Protein AF-A0A2E9T6K8-F1 (afdb_monomer_lite)

Secondary structure (DSSP, 8-state):
-----------------------------EEEEEEEE-TTEEES--EEEEETT-EEEE-EEEPTTEEEEEETTS---SSEEEE-SS-EEEEEEEEEPPPPEEEEEESSEEEEEEEEEE---SSS---EEEEEEEEEPTTEEEEEEEES--B--SSEEEE-SS-EEEEEEEEEEEEEEEEE-TTEEES--EEEEETT-EEEEEEEEPTTEEEEEEETS---SSEEEEE-SS-EEEEEEEEEPPGGGGEETTEE-SS-SS---TTTT----TT--S--TTSB-SSPPEEEE-TTS-HHHHHHHHHHHHHHHHHH--BSSEEEEEE-S-HHHHHHHHHHHHHHHHHTT--TT-TT--HHHHHHHHHTTSS---GGGS-TT--TT---HHHHHHT-SS----EEE---GGGTSEEEEEES----STTSSSS-THHHHHHHHHHHHHHHHHHT-----EEE-TTS-EEETT---HHHHHHHHHHHHHHHHHHHHHTTSS---TT----HHHHHHHHHHHHHHHHTT-TT--GGG--TTSSS-HHHHHHHHHHHHHHHTT-TTHIIIIIHHHHHHH-HHHHHHHHHSS-HHHHHHHHHHHTTS-HHHHGGGS---

Radius of gyration: 49.28 Å; chains: 1; bounding box: 71×58×178 Å

pLDDT: mean 84.67, std 15.02, range [31.95, 98.62]

Foldseek 3Di:
DDDDDDDDDDDDDDDDDDDDDPPPPPPQDKAWEAEAEDPFWDKPDRTGIGGAQDKDWIAIGGDPQKDFPAKPVPHPDGRDIDGPNHHYYIYTDIDGHDAAEAEAEADAWDWDKDFPDQDDDDDDDFGTWIKIATGGDPQKDWDFKDWPDTDRDGTDIDTPRHHTYIYTYIAGKAWEAEEEDPFWGKPDRTGIDGAFDKDKMAIDGFFQKDFQDKDQDPDRDRIDIDTPNHHGYIYGYIDGDPQVVQDDDPDTPNRSPNDDDQLQLFFDQPVDPDLCQLHFDPDDEAEAEQPPDDPLLVVVLVLLVVLLCVVLGPGDPEYEYEFEQDLVSQLVSQLVVLVVCVVRVRQRNDPLSDSLLSSCQAAPPSDPSDPVSDDPPDDPPDGHNSRVQNVDPPRDFDKAQPDAVRNSGRYMYTYDDQDPDPPPPPDWNLVNSLVSQLRVLVVLLRSLDPDPDWDQDPVRDIGTFQSAAPLQSLLLSLQLSLVVSVVCVVVVVDDGDPPDPDKSLVVLLVLLVLQVVLCVVVVPDALRPADPPDSHHSHSLNNLLLLVQCLQLVHSCCVNPQQSNCCNVQNRQRSVCVSSVDGSVVSRVVSSVLSPDDSVVSSVSPDGD

Structure (mmCIF, N/CA/C/O backbone):
data_AF-A0A2E9T6K8-F1
#
_entry.id   AF-A0A2E9T6K8-F1
#
loop_
_atom_site.group_PDB
_atom_site.id
_atom_site.type_symbol
_atom_site.label_atom_id
_atom_site.label_alt_id
_atom_site.label_comp_id
_atom_site.label_asym_id
_atom_site.label_entity_id
_atom_site.label_seq_id
_atom_site.pdbx_PDB_ins_code
_atom_site.Cartn_x
_atom_site.Cartn_y
_atom_site.Cartn_z
_atom_site.occupancy
_atom_site.B_iso_or_equiv
_atom_site.auth_seq_id
_atom_site.auth_comp_id
_atom_site.auth_asym_id
_atom_site.auth_atom_id
_atom_site.pdbx_PDB_model_num
ATOM 1 N N . MET A 1 1 ? -19.419 36.712 -104.701 1.00 35.72 1 MET A N 1
ATOM 2 C CA . MET A 1 1 ? -19.360 37.626 -105.866 1.00 35.72 1 MET A CA 1
ATOM 3 C C . MET A 1 1 ? -18.710 36.900 -107.042 1.00 35.72 1 MET A C 1
ATOM 5 O O . MET A 1 1 ? -17.672 36.302 -106.829 1.00 35.72 1 MET A O 1
ATOM 9 N N . LYS A 1 2 ? -19.380 36.920 -108.211 1.00 35.28 2 LYS A N 1
ATOM 10 C CA . LYS A 1 2 ? -18.904 36.828 -109.621 1.00 35.28 2 LYS A CA 1
ATOM 11 C C . LYS A 1 2 ? -17.592 36.054 -109.907 1.00 35.28 2 LYS A C 1
ATOM 13 O O . LYS A 1 2 ? -16.532 36.470 -109.473 1.00 35.28 2 LYS A O 1
ATOM 18 N N . LYS A 1 3 ? -17.655 34.898 -110.594 1.00 40.09 3 LYS A N 1
ATOM 19 C CA . LYS A 1 3 ? -17.477 34.700 -112.065 1.00 40.09 3 LYS A CA 1
ATOM 20 C C . LYS A 1 3 ? -16.229 35.371 -112.656 1.00 40.09 3 LYS A C 1
ATOM 22 O O . LYS A 1 3 ? -16.283 36.584 -112.758 1.00 40.09 3 LYS A O 1
ATOM 27 N N . VAL A 1 4 ? -15.280 34.581 -113.188 1.00 37.88 4 VAL A N 1
ATOM 28 C CA . VAL A 1 4 ? -14.455 34.781 -114.420 1.00 37.88 4 VAL A CA 1
ATOM 29 C C . VAL A 1 4 ? -13.764 33.413 -114.682 1.00 37.88 4 VAL A C 1
ATOM 31 O O . VAL A 1 4 ? -13.066 32.941 -113.798 1.00 37.88 4 VAL A O 1
ATOM 34 N N . PHE A 1 5 ? -14.105 32.557 -115.656 1.00 34.19 5 PHE A N 1
ATOM 35 C CA . PHE A 1 5 ? -13.939 32.590 -117.124 1.00 34.19 5 PHE A CA 1
ATOM 36 C C . PHE A 1 5 ? -12.500 32.836 -117.613 1.00 34.19 5 PHE A C 1
ATOM 38 O O . PHE A 1 5 ? -12.094 33.981 -117.741 1.00 34.19 5 PHE A O 1
ATOM 45 N N . CYS A 1 6 ? -11.768 31.789 -118.012 1.00 32.88 6 CYS A N 1
ATOM 46 C CA . CYS A 1 6 ? -10.889 31.929 -119.172 1.00 32.88 6 CYS A CA 1
ATOM 47 C C . CYS A 1 6 ? -10.715 30.609 -119.930 1.00 32.88 6 CYS A C 1
ATOM 49 O O . CYS A 1 6 ? -10.335 29.575 -119.389 1.00 32.88 6 CYS A O 1
ATOM 51 N N . LEU A 1 7 ? -11.088 30.726 -121.195 1.00 33.88 7 LEU A N 1
ATOM 52 C CA . LEU A 1 7 ? -11.016 29.814 -122.321 1.00 33.88 7 LEU A CA 1
ATOM 53 C C . LEU A 1 7 ? -9.553 29.732 -122.802 1.00 33.88 7 LEU A C 1
ATOM 55 O O . LEU A 1 7 ? -8.855 30.729 -122.667 1.00 33.88 7 LEU A O 1
ATOM 59 N N . ILE A 1 8 ? -9.130 28.623 -123.419 1.00 38.53 8 ILE A N 1
ATOM 60 C CA . ILE A 1 8 ? -8.373 28.592 -124.693 1.00 38.53 8 ILE A CA 1
ATOM 61 C C . ILE A 1 8 ? -8.313 27.130 -125.197 1.00 38.53 8 ILE A C 1
ATOM 63 O O . ILE A 1 8 ? -7.628 26.257 -124.677 1.00 38.53 8 ILE A O 1
ATOM 67 N N . THR A 1 9 ? -9.160 26.915 -126.200 1.00 38.41 9 THR A N 1
ATOM 68 C CA . THR A 1 9 ? -9.137 26.025 -127.381 1.00 38.41 9 THR A CA 1
ATOM 69 C C . THR A 1 9 ? -7.741 25.957 -128.064 1.00 38.41 9 THR A C 1
ATOM 71 O O . THR A 1 9 ? -6.984 26.898 -127.909 1.00 38.41 9 THR A O 1
ATOM 74 N N . PHE A 1 10 ? -7.288 25.012 -128.904 1.00 37.78 10 PHE A N 1
ATOM 75 C CA . PHE A 1 10 ? -7.911 24.053 -129.831 1.00 37.78 10 PHE A CA 1
ATOM 76 C C . PHE A 1 10 ? -6.796 23.217 -130.542 1.00 37.78 10 PHE A C 1
ATOM 78 O O . PHE A 1 10 ? -5.668 23.696 -130.623 1.00 37.78 10 PHE A O 1
ATOM 85 N N . ILE A 1 11 ? -7.187 22.095 -131.188 1.00 39.50 11 ILE A N 1
ATOM 86 C CA . ILE A 1 11 ? -6.599 21.445 -132.410 1.00 39.50 11 ILE A CA 1
ATOM 87 C C . ILE A 1 11 ? -5.560 20.342 -132.178 1.00 39.50 11 ILE A C 1
ATOM 89 O O . ILE A 1 11 ? -4.563 20.563 -131.512 1.00 39.50 11 ILE A O 1
ATOM 93 N N . SER A 1 12 ? -5.617 19.167 -132.812 1.00 36.25 12 SER A N 1
ATOM 94 C CA . SER A 1 12 ? -6.591 18.436 -133.653 1.00 36.25 12 SER A CA 1
ATOM 95 C C . SER A 1 12 ? -5.852 17.155 -134.063 1.00 36.25 12 SER A C 1
ATOM 97 O O . SER A 1 12 ? -4.679 17.269 -134.400 1.00 36.25 12 SER A O 1
ATOM 99 N N . PHE A 1 13 ? -6.490 15.983 -134.101 1.00 36.69 13 PHE A N 1
ATOM 100 C CA . PHE A 1 13 ? -6.593 15.185 -135.334 1.00 36.69 13 PHE A CA 1
ATOM 101 C C . PHE A 1 13 ? -7.446 13.924 -135.134 1.00 36.69 13 PHE A C 1
ATOM 103 O O . PHE A 1 13 ? -7.446 13.268 -134.100 1.00 36.69 13 PHE A O 1
ATOM 110 N N . ILE A 1 14 ? -8.194 13.668 -136.197 1.00 44.22 14 ILE A N 1
ATOM 111 C CA . ILE A 1 14 ? -9.228 12.675 -136.480 1.00 44.22 14 ILE A CA 1
ATOM 112 C C . ILE A 1 14 ? -8.599 11.307 -136.804 1.00 44.22 14 ILE A C 1
ATOM 114 O O . ILE A 1 14 ? -7.644 11.292 -137.573 1.00 44.22 14 ILE A O 1
ATOM 118 N N . CYS A 1 15 ? -9.180 10.181 -136.355 1.00 31.95 15 CYS A N 1
ATOM 119 C CA . CYS A 1 15 ? -9.760 9.161 -137.258 1.00 31.95 15 CYS A CA 1
ATOM 120 C C . CYS A 1 15 ? -10.396 7.949 -136.542 1.00 31.95 15 CYS A C 1
ATOM 122 O O . CYS A 1 15 ? -9.863 7.419 -135.575 1.00 31.95 15 CYS A O 1
ATOM 124 N N . CYS A 1 16 ? -11.536 7.532 -137.104 1.00 36.84 16 CYS A N 1
ATOM 125 C CA . CYS A 1 16 ? -12.304 6.285 -136.946 1.00 36.84 16 CYS A CA 1
ATOM 126 C C . CYS A 1 16 ? -11.458 5.024 -137.241 1.00 36.84 16 CYS A C 1
ATOM 128 O O . CYS A 1 16 ? -10.446 5.143 -137.920 1.00 36.84 16 CYS A O 1
ATOM 130 N N . THR A 1 17 ? -11.782 3.772 -136.903 1.00 52.56 17 THR A N 1
ATOM 131 C CA . THR A 1 17 ? -12.882 3.039 -136.231 1.00 52.56 17 THR A CA 1
ATOM 132 C C . THR A 1 17 ? -12.401 1.585 -136.180 1.00 52.56 17 THR A C 1
ATOM 134 O O . THR A 1 17 ? -11.837 1.140 -137.177 1.00 52.56 17 THR A O 1
ATOM 137 N N . SER A 1 18 ? -12.731 0.817 -135.142 1.00 37.22 18 SER A N 1
ATOM 138 C CA . SER A 1 18 ? -13.104 -0.603 -135.290 1.00 37.22 18 SER A CA 1
ATOM 139 C C . SER A 1 18 ? -13.546 -1.175 -133.946 1.00 37.22 18 SER A C 1
ATOM 141 O O . SER A 1 18 ? -12.873 -0.951 -132.941 1.00 37.22 18 SER A O 1
ATOM 143 N N . ASP A 1 19 ? -14.665 -1.904 -133.965 1.00 56.62 19 ASP A N 1
ATOM 144 C CA . ASP A 1 19 ? -15.158 -2.771 -132.890 1.00 56.62 19 ASP A CA 1
ATOM 145 C C . ASP A 1 19 ? -14.020 -3.499 -132.164 1.00 56.62 19 ASP A C 1
ATOM 147 O O . ASP A 1 19 ? -13.122 -4.058 -132.799 1.00 56.62 19 ASP A O 1
ATOM 151 N N . SER A 1 20 ? -14.087 -3.512 -130.833 1.00 46.62 20 SER A N 1
ATOM 152 C CA . SER A 1 20 ? -13.151 -4.227 -129.969 1.00 46.62 20 SER A CA 1
ATOM 153 C C . SER A 1 20 ? -13.928 -5.087 -128.967 1.00 46.62 20 SER A C 1
ATOM 155 O O . SER A 1 20 ? -14.952 -4.637 -128.446 1.00 46.62 20 SER A O 1
ATOM 157 N N . PRO A 1 21 ? -13.499 -6.339 -128.737 1.00 47.12 21 PRO A N 1
ATOM 158 C CA . PRO A 1 21 ? -14.314 -7.398 -128.160 1.00 47.12 21 PRO A CA 1
ATOM 159 C C . PRO A 1 21 ? -14.418 -7.254 -126.638 1.00 47.12 21 PRO A C 1
ATOM 161 O O . PRO A 1 21 ? -13.542 -6.680 -125.996 1.00 47.12 21 PRO A O 1
ATOM 164 N N . GLN A 1 22 ? -15.457 -7.847 -126.037 1.00 52.41 22 GLN A N 1
ATOM 165 C CA . GLN A 1 22 ? -15.441 -8.123 -124.600 1.00 52.41 22 GLN A CA 1
ATOM 166 C C . GLN A 1 22 ? -14.236 -9.015 -124.274 1.00 52.41 22 GLN A C 1
ATOM 168 O O . GLN A 1 22 ? -14.245 -10.213 -124.558 1.00 52.41 22 GLN A O 1
ATOM 173 N N . GLU A 1 23 ? -13.204 -8.426 -123.670 1.00 48.69 23 GLU A N 1
ATOM 174 C CA . GLU A 1 23 ? -12.151 -9.175 -122.998 1.00 48.69 23 GLU A CA 1
ATOM 175 C C . GLU A 1 23 ? -12.770 -9.917 -121.812 1.00 48.69 23 GLU A C 1
ATOM 177 O O . GLU A 1 23 ? -13.097 -9.344 -120.771 1.00 48.69 23 GLU A O 1
ATOM 182 N N . VAL A 1 24 ? -12.927 -11.229 -121.979 1.00 53.16 24 VAL A N 1
ATOM 183 C CA . VAL A 1 24 ? -13.021 -12.166 -120.864 1.00 53.16 24 VAL A CA 1
ATOM 184 C C . VAL A 1 24 ? -11.681 -12.089 -120.137 1.00 53.16 24 VAL A C 1
ATOM 186 O O . VAL A 1 24 ? -10.709 -12.728 -120.537 1.00 53.16 24 VAL A O 1
ATOM 189 N N . ILE A 1 25 ? -11.613 -11.256 -119.099 1.00 52.28 25 ILE A N 1
ATOM 190 C CA . ILE A 1 25 ? -10.458 -11.191 -118.205 1.00 52.28 25 ILE A CA 1
ATOM 191 C C . ILE A 1 25 ? -10.296 -12.604 -117.616 1.00 52.28 25 ILE A C 1
ATOM 193 O O . ILE A 1 25 ? -11.252 -13.104 -117.012 1.00 52.28 25 ILE A O 1
ATOM 197 N N . PRO A 1 26 ? -9.153 -13.293 -117.804 1.00 54.66 26 PRO A N 1
ATOM 198 C CA . PRO A 1 26 ? -8.952 -14.606 -117.200 1.00 54.66 26 PRO A CA 1
ATOM 199 C C . PRO A 1 26 ? -9.136 -14.471 -115.682 1.00 54.66 26 PRO A C 1
ATOM 201 O O . PRO A 1 26 ? -8.698 -13.459 -115.125 1.00 54.66 26 PRO A O 1
ATOM 204 N N . PRO A 1 27 ? -9.791 -15.428 -114.994 1.00 60.56 27 PRO A N 1
ATOM 205 C CA . PRO A 1 27 ? -10.006 -15.309 -113.559 1.00 60.56 27 PRO A CA 1
ATOM 206 C C . PRO A 1 27 ? -8.646 -15.141 -112.886 1.00 60.56 27 PRO A C 1
ATOM 208 O O . PRO A 1 27 ? -7.794 -16.029 -112.936 1.00 60.56 27 PRO A O 1
ATOM 211 N N . THR A 1 28 ? -8.416 -13.963 -112.307 1.00 65.38 28 THR A N 1
ATOM 212 C CA . THR A 1 28 ? -7.167 -13.680 -111.612 1.00 65.38 28 THR A CA 1
ATOM 213 C C . THR A 1 28 ? -7.157 -14.550 -110.370 1.00 65.38 28 THR A C 1
ATOM 215 O O . THR A 1 28 ? -7.999 -14.373 -109.488 1.00 65.38 28 THR A O 1
ATOM 218 N N . LEU A 1 29 ? -6.256 -15.532 -110.339 1.00 82.75 29 LEU A N 1
ATOM 219 C CA . LEU A 1 29 ? -6.121 -16.441 -109.211 1.00 82.75 29 LEU A CA 1
ATOM 220 C C . LEU A 1 29 ? -5.796 -15.613 -107.966 1.00 82.75 29 LEU A C 1
ATOM 222 O O . LEU A 1 29 ? -4.744 -14.978 -107.908 1.00 82.75 29 LEU A O 1
ATOM 226 N N . ASN A 1 30 ? -6.718 -15.590 -107.007 1.00 87.44 30 ASN A N 1
ATOM 227 C CA . ASN A 1 30 ? -6.578 -14.848 -105.763 1.00 87.44 30 ASN A CA 1
ATOM 228 C C . ASN A 1 30 ? -6.376 -15.813 -104.599 1.00 87.44 30 ASN A C 1
ATOM 230 O O . ASN A 1 30 ? -6.989 -16.880 -104.552 1.00 87.44 30 ASN A O 1
ATOM 234 N N . TYR A 1 31 ? -5.576 -15.387 -103.633 1.00 92.19 31 TYR A N 1
ATOM 235 C CA . TYR A 1 31 ? -5.364 -16.083 -102.377 1.00 92.19 31 TYR A CA 1
ATOM 236 C C . TYR A 1 31 ? -5.761 -15.201 -101.196 1.00 92.19 31 TYR A C 1
ATOM 238 O O . TYR A 1 31 ? -5.607 -13.978 -101.229 1.00 92.19 31 TYR A O 1
ATOM 246 N N . THR A 1 32 ? -6.274 -15.829 -100.144 1.00 93.38 32 THR A N 1
ATOM 247 C CA . THR A 1 32 ? -6.689 -15.164 -98.908 1.00 93.38 32 THR A CA 1
ATOM 248 C C . THR A 1 32 ? -5.547 -15.164 -97.900 1.00 93.38 32 THR A C 1
ATOM 250 O O . THR A 1 32 ? -4.996 -16.219 -97.585 1.00 93.38 32 THR A O 1
ATOM 253 N N . LEU A 1 33 ? -5.227 -13.987 -97.365 1.00 93.94 33 LEU A N 1
ATOM 254 C CA . LEU A 1 33 ? -4.382 -13.814 -96.189 1.00 93.94 33 LEU A CA 1
ATOM 255 C C . LEU A 1 33 ? -5.282 -13.519 -94.988 1.00 93.94 33 LEU A C 1
ATOM 257 O O . LEU A 1 33 ? -6.071 -12.582 -95.048 1.00 93.94 33 LEU A O 1
ATOM 261 N N . THR A 1 34 ? -5.170 -14.295 -93.913 1.00 94.50 34 THR A N 1
ATOM 262 C CA . THR A 1 34 ? -5.797 -13.987 -92.616 1.00 94.50 34 THR A CA 1
ATOM 263 C C . THR A 1 34 ? -4.709 -13.627 -91.621 1.00 94.50 34 THR A C 1
ATOM 265 O O . THR A 1 34 ? -3.768 -14.400 -91.451 1.00 94.50 34 THR A O 1
ATOM 268 N N . ILE A 1 35 ? -4.834 -12.476 -90.961 1.00 94.25 35 ILE A N 1
ATOM 269 C CA . ILE A 1 35 ? -3.845 -12.012 -89.986 1.00 94.25 35 ILE A CA 1
ATOM 270 C C . ILE A 1 35 ? -4.501 -11.954 -88.616 1.00 94.25 35 ILE A C 1
ATOM 272 O O . ILE A 1 35 ? -5.572 -11.365 -88.456 1.00 94.25 35 ILE A O 1
ATOM 276 N N . LYS A 1 36 ? -3.864 -12.584 -87.634 1.00 93.25 36 LYS A N 1
ATOM 277 C CA . LYS A 1 36 ? -4.312 -12.589 -86.241 1.00 93.25 36 LYS A CA 1
ATOM 278 C C . LYS A 1 36 ? -3.257 -11.943 -85.350 1.00 93.25 36 LYS A C 1
ATOM 280 O O . LYS A 1 36 ? -2.077 -11.934 -85.688 1.00 93.25 36 LYS A O 1
ATOM 285 N N . SER A 1 37 ? -3.700 -11.428 -84.213 1.00 92.81 37 SER A N 1
ATOM 286 C CA . SER A 1 37 ? -2.837 -10.954 -83.135 1.00 92.81 37 SER A CA 1
ATOM 287 C C . SER A 1 37 ? -3.126 -11.786 -81.898 1.00 92.81 37 SER A C 1
ATOM 289 O O . SER A 1 37 ? -4.297 -11.991 -81.572 1.00 92.81 37 SER A O 1
ATOM 291 N N . GLU A 1 38 ? -2.081 -12.261 -81.233 1.00 91.81 38 GLU A N 1
ATOM 292 C CA . GLU A 1 38 ? -2.187 -12.785 -79.872 1.00 91.81 38 GLU A CA 1
ATOM 293 C C . GLU A 1 38 ? -2.327 -11.638 -78.854 1.00 91.81 38 GLU A C 1
ATOM 295 O O . GLU A 1 38 ? -2.342 -10.454 -79.218 1.00 91.81 38 GLU A O 1
ATOM 300 N N . GLU A 1 39 ? -2.497 -11.997 -77.578 1.00 84.31 39 GLU A N 1
ATOM 301 C CA . GLU A 1 39 ? -2.532 -11.051 -76.459 1.00 84.31 39 GLU A CA 1
ATOM 302 C C . GLU A 1 39 ? -1.223 -10.247 -76.396 1.00 84.31 39 GLU A C 1
ATOM 304 O O . GLU A 1 39 ? -0.154 -10.776 -76.681 1.00 84.31 39 GLU A O 1
ATOM 309 N N . GLY A 1 40 ? -1.303 -8.962 -76.039 1.00 81.25 40 GLY A N 1
ATOM 310 C CA . GLY A 1 40 ? -0.112 -8.120 -75.881 1.00 81.25 40 GLY A CA 1
ATOM 311 C C . GLY A 1 40 ? 0.257 -7.245 -77.077 1.00 81.25 40 GLY A C 1
ATOM 312 O O . GLY A 1 40 ? 1.216 -6.482 -77.004 1.00 81.25 40 GLY A O 1
ATOM 313 N N . GLY A 1 41 ? -0.519 -7.265 -78.159 1.00 88.19 41 GLY A N 1
ATOM 314 C CA . GLY A 1 41 ? -0.298 -6.347 -79.270 1.00 88.19 41 GLY A CA 1
ATOM 315 C C . GLY A 1 41 ? -1.440 -6.287 -80.271 1.00 88.19 41 GLY A C 1
ATOM 316 O O . GLY A 1 41 ? -2.554 -6.746 -80.020 1.00 88.19 41 GLY A O 1
ATOM 317 N N . SER A 1 42 ? -1.157 -5.662 -81.407 1.00 92.38 42 SER A N 1
ATOM 318 C CA . SER A 1 42 ? -2.082 -5.496 -82.524 1.00 92.38 42 SER A CA 1
ATOM 319 C C . SER A 1 42 ? -1.364 -5.664 -83.863 1.00 92.38 42 SER A C 1
ATOM 321 O O . SER A 1 42 ? -0.137 -5.602 -83.950 1.00 92.38 42 SER A O 1
ATOM 323 N N . VAL A 1 43 ? -2.138 -5.874 -84.927 1.00 94.44 43 VAL A N 1
ATOM 324 C CA . VAL A 1 43 ? -1.644 -5.994 -86.305 1.00 94.44 43 VAL A CA 1
ATOM 325 C C . VAL A 1 43 ? -2.260 -4.912 -87.189 1.00 94.44 43 VAL A C 1
ATOM 327 O O . VAL A 1 43 ? -3.404 -4.511 -86.984 1.00 94.44 43 VAL A O 1
ATOM 330 N N . SER A 1 44 ? -1.518 -4.450 -88.197 1.00 91.12 44 SER A N 1
ATOM 331 C CA . SER A 1 44 ? -1.924 -3.328 -89.059 1.00 91.12 44 SER A CA 1
ATOM 332 C C . SER A 1 44 ? -3.152 -3.601 -89.940 1.00 91.12 44 SER A C 1
ATOM 334 O O . SER A 1 44 ? -3.767 -2.663 -90.444 1.00 91.12 44 SER A O 1
ATOM 336 N N . SER A 1 45 ? -3.524 -4.869 -90.142 1.00 87.38 45 SER A N 1
ATOM 337 C CA . SER A 1 45 ? -4.784 -5.280 -90.774 1.00 87.38 45 SER A CA 1
ATOM 338 C C . SER A 1 45 ? -5.145 -6.712 -90.371 1.00 87.38 45 SER A C 1
ATOM 340 O O . SER A 1 45 ? -4.290 -7.452 -89.895 1.00 87.38 45 SER A O 1
ATOM 342 N N . THR A 1 46 ? -6.388 -7.132 -90.612 1.00 88.56 46 THR A N 1
ATOM 343 C CA . THR A 1 46 ? -6.846 -8.521 -90.405 1.00 88.56 46 THR A CA 1
ATOM 344 C C . THR A 1 46 ? -6.682 -9.407 -91.649 1.00 88.56 46 THR A C 1
ATOM 346 O O . THR A 1 46 ? -7.032 -10.589 -91.627 1.00 88.56 46 THR A O 1
ATOM 349 N N . GLY A 1 47 ? -6.108 -8.862 -92.728 1.00 89.88 47 GLY A N 1
ATOM 350 C CA . GLY A 1 47 ? -5.887 -9.547 -93.999 1.00 89.88 47 GLY A CA 1
ATOM 351 C C . GLY A 1 47 ? -6.935 -9.226 -95.075 1.00 89.88 47 GLY A C 1
ATOM 352 O O . GLY A 1 47 ? -7.603 -8.195 -95.027 1.00 89.88 47 GLY A O 1
ATOM 353 N N . GLY A 1 48 ? -7.040 -10.086 -96.092 1.00 91.25 48 GLY A N 1
ATOM 354 C CA . GLY A 1 48 ? -7.874 -9.863 -97.279 1.00 91.25 48 GLY A CA 1
ATOM 355 C C . GLY A 1 48 ? -7.599 -10.847 -98.423 1.00 91.25 48 GLY A C 1
ATOM 356 O O . GLY A 1 48 ? -6.825 -11.791 -98.273 1.00 91.25 48 GLY A O 1
ATOM 357 N N . SER A 1 49 ? -8.236 -10.630 -99.579 1.00 90.44 49 SER A N 1
ATOM 358 C CA . SER A 1 49 ? -8.011 -11.414 -100.805 1.00 90.44 49 SER A CA 1
ATOM 359 C C . SER A 1 49 ? -7.109 -10.650 -101.778 1.00 90.44 49 SER A C 1
ATOM 361 O O . SER A 1 49 ? -7.348 -9.475 -102.062 1.00 90.44 49 SER A O 1
ATOM 363 N N . TYR A 1 50 ? -6.067 -11.308 -102.285 1.00 91.19 50 TYR A N 1
ATOM 364 C CA . TYR A 1 50 ? -5.014 -10.691 -103.092 1.00 91.19 50 TYR A CA 1
ATOM 365 C C . TYR A 1 50 ? -4.661 -11.559 -104.303 1.00 91.19 50 TYR A C 1
ATOM 367 O O . TYR A 1 50 ? -4.670 -12.783 -104.209 1.00 91.19 50 TYR A O 1
ATOM 375 N N . GLN A 1 51 ? -4.300 -10.931 -105.424 1.00 89.56 51 GLN A N 1
ATOM 376 C CA . GLN A 1 51 ? -3.858 -11.636 -106.633 1.00 89.56 51 GLN A CA 1
ATOM 377 C C . GLN A 1 51 ? -2.572 -12.437 -106.404 1.00 89.56 51 GLN A C 1
ATOM 379 O O . GLN A 1 51 ? -1.675 -12.002 -105.678 1.00 89.56 51 GLN A O 1
ATOM 384 N N . SER A 1 52 ? -2.479 -13.590 -107.067 1.00 89.25 52 SER A N 1
ATOM 385 C CA . SER A 1 52 ? -1.311 -14.466 -107.038 1.00 89.25 52 SER A CA 1
ATOM 386 C C . SER A 1 52 ? -0.037 -13.705 -107.421 1.00 89.25 52 SER A C 1
ATOM 388 O O . SER A 1 52 ? 0.005 -13.026 -108.444 1.00 89.25 52 SER A O 1
ATOM 390 N N . GLY A 1 53 ? 1.008 -13.827 -106.602 1.00 86.00 53 GLY A N 1
ATOM 391 C CA . GLY A 1 53 ? 2.296 -13.145 -106.764 1.00 86.00 53 GLY A CA 1
ATOM 392 C C . GLY A 1 53 ? 2.371 -11.741 -106.151 1.00 86.00 53 GLY A C 1
ATOM 393 O O . GLY A 1 53 ? 3.461 -11.177 -106.086 1.00 86.00 53 GLY A O 1
ATOM 394 N N . LYS A 1 54 ? 1.258 -11.172 -105.658 1.00 92.19 54 LYS A N 1
ATOM 395 C CA . LYS A 1 54 ? 1.277 -9.883 -104.949 1.00 92.19 54 LYS A CA 1
ATOM 396 C C . LYS A 1 54 ? 2.011 -10.015 -103.612 1.00 92.19 54 LYS A C 1
ATOM 398 O O . LYS A 1 54 ? 1.776 -10.964 -102.867 1.00 92.19 54 LYS A O 1
ATOM 403 N N . VAL A 1 55 ? 2.848 -9.030 -103.294 1.00 91.56 55 VAL A N 1
ATOM 404 C CA . VAL A 1 55 ? 3.505 -8.905 -101.987 1.00 91.56 55 VAL A CA 1
ATOM 405 C C . VAL A 1 55 ? 2.681 -7.972 -101.101 1.00 91.56 55 VAL A C 1
ATOM 407 O O . VAL A 1 55 ? 2.345 -6.860 -101.511 1.00 91.56 55 VAL A O 1
ATOM 410 N N . VAL A 1 56 ? 2.322 -8.434 -99.905 1.00 92.56 56 VAL A N 1
ATOM 411 C CA . VAL A 1 56 ? 1.553 -7.686 -98.901 1.00 92.56 56 VAL A CA 1
ATOM 412 C C . VAL A 1 56 ? 2.443 -7.428 -97.694 1.00 92.56 56 VAL A C 1
ATOM 414 O O . VAL A 1 56 ? 3.013 -8.366 -97.147 1.00 92.56 56 VAL A O 1
ATOM 417 N N . THR A 1 57 ? 2.552 -6.172 -97.269 1.00 93.12 57 THR A N 1
ATOM 418 C CA . THR A 1 57 ? 3.334 -5.791 -96.087 1.00 93.12 57 THR A CA 1
ATOM 419 C C . THR A 1 57 ? 2.420 -5.642 -94.876 1.00 93.12 57 THR A C 1
ATOM 421 O O . THR A 1 57 ? 1.427 -4.916 -94.937 1.00 93.12 57 THR A O 1
ATOM 424 N N . ILE A 1 58 ? 2.751 -6.327 -93.784 1.00 93.75 58 ILE A N 1
ATOM 425 C CA . ILE A 1 58 ? 1.985 -6.345 -92.534 1.00 93.75 58 ILE A CA 1
ATOM 426 C C . ILE A 1 58 ? 2.900 -5.949 -91.373 1.00 93.75 58 ILE A C 1
ATOM 428 O O . ILE A 1 58 ? 4.085 -6.276 -91.381 1.00 93.75 58 ILE A O 1
ATOM 432 N N . THR A 1 59 ? 2.365 -5.243 -90.380 1.00 94.81 59 THR A N 1
ATOM 433 C CA . THR A 1 59 ? 3.139 -4.740 -89.235 1.00 94.81 59 THR A CA 1
ATOM 434 C C . THR A 1 59 ? 2.469 -5.186 -87.947 1.00 94.81 59 THR A C 1
ATOM 436 O O . THR A 1 59 ? 1.248 -5.085 -87.829 1.00 94.81 59 THR A O 1
ATOM 439 N N . ALA A 1 60 ? 3.260 -5.653 -86.989 1.00 94.56 60 ALA A N 1
ATOM 440 C CA . ALA A 1 60 ? 2.837 -5.896 -85.618 1.00 94.56 60 ALA A CA 1
ATOM 441 C C . ALA A 1 60 ? 3.213 -4.691 -84.740 1.00 94.56 60 ALA A C 1
ATOM 443 O O . ALA A 1 60 ? 4.298 -4.125 -84.873 1.00 94.56 60 ALA A O 1
ATOM 444 N N . THR A 1 61 ? 2.333 -4.276 -83.837 1.00 93.31 61 THR A N 1
ATOM 445 C CA . THR A 1 61 ? 2.588 -3.212 -82.858 1.00 93.31 61 THR A CA 1
ATOM 446 C C . THR A 1 61 ? 2.310 -3.765 -81.472 1.00 93.31 61 THR A C 1
ATOM 448 O O . THR A 1 61 ? 1.166 -4.080 -81.154 1.00 93.31 61 THR A O 1
ATOM 451 N N . ALA A 1 62 ? 3.364 -3.918 -80.672 1.00 89.50 62 ALA A N 1
ATOM 452 C CA . ALA A 1 62 ? 3.240 -4.389 -79.300 1.00 89.50 62 ALA A CA 1
ATOM 453 C C . ALA A 1 62 ? 2.585 -3.313 -78.421 1.00 89.50 62 ALA A C 1
ATOM 455 O O . ALA A 1 62 ? 2.857 -2.120 -78.585 1.00 89.50 62 ALA A O 1
ATOM 456 N N . ASN A 1 63 ? 1.734 -3.735 -77.489 1.00 84.12 63 ASN A N 1
ATOM 457 C CA . ASN A 1 63 ? 1.260 -2.879 -76.407 1.00 84.12 63 ASN A CA 1
ATOM 458 C C . ASN A 1 63 ? 2.427 -2.593 -75.439 1.00 84.12 63 ASN A C 1
ATOM 460 O O . ASN A 1 63 ? 3.427 -3.317 -75.456 1.00 84.12 63 ASN A O 1
ATOM 464 N N . PRO A 1 64 ? 2.343 -1.565 -74.575 1.00 76.31 64 PRO A N 1
ATOM 465 C CA . PRO A 1 64 ? 3.373 -1.370 -73.558 1.00 76.31 64 PRO A CA 1
ATOM 466 C C . PRO A 1 64 ? 3.499 -2.614 -72.660 1.00 76.31 64 PRO A C 1
ATOM 468 O O . PRO A 1 64 ? 2.509 -3.296 -72.414 1.00 76.31 64 PRO A O 1
ATOM 471 N N . GLU A 1 65 ? 4.721 -2.907 -72.203 1.00 74.44 65 GLU A N 1
ATOM 472 C CA . GLU A 1 65 ? 5.096 -4.141 -71.481 1.00 74.44 65 GLU A CA 1
ATOM 473 C C . GLU A 1 65 ? 5.028 -5.438 -72.305 1.00 74.44 65 GLU A C 1
ATOM 475 O O . GLU A 1 65 ? 5.128 -6.522 -71.738 1.00 74.44 65 GLU A O 1
ATOM 480 N N . TYR A 1 66 ? 4.925 -5.356 -73.632 1.00 83.69 66 TYR A N 1
ATOM 481 C CA . TYR A 1 66 ? 5.072 -6.499 -74.533 1.00 83.69 66 TYR A CA 1
ATOM 482 C C . TYR A 1 66 ? 6.111 -6.216 -75.619 1.00 83.69 66 TYR A C 1
ATOM 484 O O . TYR A 1 66 ? 6.340 -5.072 -76.017 1.00 83.69 66 TYR A O 1
ATOM 492 N N . VAL A 1 67 ? 6.734 -7.275 -76.125 1.00 89.19 67 VAL A N 1
ATOM 493 C CA . VAL A 1 67 ? 7.650 -7.237 -77.268 1.00 89.19 67 VAL A CA 1
ATOM 494 C C . VAL A 1 67 ? 7.171 -8.210 -78.327 1.00 89.19 67 VAL A C 1
ATOM 496 O O . VAL A 1 67 ? 6.782 -9.333 -78.028 1.00 89.19 67 VAL A O 1
ATOM 499 N N . PHE A 1 68 ? 7.194 -7.769 -79.583 1.00 93.31 68 PHE A N 1
ATOM 500 C CA . PHE A 1 68 ? 6.888 -8.637 -80.711 1.00 93.31 68 PHE A CA 1
ATOM 501 C C . PHE A 1 68 ? 7.928 -9.764 -80.788 1.00 93.31 68 PHE A C 1
ATOM 503 O O . PHE A 1 68 ? 9.115 -9.480 -80.958 1.00 93.31 68 PHE A O 1
ATOM 510 N N . SER A 1 69 ? 7.485 -11.015 -80.647 1.00 91.12 69 SER A N 1
ATOM 511 C CA . SER A 1 69 ? 8.367 -12.187 -80.585 1.00 91.12 69 SER A CA 1
ATOM 512 C C . SER A 1 69 ? 8.501 -12.903 -81.925 1.00 91.12 69 SER A C 1
ATOM 514 O O . SER A 1 69 ? 9.534 -13.511 -82.207 1.00 91.12 69 SER A O 1
ATOM 516 N N . GLY A 1 70 ? 7.510 -12.766 -82.805 1.00 93.56 70 GLY A N 1
ATOM 517 C CA . GLY A 1 70 ? 7.597 -13.273 -84.166 1.00 93.56 70 GLY A CA 1
ATOM 518 C C . GLY A 1 70 ? 6.241 -13.512 -84.809 1.00 93.56 70 GLY A C 1
ATOM 519 O O . GLY A 1 70 ? 5.180 -13.338 -84.210 1.00 93.56 70 GLY A O 1
ATOM 520 N N . TRP A 1 71 ? 6.290 -13.911 -86.073 1.00 95.31 71 TRP A N 1
ATOM 521 C CA . TRP A 1 71 ? 5.133 -14.346 -86.837 1.00 95.31 71 TRP A CA 1
ATOM 522 C C . TRP A 1 71 ? 5.055 -15.874 -86.862 1.00 95.31 71 TRP A C 1
ATOM 524 O O . TRP A 1 71 ? 6.074 -16.564 -86.878 1.00 95.31 71 TRP A O 1
ATOM 534 N N . SER A 1 72 ? 3.849 -16.428 -86.982 1.00 94.12 72 SER A N 1
ATOM 535 C CA . SER A 1 72 ? 3.617 -17.883 -86.999 1.00 94.12 72 SER A CA 1
ATOM 536 C C . SER A 1 72 ? 4.270 -18.639 -88.167 1.00 94.12 72 SER A C 1
ATOM 538 O O . SER A 1 72 ? 4.281 -19.866 -88.174 1.00 94.12 72 SER A O 1
ATOM 540 N N . ASN A 1 73 ? 4.793 -17.933 -89.174 1.00 89.94 73 ASN A N 1
ATOM 541 C CA . ASN A 1 73 ? 5.583 -18.517 -90.261 1.00 89.94 73 ASN A CA 1
ATOM 542 C C . ASN A 1 73 ? 7.090 -18.603 -89.936 1.00 89.94 73 ASN A C 1
ATOM 544 O O . ASN A 1 73 ? 7.876 -18.965 -90.809 1.00 89.94 73 ASN A O 1
ATOM 548 N N . GLY A 1 74 ? 7.488 -18.257 -88.708 1.00 88.38 74 GLY A N 1
ATOM 549 C CA . GLY A 1 74 ? 8.865 -18.293 -88.219 1.00 88.38 74 GLY A CA 1
ATOM 550 C C . GLY A 1 74 ? 9.687 -17.036 -88.513 1.00 88.38 74 GLY A C 1
ATOM 551 O O . GLY A 1 74 ? 10.854 -16.994 -88.135 1.00 88.38 74 GLY A O 1
ATOM 552 N N . SER A 1 75 ? 9.125 -16.019 -89.178 1.00 92.31 75 SER A N 1
ATOM 553 C CA . SER A 1 75 ? 9.830 -14.751 -89.403 1.00 92.31 75 SER A CA 1
ATOM 554 C C . SER A 1 75 ? 9.758 -13.846 -88.173 1.00 92.31 75 SER A C 1
ATOM 556 O O . SER A 1 75 ? 8.711 -13.716 -87.542 1.00 92.31 75 SER A O 1
ATOM 558 N N . THR A 1 76 ? 10.861 -13.163 -87.881 1.00 93.56 76 THR A N 1
ATOM 559 C CA . THR A 1 76 ? 10.950 -12.102 -86.867 1.00 93.56 76 THR A CA 1
ATOM 560 C C . THR A 1 76 ? 10.956 -10.700 -87.487 1.00 93.56 76 THR A C 1
ATOM 562 O O . THR A 1 76 ? 11.090 -9.713 -86.766 1.00 93.56 76 THR A O 1
ATOM 565 N N . ASP A 1 77 ? 10.827 -10.586 -88.814 1.00 93.38 77 ASP A N 1
ATOM 566 C CA . ASP A 1 77 ? 10.835 -9.299 -89.510 1.00 93.38 77 ASP A CA 1
ATOM 567 C C . ASP A 1 77 ? 9.550 -8.524 -89.213 1.00 93.38 77 ASP A C 1
ATOM 569 O O . ASP A 1 77 ? 8.440 -9.036 -89.368 1.00 93.38 77 ASP A O 1
ATOM 573 N N . ASN A 1 78 ? 9.682 -7.262 -88.816 1.00 93.12 78 ASN A N 1
ATOM 574 C CA . ASN A 1 78 ? 8.542 -6.388 -88.578 1.00 93.12 78 ASN A CA 1
ATOM 575 C C . ASN A 1 78 ? 8.868 -4.969 -89.075 1.00 93.12 78 ASN A C 1
ATOM 577 O O . ASN A 1 78 ? 9.680 -4.284 -88.450 1.00 93.12 78 ASN A O 1
ATOM 581 N N . PRO A 1 79 ? 8.275 -4.509 -90.193 1.00 92.81 79 PRO A N 1
ATOM 582 C CA . PRO A 1 79 ? 7.176 -5.131 -90.943 1.00 92.81 79 PRO A CA 1
ATOM 583 C C . PRO A 1 79 ? 7.565 -6.388 -91.753 1.00 92.81 79 PRO A C 1
ATOM 585 O O . PRO A 1 79 ? 8.671 -6.476 -92.281 1.00 92.81 79 PRO A O 1
ATOM 588 N N . LEU A 1 80 ? 6.622 -7.326 -91.913 1.00 95.19 80 LEU A N 1
ATOM 589 C CA . LEU A 1 80 ? 6.758 -8.563 -92.696 1.00 95.19 80 LEU A CA 1
ATOM 590 C C . LEU A 1 80 ? 6.173 -8.409 -94.101 1.00 95.19 80 LEU A C 1
ATOM 592 O O . LEU A 1 80 ? 5.052 -7.933 -94.263 1.00 95.19 80 LEU A O 1
ATOM 596 N N . SER A 1 81 ? 6.892 -8.891 -95.117 1.00 94.06 81 SER A N 1
ATOM 597 C CA . SER A 1 81 ? 6.398 -8.969 -96.498 1.00 94.06 81 SER A CA 1
ATOM 598 C C . SER A 1 81 ? 5.983 -10.394 -96.867 1.00 94.06 81 SER A C 1
ATOM 600 O O . SER A 1 81 ? 6.797 -11.313 -96.871 1.00 94.06 81 SER A O 1
ATOM 602 N N . VAL A 1 82 ? 4.712 -10.574 -97.218 1.00 91.94 82 VAL A N 1
ATOM 603 C CA . VAL A 1 82 ? 4.089 -11.868 -97.522 1.00 91.94 82 VAL A CA 1
ATOM 604 C C . VAL A 1 82 ? 3.784 -11.941 -99.013 1.00 91.94 82 VAL A C 1
ATOM 606 O O . VAL A 1 82 ? 2.981 -11.160 -99.522 1.00 91.94 82 VAL A O 1
ATOM 609 N N . THR A 1 83 ? 4.403 -12.879 -99.731 1.00 93.25 83 THR A N 1
ATOM 610 C CA . THR A 1 83 ? 4.068 -13.129 -101.143 1.00 93.25 83 THR A CA 1
ATOM 611 C C . THR A 1 83 ? 2.884 -14.085 -101.228 1.00 93.25 83 THR A C 1
ATOM 613 O O . THR A 1 83 ? 2.937 -15.203 -100.717 1.00 93.25 83 THR A O 1
ATOM 616 N N . MET A 1 84 ? 1.814 -13.663 -101.898 1.00 92.56 84 MET A N 1
ATOM 617 C CA . MET A 1 84 ? 0.574 -14.428 -102.002 1.00 92.56 84 MET A CA 1
ATOM 618 C C . MET A 1 84 ? 0.660 -15.457 -103.128 1.00 92.56 84 MET A C 1
ATOM 620 O O . MET A 1 84 ? 0.267 -15.192 -104.257 1.00 92.56 84 MET A O 1
ATOM 624 N N . ASN A 1 85 ? 1.195 -16.638 -102.830 1.00 90.75 85 ASN A N 1
ATOM 625 C CA . ASN A 1 85 ? 1.258 -17.793 -103.738 1.00 90.75 85 ASN A CA 1
ATOM 626 C C . ASN A 1 85 ? 0.307 -18.941 -103.339 1.00 90.75 85 ASN A C 1
ATOM 628 O O . ASN A 1 85 ? 0.185 -19.916 -104.076 1.00 90.75 85 ASN A O 1
ATOM 632 N N . SER A 1 86 ? -0.336 -18.830 -102.175 1.00 91.81 86 SER A N 1
ATOM 633 C CA . SER A 1 86 ? -1.343 -19.741 -101.624 1.00 91.81 86 SER A CA 1
ATOM 634 C C . SER A 1 86 ? -2.145 -19.022 -100.528 1.00 91.81 86 SER A C 1
ATOM 636 O O . SER A 1 86 ? -1.754 -17.933 -100.091 1.00 91.81 86 SER A O 1
ATOM 638 N N . ASN A 1 87 ? -3.263 -19.607 -100.080 1.00 92.62 87 ASN A N 1
ATOM 639 C CA . ASN A 1 87 ? -3.984 -19.106 -98.905 1.00 92.62 87 ASN A CA 1
ATOM 640 C C . ASN A 1 87 ? -3.102 -19.250 -97.659 1.00 92.62 87 ASN A C 1
ATOM 642 O O . ASN A 1 87 ? -2.601 -20.339 -97.390 1.00 92.62 87 ASN A O 1
ATOM 646 N N . GLN A 1 88 ? -2.941 -18.175 -96.889 1.00 93.19 88 GLN A N 1
ATOM 647 C CA . GLN A 1 88 ? -2.047 -18.134 -95.732 1.00 93.19 88 GLN A CA 1
ATOM 648 C C . GLN A 1 88 ? -2.759 -17.557 -94.507 1.00 93.19 88 GLN A C 1
ATOM 650 O O . GLN A 1 88 ? -3.585 -16.650 -94.610 1.00 93.19 88 GLN A O 1
ATOM 655 N N . THR A 1 89 ? -2.433 -18.086 -93.330 1.00 94.50 89 THR A N 1
ATOM 656 C CA . THR A 1 89 ? -2.806 -17.492 -92.041 1.00 94.50 89 THR A CA 1
ATOM 657 C C . THR A 1 89 ? -1.532 -17.190 -91.277 1.00 94.50 89 THR A C 1
ATOM 659 O O . THR A 1 89 ? -0.704 -18.083 -91.103 1.00 94.50 89 THR A O 1
ATOM 662 N N . ILE A 1 90 ? -1.375 -15.939 -90.856 1.00 94.88 90 ILE A N 1
ATOM 663 C CA . ILE A 1 90 ? -0.199 -15.470 -90.132 1.00 94.88 90 ILE A CA 1
ATOM 664 C C . ILE A 1 90 ? -0.658 -14.838 -88.821 1.00 94.88 90 ILE A C 1
ATOM 666 O O . ILE A 1 90 ? -1.510 -13.952 -88.816 1.00 94.88 90 ILE A O 1
ATOM 670 N N . THR A 1 91 ? -0.101 -15.293 -87.707 1.00 95.19 91 THR A N 1
ATOM 671 C CA . THR A 1 91 ? -0.387 -14.753 -86.375 1.00 95.19 91 THR A CA 1
ATOM 672 C C . THR A 1 91 ? 0.838 -14.006 -85.860 1.00 95.19 91 THR A C 1
ATOM 674 O O . THR A 1 91 ? 1.942 -14.532 -85.979 1.00 95.19 91 THR A O 1
ATOM 677 N N . ALA A 1 92 ? 0.654 -12.795 -85.328 1.00 94.38 92 ALA A N 1
ATOM 678 C CA . ALA A 1 92 ? 1.672 -12.091 -84.549 1.00 94.38 92 ALA A CA 1
ATOM 679 C C . ALA A 1 92 ? 1.647 -12.573 -83.099 1.00 94.38 92 ALA A C 1
ATOM 681 O O . ALA A 1 92 ? 0.586 -12.525 -82.468 1.00 94.38 92 ALA A O 1
ATOM 682 N N . SER A 1 93 ? 2.809 -12.963 -82.589 1.00 93.44 93 SER A N 1
ATOM 683 C CA . SER A 1 93 ? 3.025 -13.318 -81.190 1.00 93.44 93 SER A CA 1
ATOM 684 C C . SER A 1 93 ? 3.745 -12.190 -80.454 1.00 93.44 93 SER A C 1
ATOM 686 O O . SER A 1 93 ? 4.593 -11.490 -81.024 1.00 93.44 93 SER A O 1
ATOM 688 N N . PHE A 1 94 ? 3.378 -11.998 -79.188 1.00 91.38 94 PHE A N 1
ATOM 689 C CA . PHE A 1 94 ? 3.956 -10.986 -78.313 1.00 91.38 94 PHE A CA 1
ATOM 690 C C . PHE A 1 94 ? 4.292 -11.607 -76.964 1.00 91.38 94 PHE A C 1
ATOM 692 O O . PHE A 1 94 ? 3.438 -12.212 -76.320 1.00 91.38 94 PHE A O 1
ATOM 699 N N . ASP A 1 95 ? 5.521 -11.399 -76.515 1.00 84.75 95 ASP A N 1
ATOM 700 C CA . ASP A 1 95 ? 5.967 -11.864 -75.210 1.00 84.75 95 ASP A CA 1
ATOM 701 C C . ASP A 1 95 ? 5.841 -10.718 -74.209 1.00 84.75 95 ASP A C 1
ATOM 703 O O . ASP A 1 95 ? 6.254 -9.585 -74.482 1.00 84.75 95 ASP A O 1
ATOM 707 N N . LYS A 1 96 ? 5.265 -11.001 -73.037 1.00 79.31 96 LYS A N 1
ATOM 708 C CA . LYS A 1 96 ? 5.204 -10.026 -71.948 1.00 79.31 96 LYS A CA 1
ATOM 709 C C . LYS A 1 96 ? 6.615 -9.765 -71.426 1.00 79.31 96 LYS A C 1
ATOM 711 O O . LYS A 1 96 ? 7.347 -10.697 -71.098 1.00 79.31 96 LYS A O 1
ATOM 716 N N . VAL A 1 97 ? 6.982 -8.496 -71.304 1.00 78.81 97 VAL A N 1
ATOM 717 C CA . VAL A 1 97 ? 8.226 -8.068 -70.670 1.00 78.81 97 VAL A CA 1
ATOM 718 C C . VAL A 1 97 ? 8.156 -8.431 -69.189 1.00 78.81 97 VAL A C 1
ATOM 720 O O . VAL A 1 97 ? 7.276 -7.977 -68.459 1.00 78.81 97 VAL A O 1
ATOM 723 N N . THR A 1 98 ? 9.091 -9.260 -68.735 1.00 74.81 98 THR A N 1
ATOM 724 C CA . THR A 1 98 ? 9.253 -9.600 -67.319 1.00 74.81 98 THR A CA 1
ATOM 725 C C . THR A 1 98 ? 10.392 -8.791 -66.721 1.00 74.81 98 THR A C 1
ATOM 727 O O . THR A 1 98 ? 11.498 -8.782 -67.264 1.00 74.81 98 THR A O 1
ATOM 730 N N . TYR A 1 99 ? 10.144 -8.165 -65.576 1.00 81.19 99 TYR A N 1
ATOM 731 C CA . TYR A 1 99 ? 11.168 -7.482 -64.796 1.00 81.19 99 TYR A CA 1
ATOM 732 C C . TYR A 1 99 ? 11.603 -8.335 -63.611 1.00 81.19 99 TYR A C 1
ATOM 734 O O . TYR A 1 99 ? 10.798 -9.033 -62.996 1.00 81.19 99 TYR A O 1
ATOM 742 N N . THR A 1 100 ? 12.891 -8.275 -63.291 1.00 82.88 100 THR A N 1
ATOM 743 C CA . THR A 1 100 ? 13.471 -9.005 -62.163 1.00 82.88 100 THR A CA 1
ATOM 744 C C . THR A 1 100 ? 13.383 -8.162 -60.895 1.00 82.88 100 THR A C 1
ATOM 746 O O . THR A 1 100 ? 13.840 -7.018 -60.890 1.00 82.88 100 THR A O 1
ATOM 749 N N . LEU A 1 101 ? 12.847 -8.738 -59.819 1.00 88.62 101 LEU A N 1
ATOM 750 C CA . LEU A 1 101 ? 12.965 -8.210 -58.462 1.00 88.62 101 LEU A CA 1
ATOM 751 C C . LEU A 1 101 ? 14.055 -9.010 -57.747 1.00 88.62 101 LEU A C 1
ATOM 753 O O . LEU A 1 101 ? 13.897 -10.213 -57.554 1.00 88.62 101 LEU A O 1
ATOM 757 N N . SER A 1 102 ? 15.173 -8.369 -57.415 1.00 91.31 102 SER A N 1
ATOM 758 C CA . SER A 1 102 ? 16.250 -8.994 -56.646 1.00 91.31 102 SER A CA 1
ATOM 759 C C . SER A 1 102 ? 16.237 -8.495 -55.209 1.00 91.31 102 SER A C 1
ATOM 761 O O . SER A 1 102 ? 16.237 -7.290 -54.957 1.00 91.31 102 SER A O 1
ATOM 763 N N . THR A 1 103 ? 16.249 -9.425 -54.262 1.00 94.06 103 THR A N 1
ATOM 764 C CA . THR A 1 103 ? 16.373 -9.136 -52.837 1.00 94.06 103 THR A CA 1
ATOM 765 C C . THR A 1 103 ? 17.696 -9.691 -52.322 1.00 94.06 103 THR A C 1
ATOM 767 O O . THR A 1 103 ? 18.114 -10.793 -52.682 1.00 94.06 103 THR A O 1
ATOM 770 N N . SER A 1 104 ? 18.391 -8.907 -51.507 1.00 94.94 104 SER A N 1
ATOM 771 C CA . SER A 1 104 ? 19.575 -9.345 -50.772 1.00 94.94 104 SER A CA 1
ATOM 772 C C . SER A 1 104 ? 19.438 -8.984 -49.302 1.00 94.94 104 SER A C 1
ATOM 774 O O . SER A 1 104 ? 18.659 -8.106 -48.927 1.00 94.94 104 SER A O 1
ATOM 776 N N . ILE A 1 105 ? 20.170 -9.711 -48.470 1.00 97.00 105 ILE A N 1
ATOM 777 C CA . ILE A 1 105 ? 20.177 -9.534 -47.025 1.00 97.00 105 ILE A CA 1
ATOM 778 C C . ILE A 1 105 ? 21.618 -9.272 -46.612 1.00 97.00 105 ILE A C 1
ATOM 780 O O . ILE A 1 105 ? 22.524 -10.011 -46.999 1.00 97.00 105 ILE A O 1
ATOM 784 N N . GLU A 1 106 ? 21.806 -8.228 -45.822 1.00 95.44 106 GLU A N 1
ATOM 785 C CA . GLU A 1 106 ? 23.026 -7.962 -45.079 1.00 95.44 106 GLU A CA 1
ATOM 786 C C . GLU A 1 106 ? 22.730 -8.204 -43.595 1.00 95.44 106 GLU A C 1
ATOM 788 O O . GLU A 1 106 ? 21.776 -7.646 -43.057 1.00 95.44 106 GLU A O 1
ATOM 793 N N . GLY A 1 107 ? 23.508 -9.070 -42.944 1.00 94.44 107 GLY A N 1
ATOM 794 C CA . GLY A 1 107 ? 23.195 -9.572 -41.602 1.00 94.44 107 GLY A CA 1
ATOM 795 C C . GLY A 1 107 ? 22.288 -10.806 -41.618 1.00 94.44 107 GLY A C 1
ATOM 796 O O . GLY A 1 107 ? 22.224 -11.518 -42.619 1.00 94.44 107 GLY A O 1
ATOM 797 N N . GLU A 1 108 ? 21.593 -11.075 -40.508 1.00 94.69 108 GLU A N 1
ATOM 798 C CA . GLU A 1 108 ? 20.709 -12.242 -40.375 1.00 94.69 108 GLU A CA 1
ATOM 799 C C . GLU A 1 108 ? 19.236 -11.846 -40.243 1.00 94.69 108 GLU A C 1
ATOM 801 O O . GLU A 1 108 ? 18.799 -11.163 -39.312 1.00 94.69 108 GLU A O 1
ATOM 806 N N . GLY A 1 109 ? 18.437 -12.366 -41.163 1.00 95.31 109 GLY A N 1
ATOM 807 C CA . GLY A 1 109 ? 17.006 -12.143 -41.218 1.00 95.31 109 GLY A CA 1
ATOM 808 C C . GLY A 1 109 ? 16.416 -12.808 -42.447 1.00 95.31 109 GLY A C 1
ATOM 809 O O . GLY A 1 109 ? 17.058 -13.609 -43.125 1.00 95.31 109 GLY A O 1
ATOM 810 N N . THR A 1 110 ? 15.172 -12.472 -42.749 1.00 96.69 110 THR A N 1
ATOM 811 C CA . THR A 1 110 ? 14.507 -12.904 -43.979 1.00 96.69 110 THR A CA 1
ATOM 812 C C . THR A 1 110 ? 13.733 -11.747 -44.588 1.00 96.69 110 THR A C 1
ATOM 814 O O . THR A 1 110 ? 13.262 -10.859 -43.879 1.00 96.69 110 THR A O 1
ATOM 817 N N . ILE A 1 111 ? 13.576 -11.766 -45.909 1.00 97.19 111 ILE A N 1
ATOM 818 C CA . ILE A 1 111 ? 12.641 -10.892 -46.613 1.00 97.19 111 ILE A CA 1
ATOM 819 C C . ILE A 1 111 ? 11.452 -11.756 -47.016 1.00 97.19 111 ILE A C 1
ATOM 821 O O . ILE A 1 111 ? 11.602 -12.729 -47.754 1.00 97.19 111 ILE A O 1
ATOM 825 N N . LYS A 1 112 ? 10.266 -11.429 -46.502 1.00 95.88 112 LYS A N 1
ATOM 826 C CA . LYS A 1 112 ? 9.016 -12.053 -46.939 1.00 95.88 112 LYS A CA 1
ATOM 827 C C . LYS A 1 112 ? 8.425 -11.237 -48.075 1.00 95.88 112 LYS A C 1
ATOM 829 O O . LYS A 1 112 ? 8.163 -10.046 -47.907 1.00 95.88 112 LYS A O 1
ATOM 834 N N . GLU A 1 113 ? 8.188 -11.904 -49.195 1.00 92.25 113 GLU A N 1
ATOM 835 C CA . GLU A 1 113 ? 7.559 -11.324 -50.376 1.00 92.25 113 GLU A CA 1
ATOM 836 C C . GLU A 1 113 ? 6.088 -11.742 -50.432 1.00 92.25 113 GLU A C 1
ATOM 838 O O . GLU A 1 113 ? 5.762 -12.928 -50.348 1.00 92.25 113 GLU A O 1
ATOM 843 N N . ALA A 1 114 ? 5.187 -10.773 -50.574 1.00 89.50 114 ALA A N 1
ATOM 844 C CA . ALA A 1 114 ? 3.763 -11.026 -50.759 1.00 89.50 114 ALA A CA 1
ATOM 845 C C . ALA A 1 114 ? 3.240 -10.260 -51.978 1.00 89.50 114 ALA A C 1
ATOM 847 O O . ALA A 1 114 ? 3.352 -9.038 -52.053 1.00 89.50 114 ALA A O 1
ATOM 848 N N . LEU A 1 115 ? 2.647 -10.970 -52.941 1.00 84.56 115 LEU A N 1
ATOM 849 C CA . LEU A 1 115 ? 2.023 -10.344 -54.105 1.00 84.56 115 LEU A CA 1
ATOM 850 C C . LEU A 1 115 ? 0.710 -9.673 -53.684 1.00 84.56 115 LEU A C 1
ATOM 852 O O . LEU A 1 115 ? -0.233 -10.353 -53.285 1.00 84.56 115 LEU A O 1
ATOM 856 N N . ILE A 1 116 ? 0.646 -8.346 -53.791 1.00 80.75 116 ILE A N 1
ATOM 857 C CA . ILE A 1 116 ? -0.539 -7.563 -53.419 1.00 80.75 116 ILE A CA 1
ATOM 858 C C . ILE A 1 116 ? -1.509 -7.448 -54.599 1.00 80.75 116 ILE A C 1
ATOM 860 O O . ILE A 1 116 ? -2.721 -7.541 -54.417 1.00 80.75 116 ILE A O 1
ATOM 864 N N . SER A 1 117 ? -0.998 -7.290 -55.824 1.00 70.88 117 SER A N 1
ATOM 865 C CA . SER A 1 117 ? -1.814 -7.360 -57.043 1.00 70.88 117 SER A CA 1
ATOM 866 C C . SER A 1 117 ? -0.980 -7.688 -58.280 1.00 70.88 117 SER A C 1
ATOM 868 O O . SER A 1 117 ? 0.046 -7.047 -58.521 1.00 70.88 117 SER A O 1
ATOM 870 N N . SER A 1 118 ? -1.458 -8.621 -59.107 1.00 61.19 118 SER A N 1
ATOM 871 C CA . SER A 1 118 ? -0.942 -8.886 -60.456 1.00 61.19 118 SER A CA 1
ATOM 872 C C . SER A 1 118 ? -1.595 -7.931 -61.465 1.00 61.19 118 SER A C 1
ATOM 874 O O . SER A 1 118 ? -2.549 -8.305 -62.144 1.00 61.19 118 SER A O 1
ATOM 876 N N . GLY A 1 119 ? -1.105 -6.690 -61.529 1.00 57.41 119 GLY A N 1
ATOM 877 C CA . GLY A 1 119 ? -1.599 -5.649 -62.438 1.00 57.41 119 GLY A CA 1
ATOM 878 C C . GLY A 1 119 ? -2.881 -4.965 -61.949 1.00 57.41 119 GLY A C 1
ATOM 879 O O . GLY A 1 119 ? -3.894 -5.610 -61.681 1.00 57.41 119 GLY A O 1
ATOM 880 N N . ARG A 1 120 ? -2.862 -3.632 -61.828 1.00 51.31 120 ARG A N 1
ATOM 881 C CA . ARG A 1 120 ? -4.085 -2.852 -61.587 1.00 51.31 120 ARG A CA 1
ATOM 882 C C . ARG A 1 120 ? -4.753 -2.538 -62.926 1.00 51.31 120 ARG A C 1
ATOM 884 O O . ARG A 1 120 ? -4.156 -1.900 -63.786 1.00 51.31 120 ARG A O 1
ATOM 891 N N . SER A 1 121 ? -6.006 -2.958 -63.099 1.00 51.28 121 SER A N 1
ATOM 892 C CA . SER A 1 121 ? -6.848 -2.490 -64.201 1.00 51.28 121 SER A CA 1
ATOM 893 C C . SER A 1 121 ? -7.346 -1.076 -63.904 1.00 51.28 121 SER A C 1
ATOM 895 O O . SER A 1 121 ? -8.034 -0.881 -62.907 1.00 51.28 121 SER A O 1
ATOM 897 N N . THR A 1 122 ? -7.003 -0.117 -64.754 1.00 47.44 122 THR A N 1
ATOM 898 C CA . THR A 1 122 ? -7.919 0.628 -65.638 1.00 47.44 122 THR A CA 1
ATOM 899 C C . THR A 1 122 ? -7.064 1.681 -66.328 1.00 47.44 122 THR A C 1
ATOM 901 O O . THR A 1 122 ? -6.595 2.604 -65.672 1.00 47.44 122 THR A O 1
ATOM 904 N N . ASP A 1 123 ? -6.860 1.487 -67.630 1.00 45.84 123 ASP A N 1
ATOM 905 C CA . ASP A 1 123 ? -6.157 2.367 -68.562 1.00 45.84 123 ASP A CA 1
ATOM 906 C C . ASP A 1 123 ? -4.691 2.712 -68.212 1.00 45.84 123 ASP A C 1
ATOM 908 O O . ASP A 1 123 ? -4.391 3.611 -67.433 1.00 45.84 123 ASP A O 1
ATOM 912 N N . TYR A 1 124 ? -3.793 2.020 -68.934 1.00 44.59 124 TYR A N 1
ATOM 913 C CA . TYR A 1 124 ? -2.344 2.244 -69.100 1.00 44.59 124 TYR A CA 1
ATOM 914 C C . TYR A 1 124 ? -1.392 1.605 -68.051 1.00 44.59 124 TYR A C 1
ATOM 916 O O . TYR A 1 124 ? -0.782 2.302 -67.256 1.00 44.59 124 TYR A O 1
ATOM 924 N N . ASN A 1 125 ? -1.239 0.271 -68.161 1.00 54.03 125 ASN A N 1
ATOM 925 C CA . ASN A 1 125 ? -0.098 -0.633 -67.847 1.00 54.03 125 ASN A CA 1
ATOM 926 C C . ASN A 1 125 ? 0.708 -0.473 -66.535 1.00 54.03 125 ASN A C 1
ATOM 928 O O . ASN A 1 125 ? 1.309 0.568 -66.279 1.00 54.03 125 ASN A O 1
ATOM 932 N N . SER A 1 126 ? 0.832 -1.575 -65.777 1.00 51.69 126 SER A N 1
ATOM 933 C CA . SER A 1 126 ? 1.817 -1.741 -64.698 1.00 51.69 126 SER A CA 1
ATOM 934 C C . SER A 1 126 ? 2.142 -3.217 -64.416 1.00 51.69 126 SER A C 1
ATOM 936 O O . SER A 1 126 ? 1.257 -4.083 -64.431 1.00 51.69 126 SER A O 1
ATOM 938 N N . GLY A 1 127 ? 3.393 -3.459 -64.015 1.00 63.34 127 GLY A N 1
ATOM 939 C CA . GLY A 1 127 ? 3.874 -4.688 -63.389 1.00 63.34 127 GLY A CA 1
ATOM 940 C C . GLY A 1 127 ? 3.193 -5.034 -62.053 1.00 63.34 127 GLY A C 1
ATOM 941 O O . GLY A 1 127 ? 2.159 -4.483 -61.665 1.00 63.34 127 GLY A O 1
ATOM 942 N N . SER A 1 128 ? 3.749 -6.026 -61.359 1.00 73.00 128 SER A N 1
ATOM 943 C CA . SER A 1 128 ? 3.226 -6.517 -60.078 1.00 73.00 128 SER A CA 1
ATOM 944 C C . SER A 1 128 ? 3.516 -5.537 -58.934 1.00 73.00 128 SER A C 1
ATOM 946 O O . SER A 1 128 ? 4.627 -5.020 -58.837 1.00 73.00 128 SER A O 1
ATOM 948 N N . LEU A 1 129 ? 2.548 -5.341 -58.030 1.00 83.69 129 LEU A N 1
ATOM 949 C CA . LEU A 1 129 ? 2.772 -4.677 -56.740 1.00 83.69 129 LEU A CA 1
ATOM 950 C C . LEU A 1 129 ? 3.131 -5.747 -55.704 1.00 83.69 129 LEU A C 1
ATOM 952 O O . LEU A 1 129 ? 2.308 -6.621 -55.410 1.00 83.69 129 LEU A O 1
ATOM 956 N N . VAL A 1 130 ? 4.349 -5.692 -55.172 1.00 89.19 130 VAL A N 1
ATOM 957 C CA . VAL A 1 130 ? 4.889 -6.673 -54.219 1.00 89.19 130 VAL A CA 1
ATOM 958 C C . VAL A 1 130 ? 5.121 -5.991 -52.874 1.00 89.19 130 VAL A C 1
ATOM 960 O O . VAL A 1 130 ? 5.670 -4.900 -52.827 1.00 89.19 130 VAL A O 1
ATOM 963 N N . ARG A 1 131 ? 4.718 -6.622 -51.773 1.00 93.50 131 ARG A N 1
ATOM 964 C CA . ARG A 1 131 ? 5.065 -6.196 -50.416 1.00 93.50 131 ARG A CA 1
ATOM 965 C C . ARG A 1 131 ? 6.312 -6.930 -49.957 1.00 93.50 131 ARG A C 1
ATOM 967 O O . ARG A 1 131 ? 6.322 -8.161 -49.951 1.00 93.50 131 ARG A O 1
ATOM 974 N N . LEU A 1 132 ? 7.319 -6.178 -49.536 1.00 96.25 132 LEU A N 1
ATOM 975 C CA . LEU A 1 132 ? 8.522 -6.693 -48.897 1.00 96.25 132 LEU A CA 1
ATOM 976 C C . LEU A 1 132 ? 8.430 -6.432 -47.396 1.00 96.25 132 LEU A C 1
ATOM 978 O O . LEU A 1 132 ? 8.204 -5.306 -46.960 1.00 96.25 132 LEU A O 1
ATOM 982 N N . THR A 1 133 ? 8.573 -7.486 -46.598 1.00 97.50 133 THR A N 1
ATOM 983 C CA . THR A 1 133 ? 8.635 -7.394 -45.134 1.00 97.50 133 THR A CA 1
ATOM 984 C C . THR A 1 133 ? 9.974 -7.936 -44.667 1.00 97.50 133 THR A C 1
ATOM 986 O O . THR A 1 133 ? 10.239 -9.129 -44.823 1.00 97.50 133 THR A O 1
ATOM 989 N N . ALA A 1 134 ? 10.806 -7.078 -44.088 1.00 97.00 134 ALA A N 1
ATOM 990 C CA . ALA A 1 134 ? 12.022 -7.495 -43.412 1.00 97.00 134 ALA A CA 1
ATOM 991 C C . ALA A 1 134 ? 11.649 -8.116 -42.062 1.00 97.00 134 ALA A C 1
ATOM 993 O O . ALA A 1 134 ? 10.960 -7.507 -41.246 1.00 97.00 134 ALA A O 1
ATOM 994 N N . VAL A 1 135 ? 12.081 -9.349 -41.828 1.00 96.56 135 VAL A N 1
ATOM 995 C CA . VAL A 1 135 ? 11.841 -10.078 -40.583 1.00 96.56 135 VAL A CA 1
ATOM 996 C C . VAL A 1 135 ? 13.201 -10.415 -39.983 1.00 96.56 135 VAL A C 1
ATOM 998 O O . VAL A 1 135 ? 13.873 -11.305 -40.512 1.00 96.56 135 VAL A O 1
ATOM 1001 N N . PRO A 1 136 ? 13.624 -9.713 -38.919 1.00 96.00 136 PRO A N 1
ATOM 1002 C CA . PRO A 1 136 ? 14.887 -10.003 -38.257 1.00 96.00 136 PRO A CA 1
ATOM 1003 C C . PRO A 1 136 ? 14.907 -11.420 -37.684 1.00 96.00 136 PRO A C 1
ATOM 1005 O O . PRO A 1 136 ? 13.889 -11.920 -37.194 1.00 96.00 136 PRO A O 1
ATOM 1008 N N . SER A 1 137 ? 16.074 -12.059 -37.726 1.00 94.62 137 SER A N 1
ATOM 1009 C CA . SER A 1 137 ? 16.319 -13.281 -36.961 1.00 94.62 137 SER A CA 1
ATOM 1010 C C . SER A 1 137 ? 16.403 -12.968 -35.461 1.00 94.62 137 SER A C 1
ATOM 1012 O O . SER A 1 137 ? 16.565 -11.819 -35.053 1.00 94.62 137 SER A O 1
ATOM 1014 N N . ASN A 1 138 ? 16.300 -13.991 -34.609 1.00 91.31 138 ASN A N 1
ATOM 1015 C CA . ASN A 1 138 ? 16.449 -13.798 -33.166 1.00 91.31 138 ASN A CA 1
ATOM 1016 C C . ASN A 1 138 ? 17.823 -13.183 -32.836 1.00 91.31 138 ASN A C 1
ATOM 1018 O O . ASN A 1 138 ? 18.846 -13.709 -33.273 1.00 91.31 138 ASN A O 1
ATOM 1022 N N . GLY A 1 139 ? 17.839 -12.098 -32.058 1.00 91.06 139 GLY A N 1
ATOM 1023 C CA . GLY A 1 139 ? 19.061 -11.353 -31.737 1.00 91.06 139 GLY A CA 1
ATOM 1024 C C . GLY A 1 139 ? 19.507 -10.351 -32.810 1.00 91.06 139 GLY A C 1
ATOM 1025 O O . GLY A 1 139 ? 20.644 -9.894 -32.746 1.00 91.06 139 GLY A O 1
ATOM 1026 N N . TRP A 1 140 ? 18.645 -10.017 -33.776 1.00 95.38 140 TRP A N 1
ATOM 1027 C CA . TRP A 1 140 ? 18.905 -9.021 -34.817 1.00 95.38 140 TRP A CA 1
ATOM 1028 C C . TRP A 1 140 ? 17.788 -7.976 -34.883 1.00 95.38 140 TRP A C 1
ATOM 1030 O O . TRP A 1 140 ? 16.634 -8.254 -34.555 1.00 95.38 140 TRP A O 1
ATOM 1040 N N . ILE A 1 141 ? 18.124 -6.771 -35.342 1.00 94.44 141 ILE A N 1
ATOM 1041 C CA . ILE A 1 141 ? 17.190 -5.668 -35.599 1.00 94.44 141 ILE A CA 1
ATOM 1042 C C . ILE A 1 141 ? 17.325 -5.232 -37.056 1.00 94.44 141 ILE A C 1
ATOM 1044 O O . ILE A 1 141 ? 18.425 -5.154 -37.597 1.00 94.44 141 ILE A O 1
ATOM 1048 N N . PHE A 1 142 ? 16.189 -4.945 -37.687 1.00 95.94 142 PHE A N 1
ATOM 1049 C CA . PHE A 1 142 ? 16.144 -4.325 -39.005 1.00 95.94 142 PHE A CA 1
ATOM 1050 C C . PHE A 1 142 ? 16.462 -2.832 -38.880 1.00 95.94 142 PHE A C 1
ATOM 1052 O O . PHE A 1 142 ? 15.790 -2.140 -38.119 1.00 95.94 142 PHE A O 1
ATOM 1059 N N . ILE A 1 143 ? 17.460 -2.353 -39.624 1.00 94.19 143 ILE A N 1
ATOM 1060 C CA . ILE A 1 143 ? 17.896 -0.944 -39.581 1.00 94.19 143 ILE A CA 1
ATOM 1061 C C . ILE A 1 143 ? 17.590 -0.170 -40.857 1.00 94.19 143 ILE A C 1
ATOM 1063 O O . ILE A 1 143 ? 17.804 1.034 -40.903 1.00 94.19 143 ILE A O 1
ATOM 1067 N N . GLY A 1 144 ? 17.115 -0.838 -41.904 1.00 95.81 144 GLY A N 1
ATOM 1068 C CA . GLY A 1 144 ? 16.703 -0.151 -43.114 1.00 95.81 144 GLY A CA 1
ATOM 1069 C C . GLY A 1 144 ? 16.943 -0.932 -44.391 1.00 95.81 144 GLY A C 1
ATOM 1070 O O . GLY A 1 144 ? 17.606 -1.971 -44.441 1.00 95.81 144 GLY A O 1
ATOM 1071 N N . TRP A 1 145 ? 16.359 -0.389 -45.446 1.00 97.31 145 TRP A N 1
ATOM 1072 C CA . TRP A 1 145 ? 16.528 -0.832 -46.816 1.00 97.31 145 TRP A CA 1
ATOM 1073 C C . TRP A 1 145 ? 17.562 0.038 -47.532 1.00 97.31 145 TRP A C 1
ATOM 1075 O O . TRP A 1 145 ? 17.680 1.235 -47.265 1.00 97.31 145 TRP A O 1
ATOM 1085 N N . THR A 1 146 ? 18.260 -0.549 -48.499 1.00 95.56 146 THR A N 1
ATOM 1086 C CA . THR A 1 146 ? 19.052 0.160 -49.512 1.00 95.56 146 THR A CA 1
ATOM 1087 C C . THR A 1 146 ? 18.751 -0.382 -50.915 1.00 95.56 146 THR A C 1
ATOM 1089 O O . THR A 1 146 ? 18.093 -1.414 -51.072 1.00 95.56 146 THR A O 1
ATOM 1092 N N . GLY A 1 147 ? 19.218 0.312 -51.959 1.00 94.50 147 GLY A N 1
ATOM 1093 C CA . GLY A 1 147 ? 18.936 -0.023 -53.361 1.00 94.50 147 GLY A CA 1
ATOM 1094 C C . GLY A 1 147 ? 17.892 0.915 -53.965 1.00 94.50 147 GLY A C 1
ATOM 1095 O O . GLY A 1 147 ? 18.048 2.132 -53.900 1.00 94.50 147 GLY A O 1
ATOM 1096 N N . ASP A 1 148 ? 16.831 0.364 -54.557 1.00 93.56 148 ASP A N 1
ATOM 1097 C CA . ASP A 1 148 ? 15.742 1.143 -55.169 1.00 93.56 148 ASP A CA 1
ATOM 1098 C C . ASP A 1 148 ? 14.839 1.874 -54.150 1.00 93.56 148 ASP A C 1
ATOM 1100 O O . ASP A 1 148 ? 14.030 2.716 -54.545 1.00 93.56 148 ASP A O 1
ATOM 1104 N N . TYR A 1 149 ? 14.980 1.586 -52.852 1.00 93.94 149 TYR A N 1
ATOM 1105 C CA . TYR A 1 149 ? 14.419 2.360 -51.741 1.00 93.94 149 TYR A CA 1
ATOM 1106 C C . TYR A 1 149 ? 15.463 2.465 -50.624 1.00 93.94 149 TYR A C 1
ATOM 1108 O O . TYR A 1 149 ? 16.188 1.505 -50.357 1.00 93.94 149 TYR A O 1
ATOM 1116 N N . VAL A 1 150 ? 15.540 3.638 -49.993 1.00 96.19 150 VAL A N 1
ATOM 1117 C CA . VAL A 1 150 ? 16.412 3.908 -48.847 1.00 96.19 150 VAL A CA 1
ATOM 1118 C C . VAL A 1 150 ? 15.553 4.474 -47.727 1.00 96.19 150 VAL A C 1
ATOM 1120 O O . VAL A 1 150 ? 14.967 5.544 -47.894 1.00 96.19 150 VAL A O 1
ATOM 1123 N N . GLY A 1 151 ? 15.470 3.757 -46.611 1.00 94.44 151 GLY A N 1
ATOM 1124 C CA . GLY A 1 151 ? 14.650 4.150 -45.468 1.00 94.44 151 GLY A CA 1
ATOM 1125 C C . GLY A 1 151 ? 14.376 2.997 -44.509 1.00 94.44 151 GLY A C 1
ATOM 1126 O O . GLY A 1 151 ? 14.740 1.851 -44.774 1.00 94.44 151 GLY A O 1
ATOM 1127 N N . GLU A 1 152 ? 13.730 3.318 -43.393 1.00 95.88 152 GLU A N 1
ATOM 1128 C CA . GLU A 1 152 ? 13.502 2.404 -42.264 1.00 95.88 152 GLU A CA 1
ATOM 1129 C C . GLU A 1 152 ? 12.077 1.828 -42.234 1.00 95.88 152 GLU A C 1
ATOM 1131 O O . GLU A 1 152 ? 11.761 1.006 -41.373 1.00 95.88 152 GLU A O 1
ATOM 1136 N N . ASP A 1 153 ? 11.214 2.218 -43.180 1.00 96.06 153 ASP A N 1
ATOM 1137 C CA . ASP A 1 153 ? 9.842 1.714 -43.239 1.00 96.06 153 ASP A CA 1
ATOM 1138 C C . ASP A 1 153 ? 9.833 0.190 -43.435 1.00 96.06 153 ASP A C 1
ATOM 1140 O O . ASP A 1 153 ? 10.541 -0.366 -44.280 1.00 96.06 153 ASP A O 1
ATOM 1144 N N . ASN A 1 154 ? 9.007 -0.508 -42.657 1.00 95.69 154 ASN A N 1
ATOM 1145 C CA . ASN A 1 154 ? 8.843 -1.953 -42.761 1.00 95.69 154 ASN A CA 1
ATOM 1146 C C . ASN A 1 154 ? 7.437 -2.364 -42.284 1.00 95.69 154 ASN A C 1
ATOM 1148 O O . ASN A 1 154 ? 7.110 -2.141 -41.116 1.00 95.69 154 ASN A O 1
ATOM 1152 N N . PRO A 1 155 ? 6.596 -2.986 -43.132 1.00 96.31 155 PRO A N 1
ATOM 1153 C CA . PRO A 1 155 ? 6.856 -3.414 -44.513 1.00 96.31 155 PRO A CA 1
ATOM 1154 C C . PRO A 1 155 ? 6.835 -2.268 -45.543 1.00 96.31 155 PRO A C 1
ATOM 1156 O O . PRO A 1 155 ? 6.262 -1.214 -45.283 1.00 96.31 155 PRO A O 1
ATOM 1159 N N . ILE A 1 156 ? 7.386 -2.515 -46.741 1.00 95.88 156 ILE A N 1
ATOM 1160 C CA . ILE A 1 156 ? 7.298 -1.611 -47.905 1.00 95.88 156 ILE A CA 1
ATOM 1161 C C . ILE A 1 156 ? 6.519 -2.245 -49.062 1.00 95.88 156 ILE A C 1
ATOM 1163 O O . ILE A 1 156 ? 6.626 -3.447 -49.310 1.00 95.88 156 ILE A O 1
ATOM 1167 N N . ASP A 1 157 ? 5.775 -1.425 -49.806 1.00 93.25 157 ASP A N 1
ATOM 1168 C CA . ASP A 1 157 ? 5.078 -1.826 -51.033 1.00 93.25 157 ASP A CA 1
ATOM 1169 C C . ASP A 1 157 ? 5.833 -1.300 -52.261 1.00 93.25 157 ASP A C 1
ATOM 1171 O O . ASP A 1 157 ? 6.069 -0.098 -52.391 1.00 93.25 157 ASP A O 1
ATOM 1175 N N . VAL A 1 158 ? 6.209 -2.197 -53.176 1.00 89.81 158 VAL A N 1
ATOM 1176 C CA . VAL A 1 158 ? 7.075 -1.896 -54.323 1.00 89.81 158 VAL A CA 1
ATOM 1177 C C . VAL A 1 158 ? 6.383 -2.207 -55.649 1.00 89.81 158 VAL A C 1
ATOM 1179 O O . VAL A 1 158 ? 5.911 -3.317 -55.891 1.00 89.81 158 VAL A O 1
ATOM 1182 N N . ASP A 1 159 ? 6.329 -1.207 -56.530 1.00 88.00 159 ASP A N 1
ATOM 1183 C CA . ASP A 1 159 ? 5.886 -1.370 -57.920 1.00 88.00 159 ASP A CA 1
ATOM 1184 C C . ASP A 1 159 ? 7.044 -1.873 -58.801 1.00 88.00 159 ASP A C 1
ATOM 1186 O O . ASP A 1 159 ? 8.091 -1.215 -58.879 1.00 88.00 159 ASP A O 1
ATOM 1190 N N . VAL A 1 160 ? 6.865 -3.021 -59.462 1.00 84.44 160 VAL A N 1
ATOM 1191 C CA . VAL A 1 160 ? 7.872 -3.688 -60.310 1.00 84.44 160 VAL A CA 1
ATOM 1192 C C . VAL A 1 160 ? 7.626 -3.383 -61.798 1.00 84.44 160 VAL A C 1
ATOM 1194 O O . VAL A 1 160 ? 7.460 -4.274 -62.628 1.00 84.44 160 VAL A O 1
ATOM 1197 N N . SER A 1 161 ? 7.602 -2.093 -62.140 1.00 80.00 161 SER A N 1
ATOM 1198 C CA . SER A 1 161 ? 7.493 -1.563 -63.515 1.00 80.00 161 SER A CA 1
ATOM 1199 C C . SER A 1 161 ? 8.832 -1.496 -64.277 1.00 80.00 161 SER A C 1
ATOM 1201 O O . SER A 1 161 ? 8.886 -1.129 -65.448 1.00 80.00 161 SER A O 1
ATOM 1203 N N . LYS A 1 162 ? 9.933 -1.844 -63.606 1.00 83.00 162 LYS A N 1
ATOM 1204 C CA . LYS A 1 162 ? 11.279 -2.070 -64.153 1.00 83.00 162 LYS A CA 1
ATOM 1205 C C . LYS A 1 162 ? 12.018 -3.046 -63.237 1.00 83.00 162 LYS A C 1
ATOM 1207 O O . LYS A 1 162 ? 11.554 -3.293 -62.123 1.00 83.00 162 LYS A O 1
ATOM 1212 N N . SER A 1 163 ? 13.165 -3.577 -63.666 1.00 84.75 163 SER A N 1
ATOM 1213 C CA . SER A 1 163 ? 14.006 -4.378 -62.767 1.00 84.75 163 SER A CA 1
ATOM 1214 C C . SER A 1 163 ? 14.435 -3.539 -61.562 1.00 84.75 163 SER A C 1
ATOM 1216 O O . SER A 1 163 ? 14.886 -2.405 -61.745 1.00 84.75 163 SER A O 1
ATOM 1218 N N . LYS A 1 164 ? 14.271 -4.092 -60.356 1.00 90.06 164 LYS A N 1
ATOM 1219 C CA . LYS A 1 164 ? 14.566 -3.426 -59.081 1.00 90.06 164 LYS A CA 1
ATOM 1220 C C . LYS A 1 164 ? 15.351 -4.334 -58.148 1.00 90.06 164 LYS A C 1
ATOM 1222 O O . LYS A 1 164 ? 15.165 -5.550 -58.172 1.00 90.06 164 LYS A O 1
ATOM 1227 N N . SER A 1 165 ? 16.178 -3.727 -57.308 1.00 92.69 165 SER A N 1
ATOM 1228 C CA . SER A 1 165 ? 16.967 -4.395 -56.286 1.00 92.69 165 SER A CA 1
ATOM 1229 C C . SER A 1 165 ? 16.776 -3.742 -54.923 1.00 92.69 165 SER A C 1
ATOM 1231 O O . SER A 1 165 ? 16.915 -2.527 -54.787 1.00 92.69 165 SER A O 1
ATOM 1233 N N . PHE A 1 166 ? 16.524 -4.560 -53.904 1.00 96.12 166 PHE A N 1
ATOM 1234 C CA . PHE A 1 166 ? 16.400 -4.130 -52.512 1.00 96.12 166 PHE A CA 1
ATOM 1235 C C . PHE A 1 166 ? 17.349 -4.937 -51.639 1.00 96.12 166 PHE A C 1
ATOM 1237 O O . PHE A 1 166 ? 17.414 -6.160 -51.750 1.00 96.12 166 PHE A O 1
ATOM 1244 N N . ASN A 1 167 ? 18.058 -4.253 -50.754 1.00 96.69 167 ASN A N 1
ATOM 1245 C CA . ASN A 1 167 ? 18.918 -4.872 -49.762 1.00 96.69 167 ASN A CA 1
ATOM 1246 C C . ASN A 1 167 ? 18.385 -4.533 -48.367 1.00 96.69 167 ASN A C 1
ATOM 1248 O O . ASN A 1 167 ? 18.317 -3.354 -48.025 1.00 96.69 167 ASN A O 1
ATOM 1252 N N . ALA A 1 168 ? 17.970 -5.542 -47.598 1.00 96.81 168 ALA A N 1
ATOM 1253 C CA . ALA A 1 168 ? 17.593 -5.366 -46.197 1.00 96.81 168 ALA A CA 1
ATOM 1254 C C . ALA A 1 168 ? 18.835 -5.506 -45.324 1.00 96.81 168 ALA A C 1
ATOM 1256 O O . ALA A 1 168 ? 19.467 -6.566 -45.334 1.00 96.81 168 ALA A O 1
ATOM 1257 N N . SER A 1 169 ? 19.146 -4.473 -44.551 1.00 96.44 169 SER A N 1
ATOM 1258 C CA . SER A 1 169 ? 20.246 -4.517 -43.598 1.00 96.44 169 SER A CA 1
ATOM 1259 C C . SER A 1 169 ? 19.698 -4.786 -42.199 1.00 96.44 169 SER A C 1
ATOM 1261 O O . SER A 1 169 ? 18.808 -4.094 -41.691 1.00 96.44 169 SER A O 1
ATOM 1263 N N . PHE A 1 170 ? 20.239 -5.825 -41.579 1.00 96.44 170 PHE A N 1
ATOM 1264 C CA . PHE A 1 170 ? 20.007 -6.195 -40.197 1.00 96.44 170 PHE A CA 1
ATOM 1265 C C . PHE A 1 170 ? 21.323 -6.068 -39.442 1.00 96.44 170 PHE A C 1
ATOM 1267 O O . PHE A 1 170 ? 22.386 -6.382 -39.974 1.00 96.44 170 PHE A O 1
ATOM 1274 N N . VAL A 1 171 ? 21.252 -5.656 -38.184 1.00 95.25 171 VAL A N 1
ATOM 1275 C CA . VAL A 1 171 ? 22.409 -5.626 -37.281 1.00 95.25 171 VAL A CA 1
ATOM 1276 C C . VAL A 1 171 ? 22.112 -6.420 -36.025 1.00 95.25 171 VAL A C 1
ATOM 1278 O O . VAL A 1 171 ? 20.947 -6.635 -35.678 1.00 95.25 171 VAL A O 1
ATOM 1281 N N . ILE A 1 172 ? 23.170 -6.864 -35.351 1.00 93.69 172 ILE A N 1
ATOM 1282 C CA . ILE A 1 172 ? 23.059 -7.560 -34.071 1.00 93.69 172 ILE A CA 1
ATOM 1283 C C . ILE A 1 172 ? 22.320 -6.652 -33.083 1.00 93.69 172 ILE A C 1
ATOM 1285 O O . ILE A 1 172 ? 22.522 -5.439 -33.057 1.00 93.69 172 ILE A O 1
ATOM 1289 N N . SER A 1 173 ? 21.442 -7.243 -32.280 1.00 93.81 173 SER A N 1
ATOM 1290 C CA . SER A 1 173 ? 20.762 -6.563 -31.186 1.00 93.81 173 SER A CA 1
ATOM 1291 C C . SER A 1 173 ? 21.327 -7.002 -29.844 1.00 93.81 173 SER A C 1
ATOM 1293 O O . SER A 1 173 ? 21.483 -8.205 -29.613 1.00 93.81 173 SER A O 1
ATOM 1295 N N . TYR A 1 174 ? 21.516 -6.056 -28.934 1.00 95.38 174 TYR A N 1
ATOM 1296 C CA . TYR A 1 174 ? 21.890 -6.332 -27.553 1.00 95.38 174 TYR A CA 1
ATOM 1297 C C . TYR A 1 174 ? 20.803 -5.881 -26.579 1.00 95.38 174 TYR A C 1
ATOM 1299 O O . TYR A 1 174 ? 20.077 -4.915 -26.821 1.00 95.38 174 TYR A O 1
ATOM 1307 N N . GLN A 1 175 ? 20.688 -6.609 -25.469 1.00 94.00 175 GLN A N 1
ATOM 1308 C CA . GLN A 1 175 ? 19.770 -6.300 -24.378 1.00 94.00 175 GLN A CA 1
ATOM 1309 C C . GLN A 1 175 ? 20.435 -5.374 -23.363 1.00 94.00 175 GLN A C 1
ATOM 1311 O O . GLN A 1 175 ? 21.537 -5.655 -22.887 1.00 94.00 175 GLN A O 1
ATOM 1316 N N . LEU A 1 176 ? 19.723 -4.315 -22.994 1.00 95.38 176 LEU A N 1
ATOM 1317 C CA . LEU A 1 176 ? 20.018 -3.467 -21.849 1.00 95.38 176 LEU A CA 1
ATOM 1318 C C . LEU A 1 176 ? 18.990 -3.739 -20.751 1.00 95.38 176 LEU A C 1
ATOM 1320 O O . LEU A 1 176 ? 17.793 -3.630 -21.002 1.00 95.38 176 LEU A O 1
ATOM 1324 N N . SER A 1 177 ? 19.456 -4.022 -19.540 1.00 94.81 177 SER A N 1
ATOM 1325 C CA . SER A 1 177 ? 18.635 -4.050 -18.327 1.00 94.81 177 SER A CA 1
ATOM 1326 C C . SER A 1 177 ? 19.164 -3.007 -17.357 1.00 94.81 177 SER A C 1
ATOM 1328 O O . SER A 1 177 ? 20.345 -3.051 -17.011 1.00 94.81 177 SER A O 1
ATOM 1330 N N . ALA A 1 178 ? 18.307 -2.094 -16.915 1.00 94.19 178 ALA A N 1
ATOM 1331 C CA . ALA A 1 178 ? 18.648 -1.088 -15.918 1.00 94.19 178 ALA A CA 1
ATOM 1332 C C . ALA A 1 178 ? 17.696 -1.204 -14.725 1.00 94.19 178 ALA A C 1
ATOM 1334 O O . ALA A 1 178 ? 16.478 -1.188 -14.884 1.00 94.19 178 ALA A O 1
ATOM 1335 N N . GLU A 1 179 ? 18.268 -1.361 -13.539 1.00 90.25 179 GLU A N 1
ATOM 1336 C CA . GLU A 1 179 ? 17.557 -1.508 -12.267 1.00 90.25 179 GLU A CA 1
ATOM 1337 C C . GLU A 1 179 ? 18.119 -0.489 -11.261 1.00 90.25 179 GLU A C 1
ATOM 1339 O O . GLU A 1 179 ? 19.214 0.046 -11.453 1.00 90.25 179 GLU A O 1
ATOM 1344 N N . SER A 1 180 ? 17.396 -0.227 -10.175 1.00 85.06 180 SER A N 1
ATOM 1345 C CA . SER A 1 180 ? 17.915 0.497 -9.011 1.00 85.06 180 SER A CA 1
ATOM 1346 C C . SER A 1 180 ? 17.956 -0.417 -7.789 1.00 85.06 180 SER A C 1
ATOM 1348 O O . SER A 1 180 ? 17.101 -1.288 -7.627 1.00 85.06 180 SER A O 1
ATOM 1350 N N . SER A 1 181 ? 18.950 -0.222 -6.920 1.00 78.56 181 SER A N 1
ATOM 1351 C CA . SER A 1 181 ? 18.864 -0.689 -5.536 1.00 78.56 181 SER A CA 1
ATOM 1352 C C . SER A 1 181 ? 17.823 0.134 -4.767 1.00 78.56 181 SER A C 1
ATOM 1354 O O . SER A 1 181 ? 17.310 1.140 -5.262 1.00 78.56 181 SER A O 1
ATOM 1356 N N . GLU A 1 182 ? 17.538 -0.257 -3.528 1.00 75.38 182 GLU A N 1
ATOM 1357 C CA . GLU A 1 182 ? 16.757 0.572 -2.607 1.00 75.38 182 GLU A CA 1
ATOM 1358 C C . GLU A 1 182 ? 17.364 1.980 -2.477 1.00 75.38 182 GLU A C 1
ATOM 1360 O O . GLU A 1 182 ? 18.588 2.125 -2.501 1.00 75.38 182 GLU A O 1
ATOM 1365 N N . GLY A 1 183 ? 16.513 3.007 -2.355 1.00 70.44 183 GLY A N 1
ATOM 1366 C CA . GLY A 1 183 ? 16.949 4.393 -2.149 1.00 70.44 183 GLY A CA 1
ATOM 1367 C C . GLY A 1 183 ? 17.022 5.274 -3.398 1.00 70.44 183 GLY A C 1
ATOM 1368 O O . GLY A 1 183 ? 17.501 6.400 -3.311 1.00 70.44 183 GLY A O 1
ATOM 1369 N N . GLY A 1 184 ? 16.547 4.811 -4.555 1.00 85.00 184 GLY A N 1
ATOM 1370 C CA . GLY A 1 184 ? 16.479 5.647 -5.753 1.00 85.00 184 GLY A CA 1
ATOM 1371 C C . GLY A 1 184 ? 15.794 4.987 -6.946 1.00 85.00 184 GLY A C 1
ATOM 1372 O O . GLY A 1 184 ? 15.212 3.904 -6.852 1.00 85.00 184 GLY A O 1
ATOM 1373 N N . SER A 1 185 ? 15.866 5.656 -8.093 1.00 90.69 185 SER A N 1
ATOM 1374 C CA . SER A 1 185 ? 15.246 5.236 -9.355 1.00 90.69 185 SER A CA 1
ATOM 1375 C C . SER A 1 185 ? 16.171 5.449 -10.558 1.00 90.69 185 SER A C 1
ATOM 1377 O O . SER A 1 185 ? 17.203 6.115 -10.456 1.00 90.69 185 SER A O 1
ATOM 1379 N N . VAL A 1 186 ? 15.803 4.867 -11.705 1.00 94.75 186 VAL A N 1
ATOM 1380 C CA . VAL A 1 186 ? 16.482 5.044 -12.999 1.00 94.75 186 VAL A CA 1
ATOM 1381 C C . VAL A 1 186 ? 15.503 5.548 -14.062 1.00 94.75 186 VAL A C 1
ATOM 1383 O O . VAL A 1 186 ? 14.321 5.213 -14.031 1.00 94.75 186 VAL A O 1
ATOM 1386 N N . SER A 1 187 ? 15.987 6.329 -15.031 1.00 92.62 187 SER A N 1
ATOM 1387 C CA . SER A 1 187 ? 15.151 6.949 -16.075 1.00 92.62 187 SER A CA 1
ATOM 1388 C C . SER A 1 187 ? 14.500 5.968 -17.065 1.00 92.62 187 SER A C 1
ATOM 1390 O O . SER A 1 187 ? 13.582 6.348 -17.792 1.00 92.62 187 SER A O 1
ATOM 1392 N N . THR A 1 188 ? 14.961 4.716 -17.125 1.00 90.94 188 THR A N 1
ATOM 1393 C CA . THR A 1 188 ? 14.418 3.654 -17.985 1.00 90.94 188 THR A CA 1
ATOM 1394 C C . THR A 1 188 ? 14.764 2.276 -17.423 1.00 90.94 188 THR A C 1
ATOM 1396 O O . THR A 1 188 ? 15.814 2.114 -16.809 1.00 90.94 188 THR A O 1
ATOM 1399 N N . SER A 1 189 ? 13.922 1.269 -17.675 1.00 89.25 189 SER A N 1
ATOM 1400 C CA . SER A 1 189 ? 14.204 -0.137 -17.342 1.00 89.25 189 SER A CA 1
ATOM 1401 C C . SER A 1 189 ? 15.068 -0.857 -18.391 1.00 89.25 189 SER A C 1
ATOM 1403 O O . SER A 1 189 ? 15.473 -2.000 -18.182 1.00 89.25 189 SER A O 1
ATOM 1405 N N . GLY A 1 190 ? 15.353 -0.215 -19.531 1.00 91.25 190 GLY A N 1
ATOM 1406 C CA . GLY A 1 190 ? 16.127 -0.794 -20.634 1.00 91.25 190 GLY A CA 1
ATOM 1407 C C . GLY A 1 190 ? 15.273 -1.323 -21.796 1.00 91.25 190 GLY A C 1
ATOM 1408 O O . GLY A 1 190 ? 14.170 -0.835 -22.036 1.00 91.25 190 GLY A O 1
ATOM 1409 N N . GLY A 1 191 ? 15.817 -2.259 -22.582 1.00 91.69 191 GLY A N 1
ATOM 1410 C CA . GLY A 1 191 ? 15.206 -2.767 -23.818 1.00 91.69 191 GLY A CA 1
ATOM 1411 C C . GLY A 1 191 ? 16.199 -3.399 -24.804 1.00 91.69 191 GLY A C 1
ATOM 1412 O O . GLY A 1 191 ? 17.360 -3.638 -24.474 1.00 91.69 191 GLY A O 1
ATOM 1413 N N . SER A 1 192 ? 15.733 -3.656 -26.031 1.00 91.50 192 SER A N 1
ATOM 1414 C CA . SER A 1 192 ? 16.541 -4.207 -27.128 1.00 91.50 192 SER A CA 1
ATOM 1415 C C . SER A 1 192 ? 17.039 -3.094 -28.045 1.00 91.50 192 SER A C 1
ATOM 1417 O O . SER A 1 192 ? 16.228 -2.333 -28.570 1.00 91.50 192 SER A O 1
ATOM 1419 N N . TYR A 1 193 ? 18.347 -3.037 -28.290 1.00 93.25 193 TYR A N 1
ATOM 1420 C CA . TYR A 1 193 ? 18.983 -1.972 -29.071 1.00 93.25 193 TYR A CA 1
ATOM 1421 C C . TYR A 1 193 ? 19.891 -2.541 -30.158 1.00 93.25 193 TYR A C 1
ATOM 1423 O O . TYR A 1 193 ? 20.464 -3.616 -29.989 1.00 93.25 193 TYR A O 1
ATOM 1431 N N . ALA A 1 194 ? 20.023 -1.819 -31.271 1.00 93.06 194 ALA A N 1
ATOM 1432 C CA . ALA A 1 194 ? 20.977 -2.151 -32.323 1.00 93.06 194 ALA A CA 1
ATOM 1433 C C . ALA A 1 194 ? 22.421 -2.000 -31.818 1.00 93.06 194 ALA A C 1
ATOM 1435 O O . ALA A 1 194 ? 22.709 -1.117 -31.003 1.00 93.06 194 ALA A O 1
ATOM 1436 N N . GLU A 1 195 ? 23.329 -2.834 -32.318 1.00 93.31 195 GLU A N 1
ATOM 1437 C CA . GLU A 1 195 ? 24.761 -2.734 -32.040 1.00 93.31 195 GLU A CA 1
ATOM 1438 C C . GLU A 1 195 ? 25.293 -1.319 -32.315 1.00 93.31 195 GLU A C 1
ATOM 1440 O O . GLU A 1 195 ? 24.980 -0.700 -33.331 1.00 93.31 195 GLU A O 1
ATOM 1445 N N . GLY A 1 196 ? 26.079 -0.790 -31.377 1.00 91.38 196 GLY A N 1
ATOM 1446 C CA . GLY A 1 196 ? 26.635 0.559 -31.442 1.00 91.38 196 GLY A CA 1
ATOM 1447 C C . GLY A 1 196 ? 25.684 1.677 -31.000 1.00 91.38 196 GLY A C 1
ATOM 1448 O O . GLY A 1 196 ? 26.104 2.833 -30.968 1.00 91.38 196 GLY A O 1
ATOM 1449 N N . THR A 1 197 ? 24.434 1.375 -30.623 1.00 94.06 197 THR A N 1
ATOM 1450 C CA . THR A 1 197 ? 23.507 2.398 -30.103 1.00 94.06 197 THR A CA 1
ATOM 1451 C C . THR A 1 197 ? 24.032 2.983 -28.795 1.00 94.06 197 THR A C 1
ATOM 1453 O O . THR A 1 197 ? 24.394 2.238 -27.881 1.00 94.06 197 THR A O 1
ATOM 1456 N N . GLN A 1 198 ? 24.030 4.314 -28.689 1.00 94.88 198 GLN A N 1
ATOM 1457 C CA . GLN A 1 198 ? 24.345 5.021 -27.452 1.00 94.88 198 GLN A CA 1
ATOM 1458 C C . GLN A 1 198 ? 23.065 5.299 -26.652 1.00 94.88 198 GLN A C 1
ATOM 1460 O O . GLN A 1 198 ? 22.115 5.872 -27.184 1.00 94.88 198 GLN A O 1
ATOM 1465 N N . VAL A 1 199 ? 23.050 4.917 -25.375 1.00 94.06 199 VAL A N 1
ATOM 1466 C CA . VAL A 1 199 ? 21.925 5.134 -24.452 1.00 94.06 199 VAL A CA 1
ATOM 1467 C C . VAL A 1 199 ? 22.421 5.901 -23.227 1.00 94.06 199 VAL A C 1
ATOM 1469 O O . VAL A 1 199 ? 23.444 5.529 -22.650 1.00 94.06 199 VAL A O 1
ATOM 1472 N N . SER A 1 200 ? 21.694 6.954 -22.837 1.00 94.19 200 SER A N 1
ATOM 1473 C CA . SER A 1 200 ? 21.912 7.674 -21.575 1.00 94.19 200 SER A CA 1
ATOM 1474 C C . SER A 1 200 ? 20.900 7.214 -20.526 1.00 94.19 200 SER A C 1
ATOM 1476 O O . SER A 1 200 ? 19.699 7.143 -20.804 1.00 94.19 200 SER A O 1
ATOM 1478 N N . ILE A 1 201 ? 21.386 6.885 -19.330 1.00 95.44 201 ILE A N 1
ATOM 1479 C CA . ILE A 1 201 ? 20.577 6.463 -18.184 1.00 95.44 201 ILE A CA 1
ATOM 1480 C C . ILE A 1 201 ? 20.901 7.388 -17.018 1.00 95.44 201 ILE A C 1
ATOM 1482 O O . ILE A 1 201 ? 22.069 7.603 -16.696 1.00 95.44 201 ILE A O 1
ATOM 1486 N N . THR A 1 202 ? 19.867 7.909 -16.364 1.00 96.19 202 THR A N 1
ATOM 1487 C CA . THR A 1 202 ? 20.007 8.800 -15.210 1.00 96.19 202 THR A CA 1
ATOM 1488 C C . THR A 1 202 ? 19.504 8.094 -13.960 1.00 96.19 202 THR A C 1
ATOM 1490 O O . THR A 1 202 ? 18.357 7.652 -13.926 1.00 96.19 202 THR A O 1
ATOM 1493 N N . ALA A 1 203 ? 20.355 7.998 -12.943 1.00 94.06 203 ALA A N 1
ATOM 1494 C CA . ALA A 1 203 ? 19.998 7.626 -11.583 1.00 94.06 203 ALA A CA 1
ATOM 1495 C C . ALA A 1 203 ? 19.457 8.855 -10.838 1.00 94.06 203 ALA A C 1
ATOM 1497 O O . ALA A 1 203 ? 20.002 9.951 -10.956 1.00 94.06 203 ALA A O 1
ATOM 1498 N N . THR A 1 204 ? 18.385 8.686 -10.069 1.00 90.81 204 THR A N 1
ATOM 1499 C CA . THR A 1 204 ? 17.820 9.727 -9.198 1.00 90.81 204 THR A CA 1
ATOM 1500 C C . THR A 1 204 ? 17.714 9.163 -7.782 1.00 90.81 204 THR A C 1
ATOM 1502 O O . THR A 1 204 ? 16.880 8.279 -7.568 1.00 90.81 204 THR A O 1
ATOM 1505 N N . PRO A 1 205 ? 18.569 9.602 -6.838 1.00 83.25 205 PRO A N 1
ATOM 1506 C CA . PRO A 1 205 ? 18.442 9.234 -5.434 1.00 83.25 205 PRO A CA 1
ATOM 1507 C C . PRO A 1 205 ? 17.131 9.770 -4.863 1.00 83.25 205 PRO A C 1
ATOM 1509 O O . PRO A 1 205 ? 16.704 10.867 -5.223 1.00 83.25 205 PRO A O 1
ATOM 1512 N N . ASN A 1 206 ? 16.515 8.998 -3.978 1.00 74.94 206 ASN A N 1
ATOM 1513 C CA . ASN A 1 206 ? 15.467 9.504 -3.103 1.00 74.94 206 ASN A CA 1
ATOM 1514 C C . ASN A 1 206 ? 16.108 10.298 -1.955 1.00 74.94 206 ASN A C 1
ATOM 1516 O O . ASN A 1 206 ? 17.300 10.140 -1.674 1.00 74.94 206 ASN A O 1
ATOM 1520 N N . ASP A 1 207 ? 15.300 11.089 -1.258 1.00 71.81 207 ASP A N 1
ATOM 1521 C CA . ASP A 1 207 ? 15.730 11.788 -0.046 1.00 71.81 207 ASP A CA 1
ATOM 1522 C C . ASP A 1 207 ? 16.326 10.782 0.966 1.00 71.81 207 ASP A C 1
ATOM 1524 O O . ASP A 1 207 ? 15.838 9.657 1.126 1.00 71.81 207 ASP A O 1
ATOM 1528 N N . GLY A 1 208 ? 17.443 11.154 1.592 1.00 55.12 208 GLY A N 1
ATOM 1529 C CA . GLY A 1 208 ? 18.187 10.347 2.566 1.00 55.12 208 GLY A CA 1
ATOM 1530 C C . GLY A 1 208 ? 19.232 9.402 1.969 1.00 55.12 208 GLY A C 1
ATOM 1531 O O . GLY A 1 208 ? 19.945 8.724 2.715 1.00 55.12 208 GLY A O 1
ATOM 1532 N N . TYR A 1 209 ? 19.359 9.346 0.640 1.00 75.88 209 TYR A N 1
ATOM 1533 C CA . TYR A 1 209 ? 20.263 8.431 -0.055 1.00 75.88 209 TYR A CA 1
ATOM 1534 C C . TYR A 1 209 ? 21.223 9.171 -0.994 1.00 75.88 209 TYR A C 1
ATOM 1536 O O . TYR A 1 209 ? 20.853 10.108 -1.696 1.00 75.88 209 TYR A O 1
ATOM 1544 N N . GLU A 1 210 ? 22.479 8.721 -1.044 1.00 81.62 210 GLU A N 1
ATOM 1545 C CA . GLU A 1 210 ? 23.449 9.145 -2.056 1.00 81.62 210 GLU A CA 1
ATOM 1546 C C . GLU A 1 210 ? 23.663 8.031 -3.076 1.00 81.62 210 GLU A C 1
ATOM 1548 O O . GLU A 1 210 ? 23.710 6.842 -2.752 1.00 81.62 210 GLU A O 1
ATOM 1553 N N . PHE A 1 211 ? 23.824 8.430 -4.334 1.00 89.00 211 PHE A N 1
ATOM 1554 C CA . PHE A 1 211 ? 24.280 7.530 -5.379 1.00 89.00 211 PHE A CA 1
ATOM 1555 C C . PHE A 1 211 ? 25.750 7.171 -5.150 1.00 89.00 211 PHE A C 1
ATOM 1557 O O . PHE A 1 211 ? 26.592 8.057 -5.002 1.00 89.00 211 PHE A O 1
ATOM 1564 N N . ILE A 1 212 ? 26.063 5.876 -5.154 1.00 89.75 212 ILE A N 1
ATOM 1565 C CA . ILE A 1 212 ? 27.424 5.378 -4.896 1.00 89.75 212 ILE A CA 1
ATOM 1566 C C . ILE A 1 212 ? 28.096 4.738 -6.103 1.00 89.75 212 ILE A C 1
ATOM 1568 O O . ILE A 1 212 ? 29.277 4.401 -6.036 1.00 89.75 212 ILE A O 1
ATOM 1572 N N . GLY A 1 213 ? 27.372 4.583 -7.208 1.00 92.81 213 GLY A N 1
ATOM 1573 C CA . GLY A 1 213 ? 27.918 4.048 -8.448 1.00 92.81 213 GLY A CA 1
ATOM 1574 C C . GLY A 1 213 ? 27.021 3.009 -9.100 1.00 92.81 213 GLY A C 1
ATOM 1575 O O . GLY A 1 213 ? 26.041 2.520 -8.533 1.00 92.81 213 GLY A O 1
ATOM 1576 N N . TRP A 1 214 ? 27.384 2.646 -10.321 1.00 94.81 214 TRP A N 1
ATOM 1577 C CA . TRP A 1 214 ? 26.679 1.639 -11.103 1.00 94.81 214 TRP A CA 1
ATOM 1578 C C . TRP A 1 214 ? 27.318 0.260 -10.912 1.00 94.81 214 TRP A C 1
ATOM 1580 O O . TRP A 1 214 ? 28.505 0.086 -11.159 1.00 94.81 214 TRP A O 1
ATOM 1590 N N . THR A 1 215 ? 26.556 -0.774 -10.552 1.00 93.69 215 THR A N 1
ATOM 1591 C CA . THR A 1 215 ? 27.038 -2.153 -10.734 1.00 93.69 215 THR A CA 1
ATOM 1592 C C . THR A 1 215 ? 26.998 -2.468 -12.219 1.00 93.69 215 THR A C 1
ATOM 1594 O O . THR A 1 215 ? 25.976 -2.252 -12.863 1.00 93.69 215 THR A O 1
ATOM 1597 N N . GLY A 1 216 ? 28.098 -3.001 -12.751 1.00 89.94 216 GLY A N 1
ATOM 1598 C CA . GLY A 1 216 ? 28.257 -3.252 -14.186 1.00 89.94 216 GLY A CA 1
ATOM 1599 C C . GLY A 1 216 ? 28.958 -2.118 -14.943 1.00 89.94 216 GLY A C 1
ATOM 1600 O O . GLY A 1 216 ? 29.139 -2.238 -16.151 1.00 89.94 216 GLY A O 1
ATOM 1601 N N . SER A 1 217 ? 29.391 -1.055 -14.253 1.00 90.25 217 SER A N 1
ATOM 1602 C CA . SER A 1 217 ? 30.257 0.001 -14.791 1.00 90.25 217 SER A CA 1
ATOM 1603 C C . SER A 1 217 ? 31.198 0.547 -13.706 1.00 90.25 217 SER A C 1
ATOM 1605 O O . SER A 1 217 ? 30.956 0.356 -12.521 1.00 90.25 217 SER A O 1
ATOM 1607 N N . GLU A 1 218 ? 32.282 1.216 -14.101 1.00 87.44 218 GLU A N 1
ATOM 1608 C CA . GLU A 1 218 ? 33.162 1.966 -13.185 1.00 87.44 218 GLU A CA 1
ATOM 1609 C C . GLU A 1 218 ? 32.761 3.452 -13.074 1.00 87.44 218 GLU A C 1
ATOM 1611 O O . GLU A 1 218 ? 33.375 4.213 -12.328 1.00 87.44 218 GLU A O 1
ATOM 1616 N N . GLU A 1 219 ? 31.726 3.876 -13.808 1.00 86.38 219 GLU A N 1
ATOM 1617 C CA . GLU A 1 219 ? 31.218 5.248 -13.781 1.00 86.38 219 GLU A CA 1
ATOM 1618 C C . GLU A 1 219 ? 30.565 5.598 -12.440 1.00 86.38 219 GLU A C 1
ATOM 1620 O O . GLU A 1 219 ? 29.757 4.846 -11.888 1.00 86.38 219 GLU A O 1
ATOM 1625 N N . THR A 1 220 ? 30.882 6.793 -11.945 1.00 85.94 220 THR A N 1
ATOM 1626 C CA . THR A 1 220 ? 30.410 7.313 -10.651 1.00 85.94 220 THR A CA 1
ATOM 1627 C C . THR A 1 220 ? 29.451 8.493 -10.792 1.00 85.94 220 THR A C 1
ATOM 1629 O O . THR A 1 220 ? 28.961 9.018 -9.794 1.00 85.94 220 THR A O 1
ATOM 1632 N N . SER A 1 221 ? 29.149 8.904 -12.025 1.00 92.12 221 SER A N 1
ATOM 1633 C CA . SER A 1 221 ? 28.184 9.966 -12.310 1.00 92.12 221 SER A CA 1
ATOM 1634 C C . SER A 1 221 ? 26.743 9.446 -12.255 1.00 92.12 221 SER A C 1
ATOM 1636 O O . SER A 1 221 ? 26.465 8.312 -12.652 1.00 92.12 221 SER A O 1
ATOM 1638 N N . LEU A 1 222 ? 25.815 10.306 -11.814 1.00 93.12 222 LEU A N 1
ATOM 1639 C CA . LEU A 1 222 ? 24.370 10.025 -11.828 1.00 93.12 222 LEU A CA 1
ATOM 1640 C C . LEU A 1 222 ? 23.857 9.719 -13.239 1.00 93.12 222 LEU A C 1
ATOM 1642 O O . LEU A 1 222 ? 22.938 8.926 -13.404 1.00 93.12 222 LEU A O 1
ATOM 1646 N N . GLU A 1 223 ? 24.451 10.338 -14.255 1.00 95.31 223 GLU A N 1
ATOM 1647 C CA . GLU A 1 223 ? 24.187 10.023 -15.653 1.00 95.31 223 GLU A CA 1
ATOM 1648 C C . GLU A 1 223 ? 25.301 9.130 -16.207 1.00 95.31 223 GLU A C 1
ATOM 1650 O O . GLU A 1 223 ? 26.480 9.476 -16.118 1.00 95.31 223 GLU A O 1
ATOM 1655 N N . ILE A 1 224 ? 24.923 8.001 -16.808 1.00 94.38 224 ILE A N 1
ATOM 1656 C CA . ILE A 1 224 ? 25.833 7.099 -17.512 1.00 94.38 224 ILE A CA 1
ATOM 1657 C C . ILE A 1 224 ? 25.447 6.999 -18.987 1.00 94.38 224 ILE A C 1
ATOM 1659 O O . ILE A 1 224 ? 24.291 6.765 -19.333 1.00 94.38 224 ILE A O 1
ATOM 1663 N N . ASN A 1 225 ? 26.443 7.146 -19.861 1.00 94.00 225 ASN A N 1
ATOM 1664 C CA . ASN A 1 225 ? 26.309 6.970 -21.302 1.00 94.00 225 ASN A CA 1
ATOM 1665 C C . ASN A 1 225 ? 26.999 5.666 -21.717 1.00 94.00 225 ASN A C 1
ATOM 1667 O O . ASN A 1 225 ? 28.215 5.544 -21.582 1.00 94.00 225 ASN A O 1
ATOM 1671 N N . ILE A 1 226 ? 26.240 4.702 -22.236 1.00 93.75 226 ILE A N 1
ATOM 1672 C CA . ILE A 1 226 ? 26.764 3.402 -22.677 1.00 93.75 226 ILE A CA 1
ATOM 1673 C C . ILE A 1 226 ? 26.583 3.206 -24.178 1.00 93.75 226 ILE A C 1
ATOM 1675 O O . ILE A 1 226 ? 25.612 3.682 -24.758 1.00 93.75 226 ILE A O 1
ATOM 1679 N N . ILE A 1 227 ? 27.507 2.466 -24.792 1.00 94.38 227 ILE A N 1
ATOM 1680 C CA . ILE A 1 227 ? 27.410 2.006 -26.181 1.00 94.38 227 ILE A CA 1
ATOM 1681 C C . ILE A 1 227 ? 27.136 0.501 -26.156 1.00 94.38 227 ILE A C 1
ATOM 1683 O O . ILE A 1 227 ? 27.913 -0.266 -25.582 1.00 94.38 227 ILE A O 1
ATOM 1687 N N . LEU A 1 228 ? 26.036 0.072 -26.773 1.00 94.12 228 LEU A N 1
ATOM 1688 C CA . LEU A 1 228 ? 25.598 -1.323 -26.760 1.00 94.12 228 LEU A CA 1
ATOM 1689 C C . LEU A 1 228 ? 26.377 -2.150 -27.792 1.00 94.12 228 LEU A C 1
ATOM 1691 O O . LEU A 1 228 ? 25.958 -2.277 -28.937 1.00 94.12 228 LEU A O 1
ATOM 1695 N N . ASN A 1 229 ? 27.503 -2.728 -27.368 1.00 93.81 229 ASN A N 1
ATOM 1696 C CA . ASN A 1 229 ? 28.297 -3.702 -28.143 1.00 93.81 229 ASN A CA 1
ATOM 1697 C C . ASN A 1 229 ? 28.265 -5.120 -27.531 1.00 93.81 229 ASN A C 1
ATOM 1699 O O . ASN A 1 229 ? 28.983 -6.019 -27.962 1.00 93.81 229 ASN A O 1
ATOM 1703 N N . SER A 1 230 ? 27.481 -5.302 -26.471 1.00 94.12 230 SER A N 1
ATOM 1704 C CA . SER A 1 230 ? 27.206 -6.563 -25.783 1.00 94.12 230 SER A CA 1
ATOM 1705 C C . SER A 1 230 ? 25.938 -6.393 -24.938 1.00 94.12 230 SER A C 1
ATOM 1707 O O . SER A 1 230 ? 25.446 -5.275 -24.774 1.00 94.12 230 SER A O 1
ATOM 1709 N N . ASN A 1 231 ? 25.393 -7.485 -24.390 1.00 93.81 231 ASN A N 1
ATOM 1710 C CA . ASN A 1 231 ? 24.307 -7.378 -23.414 1.00 93.81 231 ASN A CA 1
ATOM 1711 C C . ASN A 1 231 ? 24.829 -6.724 -22.131 1.00 93.81 231 ASN A C 1
ATOM 1713 O O . ASN A 1 231 ? 25.806 -7.201 -21.549 1.00 93.81 231 ASN A O 1
ATOM 1717 N N . ILE A 1 232 ? 24.156 -5.671 -21.678 1.00 94.62 232 ILE A N 1
ATOM 1718 C CA . ILE A 1 232 ? 24.556 -4.878 -20.518 1.00 94.62 232 ILE A CA 1
ATOM 1719 C C . ILE A 1 232 ? 23.460 -4.962 -19.455 1.00 94.62 232 ILE A C 1
ATOM 1721 O O . ILE A 1 232 ? 22.286 -4.707 -19.727 1.00 94.62 232 ILE A O 1
ATOM 1725 N N . LYS A 1 233 ? 23.856 -5.288 -18.223 1.00 94.69 233 LYS A N 1
ATOM 1726 C CA . LYS A 1 233 ? 23.022 -5.120 -17.032 1.00 94.69 233 LYS A CA 1
ATOM 1727 C C . LYS A 1 233 ? 23.673 -4.083 -16.126 1.00 94.69 233 LYS A C 1
ATOM 1729 O O . LYS A 1 233 ? 24.823 -4.261 -15.732 1.00 94.69 233 LYS A O 1
ATOM 1734 N N . LEU A 1 234 ? 22.923 -3.037 -15.802 1.00 95.38 234 LEU A N 1
ATOM 1735 C CA . LEU A 1 234 ? 23.323 -1.988 -14.877 1.00 95.38 234 LEU A CA 1
ATOM 1736 C C . LEU A 1 234 ? 22.373 -1.950 -13.686 1.00 95.38 234 LEU A C 1
ATOM 1738 O O . LEU A 1 234 ? 21.160 -2.084 -13.845 1.00 95.38 234 LEU A O 1
ATOM 1742 N N . ILE A 1 235 ? 22.935 -1.745 -12.499 1.00 93.56 235 ILE A N 1
ATOM 1743 C CA . ILE A 1 235 ? 22.165 -1.466 -11.285 1.00 93.56 235 ILE A CA 1
ATOM 1744 C C . ILE A 1 235 ? 22.675 -0.141 -10.728 1.00 93.56 235 ILE A C 1
ATOM 1746 O O . ILE A 1 235 ? 23.858 -0.039 -10.406 1.00 93.56 235 ILE A O 1
ATOM 1750 N N . ALA A 1 236 ? 21.820 0.877 -10.648 1.00 92.00 236 ALA A N 1
ATOM 1751 C CA . ALA A 1 236 ? 22.139 2.097 -9.916 1.00 92.00 236 ALA A CA 1
ATOM 1752 C C . ALA A 1 236 ? 22.147 1.769 -8.426 1.00 92.00 236 ALA A C 1
ATOM 1754 O O . ALA A 1 236 ? 21.111 1.370 -7.892 1.00 92.00 236 ALA A O 1
ATOM 1755 N N . ASN A 1 237 ? 23.293 1.916 -7.766 1.00 86.31 237 ASN A N 1
ATOM 1756 C CA . ASN A 1 237 ? 23.387 1.668 -6.336 1.00 86.31 237 ASN A CA 1
ATOM 1757 C C . ASN A 1 237 ? 23.293 2.975 -5.571 1.00 86.31 237 ASN A C 1
ATOM 1759 O O . ASN A 1 237 ? 23.991 3.952 -5.865 1.00 86.31 237 ASN A O 1
ATOM 1763 N N . PHE A 1 238 ? 22.472 2.935 -4.541 1.00 84.81 238 PHE A N 1
ATOM 1764 C CA . PHE A 1 238 ? 22.299 3.999 -3.580 1.00 84.81 238 PHE A CA 1
ATOM 1765 C C . PHE A 1 238 ? 22.641 3.452 -2.200 1.00 84.81 238 PHE A C 1
ATOM 1767 O O . PHE A 1 238 ? 22.438 2.270 -1.916 1.00 84.81 238 PHE A O 1
ATOM 1774 N N . GLN A 1 239 ? 23.172 4.312 -1.344 1.00 75.38 239 GLN A N 1
ATOM 1775 C CA . GLN A 1 239 ? 23.323 4.009 0.072 1.00 75.38 239 GLN A CA 1
ATOM 1776 C C . GLN A 1 239 ? 22.730 5.148 0.895 1.00 75.38 239 GLN A C 1
ATOM 1778 O O . GLN A 1 239 ? 22.733 6.289 0.426 1.00 75.38 239 GLN A O 1
ATOM 1783 N N . PRO A 1 240 ? 22.273 4.871 2.123 1.00 57.06 240 PRO A N 1
ATOM 1784 C CA . PRO A 1 240 ? 21.908 5.925 3.054 1.00 57.06 240 PRO A CA 1
ATOM 1785 C C . PRO A 1 240 ? 23.078 6.890 3.246 1.00 57.06 240 PRO A C 1
ATOM 1787 O O . PRO A 1 240 ? 24.218 6.455 3.447 1.00 57.06 240 PRO A O 1
ATOM 1790 N N . ILE A 1 241 ? 22.814 8.191 3.199 1.00 65.25 241 ILE A N 1
ATOM 1791 C CA . ILE A 1 241 ? 23.851 9.183 3.479 1.00 65.25 241 ILE A CA 1
ATOM 1792 C C . ILE A 1 241 ? 24.225 9.067 4.966 1.00 65.25 241 ILE A C 1
ATOM 1794 O O . ILE A 1 241 ? 23.338 9.084 5.822 1.00 65.25 241 ILE A O 1
ATOM 1798 N N . PRO A 1 242 ? 25.520 8.939 5.321 1.00 56.97 242 PRO A N 1
ATOM 1799 C CA . PRO A 1 242 ? 25.932 8.980 6.718 1.00 56.97 242 PRO A CA 1
ATOM 1800 C C . PRO A 1 242 ? 25.468 10.283 7.374 1.00 56.97 242 PRO A C 1
ATOM 1802 O O . PRO A 1 242 ? 25.790 11.358 6.873 1.00 56.97 242 PRO A O 1
ATOM 1805 N N . LEU A 1 243 ? 24.776 10.187 8.512 1.00 49.91 243 LEU A N 1
ATOM 1806 C CA . LEU A 1 243 ? 24.153 11.318 9.223 1.00 49.91 243 LEU A CA 1
ATOM 1807 C C . LEU A 1 243 ? 25.100 12.506 9.463 1.00 49.91 243 LEU A C 1
ATOM 1809 O O . LEU A 1 243 ? 24.683 13.659 9.432 1.00 49.91 243 LEU A O 1
ATOM 1813 N N . GLU A 1 244 ? 26.396 12.245 9.645 1.00 59.78 244 GLU A N 1
ATOM 1814 C CA . GLU A 1 244 ? 27.428 13.279 9.806 1.00 59.78 244 GLU A CA 1
ATOM 1815 C C . GLU A 1 244 ? 27.587 14.187 8.571 1.00 59.78 244 GLU A C 1
ATOM 1817 O O . GLU A 1 244 ? 27.993 15.342 8.698 1.00 59.78 244 GLU A O 1
ATOM 1822 N N . LYS A 1 245 ? 27.280 13.681 7.368 1.00 63.25 245 LYS A N 1
ATOM 1823 C CA . LYS A 1 245 ? 27.293 14.462 6.121 1.00 63.25 245 LYS A CA 1
ATOM 1824 C C . LYS A 1 245 ? 26.031 15.308 5.945 1.00 63.25 245 LYS A C 1
ATOM 1826 O O . LYS A 1 245 ? 26.068 16.254 5.164 1.00 63.25 245 LYS A O 1
ATOM 1831 N N . CYS A 1 246 ? 24.961 15.000 6.671 1.00 60.06 246 CYS A N 1
ATOM 1832 C CA . CYS A 1 246 ? 23.695 15.727 6.630 1.00 60.06 246 CYS A CA 1
ATOM 1833 C C . CYS A 1 246 ? 23.583 16.717 7.796 1.00 60.06 246 CYS A C 1
ATOM 1835 O O . CYS A 1 246 ? 22.531 16.944 8.378 1.00 60.06 246 CYS A O 1
ATOM 1837 N N . LEU A 1 247 ? 24.712 17.305 8.191 1.00 61.31 247 LEU A N 1
ATOM 1838 C CA . LEU A 1 247 ? 24.741 18.374 9.178 1.00 61.31 247 LEU A CA 1
ATOM 1839 C C . LEU A 1 247 ? 24.587 19.721 8.481 1.00 61.31 247 LEU A C 1
ATOM 1841 O O . LEU A 1 247 ? 25.429 20.126 7.676 1.00 61.31 247 LEU A O 1
ATOM 1845 N N . ILE A 1 248 ? 23.563 20.470 8.874 1.00 63.62 248 ILE A N 1
ATOM 1846 C CA . ILE A 1 248 ? 23.416 21.872 8.492 1.00 63.62 248 ILE A CA 1
ATOM 1847 C C . ILE A 1 248 ? 23.648 22.712 9.745 1.00 63.62 248 ILE A C 1
ATOM 1849 O O . ILE A 1 248 ? 22.780 22.903 10.600 1.00 63.62 248 ILE A O 1
ATOM 1853 N N . GLY A 1 249 ? 24.880 23.204 9.884 1.00 75.50 249 GLY A N 1
ATOM 1854 C CA . GLY A 1 249 ? 25.327 23.857 11.111 1.00 75.50 249 GLY A CA 1
ATOM 1855 C C . GLY A 1 249 ? 25.494 22.843 12.247 1.00 75.50 249 GLY A C 1
ATOM 1856 O O . GLY A 1 249 ? 26.348 21.970 12.156 1.00 75.50 249 GLY A O 1
ATOM 1857 N N . ASN A 1 250 ? 24.699 22.981 13.314 1.00 64.00 250 ASN A N 1
ATOM 1858 C CA . ASN A 1 250 ? 24.719 22.087 14.486 1.00 64.00 250 ASN A CA 1
ATOM 1859 C C . ASN A 1 250 ? 23.501 21.146 14.557 1.00 64.00 250 ASN A C 1
ATOM 1861 O O . ASN A 1 250 ? 23.325 20.470 15.568 1.00 64.00 250 ASN A O 1
ATOM 1865 N N . ASN A 1 251 ? 22.643 21.138 13.536 1.00 52.31 251 ASN A N 1
ATOM 1866 C CA . ASN A 1 251 ? 21.429 20.327 13.506 1.00 52.31 251 ASN A CA 1
ATOM 1867 C C . ASN A 1 251 ? 21.561 19.233 12.439 1.00 52.31 251 ASN A C 1
ATOM 1869 O O . ASN A 1 251 ? 22.134 19.485 11.376 1.00 52.31 251 ASN A O 1
ATOM 1873 N N . TYR A 1 252 ? 21.031 18.046 12.741 1.00 56.28 252 TYR A N 1
ATOM 1874 C CA . TYR A 1 252 ? 20.919 16.943 11.789 1.00 56.28 252 TYR A CA 1
ATOM 1875 C C . TYR A 1 252 ? 19.707 17.172 10.884 1.00 56.28 252 TYR A C 1
ATOM 1877 O O . TYR A 1 252 ? 18.595 17.338 11.381 1.00 56.28 252 TYR A O 1
ATOM 1885 N N . ASP A 1 253 ? 19.970 17.201 9.586 1.00 62.56 253 ASP A N 1
ATOM 1886 C CA . ASP A 1 253 ? 19.021 17.020 8.493 1.00 62.56 253 ASP A CA 1
ATOM 1887 C C . ASP A 1 253 ? 18.975 15.496 8.239 1.00 62.56 253 ASP A C 1
ATOM 1889 O O . ASP A 1 253 ? 19.872 14.926 7.629 1.00 62.56 253 ASP A O 1
ATOM 1893 N N . PHE A 1 254 ? 18.061 14.788 8.906 1.00 57.69 254 PHE A N 1
ATOM 1894 C CA . PHE A 1 254 ? 18.016 13.319 8.936 1.00 57.69 254 PHE A CA 1
ATOM 1895 C C . PHE A 1 254 ? 17.515 12.719 7.616 1.00 57.69 254 PHE A C 1
ATOM 1897 O O . PHE A 1 254 ? 17.840 11.560 7.338 1.00 57.69 254 PHE A O 1
ATOM 1904 N N . ASP A 1 255 ? 16.738 13.467 6.827 1.00 56.25 255 ASP A N 1
ATOM 1905 C CA . ASP A 1 255 ? 16.355 13.072 5.466 1.00 56.25 255 ASP A CA 1
ATOM 1906 C C . ASP A 1 255 ? 17.297 13.633 4.386 1.00 56.25 255 ASP A C 1
ATOM 1908 O O . ASP A 1 255 ? 17.202 13.258 3.220 1.00 56.25 255 ASP A O 1
ATOM 1912 N N . CYS A 1 256 ? 18.293 14.426 4.778 1.00 60.84 256 CYS A N 1
ATOM 1913 C CA . CYS A 1 256 ? 19.367 14.928 3.931 1.00 60.84 256 CYS A CA 1
ATOM 1914 C C . CYS A 1 256 ? 18.871 15.725 2.706 1.00 60.84 256 CYS A C 1
ATOM 1916 O O . CYS A 1 256 ? 19.566 15.762 1.681 1.00 60.84 256 CYS A O 1
ATOM 1918 N N . ASP A 1 257 ? 17.695 16.359 2.791 1.00 69.56 257 ASP A N 1
ATOM 1919 C CA . ASP A 1 257 ? 17.085 17.149 1.710 1.00 69.56 257 ASP A CA 1
ATOM 1920 C C . ASP A 1 257 ? 17.705 18.558 1.560 1.00 69.56 257 ASP A C 1
ATOM 1922 O O . ASP A 1 257 ? 17.375 19.335 0.649 1.00 69.56 257 ASP A O 1
ATOM 1926 N N . GLY A 1 258 ? 18.649 18.901 2.439 1.00 71.94 258 GLY A N 1
ATOM 1927 C CA . GLY A 1 258 ? 19.301 20.199 2.501 1.00 71.94 258 GLY A CA 1
ATOM 1928 C C . GLY A 1 258 ? 18.552 21.218 3.362 1.00 71.94 258 GLY A C 1
ATOM 1929 O O . GLY A 1 258 ? 18.866 22.416 3.285 1.00 71.94 258 GLY A O 1
ATOM 1930 N N . ARG A 1 259 ? 17.567 20.801 4.165 1.00 73.50 259 ARG A N 1
ATOM 1931 C CA . ARG A 1 259 ? 16.726 21.670 4.993 1.00 73.50 259 ARG A CA 1
ATOM 1932 C C . ARG A 1 259 ? 16.445 21.035 6.348 1.00 73.50 259 ARG A C 1
ATOM 1934 O O . ARG A 1 259 ? 15.572 20.199 6.484 1.00 73.50 259 ARG A O 1
ATOM 1941 N N . VAL A 1 260 ? 17.006 21.632 7.398 1.00 60.66 260 VAL A N 1
ATOM 1942 C CA . VAL A 1 260 ? 16.604 21.297 8.774 1.00 60.66 260 VAL A CA 1
ATOM 1943 C C . VAL A 1 260 ? 15.150 21.697 9.000 1.00 60.66 260 VAL A C 1
ATOM 1945 O O . VAL A 1 260 ? 14.832 22.891 9.094 1.00 60.66 260 VAL A O 1
ATOM 1948 N N . ASN A 1 261 ? 14.270 20.712 9.090 1.00 66.62 261 ASN A N 1
ATOM 1949 C CA . ASN A 1 261 ? 12.837 20.903 9.173 1.00 66.62 261 ASN A CA 1
ATOM 1950 C C . ASN A 1 261 ? 12.181 19.844 10.089 1.00 66.62 261 ASN A C 1
ATOM 1952 O O . ASN A 1 261 ? 12.844 19.046 10.740 1.00 66.62 261 ASN A O 1
ATOM 1956 N N . SER A 1 262 ? 10.858 19.889 10.251 1.00 53.91 262 SER A N 1
ATOM 1957 C CA . SER A 1 262 ? 10.135 18.979 11.158 1.00 53.91 262 SER A CA 1
ATOM 1958 C C . SER A 1 262 ? 10.111 17.508 10.707 1.00 53.91 262 SER A C 1
ATOM 1960 O O . SER A 1 262 ? 9.652 16.649 11.461 1.00 53.91 262 SER A O 1
ATOM 1962 N N . GLU A 1 263 ? 10.527 17.217 9.477 1.00 51.47 263 GLU A N 1
ATOM 1963 C CA . GLU A 1 263 ? 10.649 15.868 8.913 1.00 51.47 263 GLU A CA 1
ATOM 1964 C C . GLU A 1 263 ? 11.921 15.158 9.414 1.00 51.47 263 GLU A C 1
ATOM 1966 O O . GLU A 1 263 ? 11.887 13.945 9.613 1.00 51.47 263 GLU A O 1
ATOM 1971 N N . ASP A 1 264 ? 12.938 15.916 9.840 1.00 51.34 264 ASP A N 1
ATOM 1972 C CA . ASP A 1 264 ? 14.189 15.391 10.407 1.00 51.34 264 ASP A CA 1
ATOM 1973 C C . ASP A 1 264 ? 14.066 14.829 11.826 1.00 51.34 264 ASP A C 1
ATOM 1975 O O . ASP A 1 264 ? 14.881 14.038 12.291 1.00 51.34 264 ASP A O 1
ATOM 1979 N N . TYR A 1 265 ? 13.042 15.236 12.567 1.00 48.66 265 TYR A N 1
ATOM 1980 C CA . TYR A 1 265 ? 12.889 14.892 13.983 1.00 48.66 265 TYR A CA 1
ATOM 1981 C C . TYR A 1 265 ? 12.091 13.594 14.196 1.00 48.66 265 TYR A C 1
ATOM 1983 O O . TYR A 1 265 ? 11.383 13.459 15.195 1.00 48.66 265 TYR A O 1
ATOM 1991 N N . ARG A 1 266 ? 12.132 12.649 13.246 1.00 53.00 266 ARG A N 1
ATOM 1992 C CA . ARG A 1 266 ? 11.224 11.486 13.229 1.00 53.00 266 ARG A CA 1
ATOM 1993 C C . ARG A 1 266 ? 11.962 10.149 13.448 1.00 53.00 266 ARG A C 1
ATOM 1995 O O . ARG A 1 266 ? 13.106 10.010 13.019 1.00 53.00 266 ARG A O 1
ATOM 2002 N N . PRO A 1 267 ? 11.419 9.185 14.221 1.00 50.94 267 PRO A N 1
ATOM 2003 C CA . PRO A 1 267 ? 12.160 8.016 14.693 1.00 50.94 267 PRO A CA 1
ATOM 2004 C C . PRO A 1 267 ? 12.231 6.946 13.626 1.00 50.94 267 PRO A C 1
ATOM 2006 O O . PRO A 1 267 ? 11.291 6.183 13.426 1.00 50.94 267 PRO A O 1
ATOM 2009 N N . LYS A 1 268 ? 13.400 6.827 13.008 1.00 51.88 268 LYS A N 1
ATOM 2010 C CA . LYS A 1 268 ? 13.790 5.596 12.334 1.00 51.88 268 LYS A CA 1
ATOM 2011 C C . LYS A 1 268 ? 14.390 4.665 13.386 1.00 51.88 268 LYS A C 1
ATOM 2013 O O . LYS A 1 268 ? 15.354 5.040 14.039 1.00 51.88 268 LYS A O 1
ATOM 2018 N N . ASP A 1 269 ? 13.803 3.484 13.577 1.00 55.88 269 ASP A N 1
ATOM 2019 C CA . ASP A 1 269 ? 14.453 2.391 14.312 1.00 55.88 269 ASP A CA 1
ATOM 2020 C C . ASP A 1 269 ? 15.626 1.892 13.448 1.00 55.88 269 ASP A C 1
ATOM 2022 O O . ASP A 1 269 ? 15.380 1.255 12.421 1.00 55.88 269 ASP A O 1
ATOM 2026 N N . PRO A 1 270 ? 16.894 2.172 13.799 1.00 53.06 270 PRO A N 1
ATOM 2027 C CA . PRO A 1 270 ? 18.031 1.810 12.962 1.00 53.06 270 PRO A CA 1
ATOM 2028 C C . PRO A 1 270 ? 18.286 0.298 12.948 1.00 53.06 270 PRO A C 1
ATOM 2030 O O . PRO A 1 270 ? 19.067 -0.181 12.127 1.00 53.06 270 PRO A O 1
ATOM 2033 N N . SER A 1 271 ? 17.628 -0.469 13.828 1.00 52.16 271 SER A N 1
ATOM 2034 C CA . SER A 1 271 ? 17.677 -1.933 13.805 1.00 52.16 271 SER A CA 1
ATOM 2035 C C . SER A 1 271 ? 16.777 -2.549 12.728 1.00 52.16 271 SER A C 1
ATOM 2037 O O . SER A 1 271 ? 16.966 -3.713 12.366 1.00 52.16 271 SER A O 1
ATOM 2039 N N . GLN A 1 272 ? 15.832 -1.779 12.178 1.00 56.47 272 GLN A N 1
ATOM 2040 C CA . GLN A 1 272 ? 14.988 -2.205 11.066 1.00 56.47 272 GLN A CA 1
ATOM 2041 C C . GLN A 1 272 ? 15.656 -1.844 9.744 1.00 56.47 272 GLN A C 1
ATOM 2043 O O . GLN A 1 272 ? 15.786 -0.677 9.381 1.00 56.47 272 GLN A O 1
ATOM 2048 N N . THR A 1 273 ? 16.115 -2.877 9.042 1.00 55.78 273 THR A N 1
ATOM 2049 C CA . THR A 1 273 ? 16.872 -2.739 7.792 1.00 55.78 273 THR A CA 1
ATOM 2050 C C . THR A 1 273 ? 15.987 -2.758 6.547 1.00 55.78 273 THR A C 1
ATOM 2052 O O . THR A 1 273 ? 16.403 -2.204 5.538 1.00 55.78 273 THR A O 1
ATOM 2055 N N . ASP A 1 274 ? 14.762 -3.291 6.645 1.00 67.19 274 ASP A N 1
ATOM 2056 C CA . ASP A 1 274 ? 13.783 -3.360 5.554 1.00 67.19 274 ASP A CA 1
ATOM 2057 C C . ASP A 1 274 ? 12.538 -2.505 5.874 1.00 67.19 274 ASP A C 1
ATOM 2059 O O . ASP A 1 274 ? 11.950 -2.652 6.951 1.00 67.19 274 ASP A O 1
ATOM 2063 N N . ASP A 1 275 ? 12.070 -1.664 4.936 1.00 75.12 275 ASP A N 1
ATOM 2064 C CA . ASP A 1 275 ? 10.752 -1.008 5.055 1.00 75.12 275 ASP A CA 1
ATOM 2065 C C . ASP A 1 275 ? 9.631 -2.039 4.838 1.00 75.12 275 ASP A C 1
ATOM 2067 O O . ASP A 1 275 ? 9.289 -2.439 3.712 1.00 75.12 275 ASP A O 1
ATOM 2071 N N . VAL A 1 276 ? 9.066 -2.499 5.952 1.00 81.25 276 VAL A N 1
ATOM 2072 C CA . VAL A 1 276 ? 7.947 -3.445 5.992 1.00 81.25 276 VAL A CA 1
ATOM 2073 C C . VAL A 1 276 ? 6.583 -2.759 6.117 1.00 81.25 276 VAL A C 1
ATOM 2075 O O . VAL A 1 276 ? 5.564 -3.446 6.197 1.00 81.25 276 VAL A O 1
ATOM 2078 N N . TRP A 1 277 ? 6.527 -1.423 6.097 1.00 85.00 277 TRP A N 1
ATOM 2079 C CA . TRP A 1 277 ? 5.272 -0.688 6.235 1.00 85.00 277 TRP A CA 1
ATOM 2080 C C . TRP A 1 277 ? 4.282 -1.044 5.120 1.00 85.00 277 TRP A C 1
ATOM 2082 O O . TRP A 1 277 ? 4.631 -1.124 3.937 1.00 85.00 277 TRP A O 1
ATOM 2092 N N . GLY A 1 278 ? 3.027 -1.275 5.507 1.00 85.31 278 GLY A N 1
ATOM 2093 C CA . GLY A 1 278 ? 1.968 -1.689 4.583 1.00 85.31 278 GLY A CA 1
ATOM 2094 C C . GLY A 1 278 ? 2.068 -3.133 4.090 1.00 85.31 278 GLY A C 1
ATOM 2095 O O . GLY A 1 278 ? 1.249 -3.548 3.274 1.00 85.31 278 GLY A O 1
ATOM 2096 N N . LYS A 1 279 ? 3.033 -3.922 4.581 1.00 89.12 279 LYS A N 1
ATOM 2097 C CA . LYS A 1 279 ? 3.177 -5.343 4.243 1.00 89.12 279 LYS A CA 1
ATOM 2098 C C . LYS A 1 279 ? 2.713 -6.217 5.405 1.00 89.12 279 LYS A C 1
ATOM 2100 O O . LYS A 1 279 ? 2.871 -5.865 6.572 1.00 89.12 279 LYS A O 1
ATOM 2105 N N . ILE A 1 280 ? 2.182 -7.391 5.070 1.00 92.44 280 ILE A N 1
ATOM 2106 C CA . ILE A 1 280 ? 1.957 -8.454 6.050 1.00 92.44 280 ILE A CA 1
ATOM 2107 C C . ILE A 1 280 ? 3.322 -9.021 6.445 1.00 92.44 280 ILE A C 1
ATOM 2109 O O . ILE A 1 280 ? 4.104 -9.420 5.580 1.00 92.44 280 ILE A O 1
ATOM 2113 N N . VAL A 1 281 ? 3.600 -9.060 7.745 1.00 90.94 281 VAL A N 1
ATOM 2114 C CA . VAL A 1 281 ? 4.871 -9.520 8.308 1.00 90.94 281 VAL A CA 1
ATOM 2115 C C . VAL A 1 281 ? 4.687 -10.765 9.169 1.00 90.94 281 VAL A C 1
ATOM 2117 O O . VAL A 1 281 ? 3.654 -10.973 9.803 1.00 90.94 281 VAL A O 1
ATOM 2120 N N . GLU A 1 282 ? 5.732 -11.586 9.247 1.00 89.19 282 GLU A N 1
ATOM 2121 C CA . GLU A 1 282 ? 5.776 -12.735 10.164 1.00 89.19 282 GLU A CA 1
ATOM 2122 C C . GLU A 1 282 ? 6.171 -12.328 11.593 1.00 89.19 282 GLU A C 1
ATOM 2124 O O . GLU A 1 282 ? 5.941 -13.073 12.550 1.00 89.19 282 GLU A O 1
ATOM 2129 N N . THR A 1 283 ? 6.757 -11.136 11.754 1.00 87.12 283 THR A N 1
ATOM 2130 C CA . THR A 1 283 ? 7.150 -10.595 13.056 1.00 87.12 283 THR A CA 1
ATOM 2131 C C . THR A 1 283 ? 5.917 -10.395 13.925 1.00 87.12 283 THR A C 1
ATOM 2133 O O . THR A 1 283 ? 5.026 -9.611 13.597 1.00 87.12 283 THR A O 1
ATOM 2136 N N . LYS A 1 284 ? 5.864 -11.110 15.049 1.00 89.12 284 LYS A N 1
ATOM 2137 C CA . LYS A 1 284 ? 4.729 -11.041 15.969 1.00 89.12 284 LYS A CA 1
ATOM 2138 C C . LYS A 1 284 ? 4.605 -9.647 16.598 1.00 89.12 284 LYS A C 1
ATOM 2140 O O . LYS A 1 284 ? 5.637 -9.051 16.909 1.00 89.12 284 LYS A O 1
ATOM 2145 N N . PRO A 1 285 ? 3.374 -9.176 16.864 1.00 94.44 285 PRO A N 1
ATOM 2146 C CA . PRO A 1 285 ? 3.152 -7.995 17.689 1.00 94.44 285 PRO A CA 1
ATOM 2147 C C . PRO A 1 285 ? 3.848 -8.108 19.055 1.00 94.44 285 PRO A C 1
ATOM 2149 O O . PRO A 1 285 ? 3.800 -9.157 19.703 1.00 94.44 285 PRO A O 1
ATOM 2152 N N . GLU A 1 286 ? 4.482 -7.026 19.505 1.00 93.06 286 GLU A N 1
ATOM 2153 C CA . GLU A 1 286 ? 5.155 -6.938 20.802 1.00 93.06 286 GLU A CA 1
ATOM 2154 C C . GLU A 1 286 ? 4.227 -6.267 21.824 1.00 93.06 286 GLU A C 1
ATOM 2156 O O . GLU A 1 286 ? 3.923 -5.077 21.734 1.00 93.06 286 GLU A O 1
ATOM 2161 N N . ILE A 1 287 ? 3.751 -7.038 22.802 1.00 94.88 287 ILE A N 1
ATOM 2162 C CA . ILE A 1 287 ? 2.703 -6.597 23.727 1.00 94.88 287 ILE A CA 1
ATOM 2163 C C . ILE A 1 287 ? 3.265 -6.455 25.139 1.00 94.88 287 ILE A C 1
ATOM 2165 O O . ILE A 1 287 ? 3.863 -7.386 25.683 1.00 94.88 287 ILE A O 1
ATOM 2169 N N . PHE A 1 288 ? 3.048 -5.288 25.742 1.00 95.06 288 PHE A N 1
ATOM 2170 C CA . PHE A 1 288 ? 3.561 -4.924 27.056 1.00 95.06 288 PHE A CA 1
ATOM 2171 C C . PHE A 1 288 ? 2.404 -4.611 27.996 1.00 95.06 288 PHE A C 1
ATOM 2173 O O . PHE A 1 288 ? 1.637 -3.677 27.782 1.00 95.06 288 PHE A O 1
ATOM 2180 N N . PHE A 1 289 ? 2.298 -5.383 29.067 1.00 93.31 289 PHE A N 1
ATOM 2181 C CA . PHE A 1 289 ? 1.229 -5.271 30.052 1.00 93.31 289 PHE A CA 1
ATOM 2182 C C . PHE A 1 289 ? 1.810 -4.810 31.389 1.00 93.31 289 PHE A C 1
ATOM 2184 O O . PHE A 1 289 ? 2.775 -5.415 31.869 1.00 93.31 289 PHE A O 1
ATOM 2191 N N . ALA A 1 290 ? 1.183 -3.820 32.026 1.00 92.81 290 ALA A N 1
ATOM 2192 C CA . ALA A 1 290 ? 1.473 -3.461 33.415 1.00 92.81 290 ALA A CA 1
ATOM 2193 C C . ALA A 1 290 ? 1.335 -4.687 34.339 1.00 92.81 290 ALA A C 1
ATOM 2195 O O . ALA A 1 290 ? 0.516 -5.574 34.085 1.00 92.81 290 ALA A O 1
ATOM 2196 N N . SER A 1 291 ? 2.161 -4.790 35.381 1.00 90.19 291 SER A N 1
ATOM 2197 C CA . SER A 1 291 ? 2.280 -5.989 36.228 1.00 90.19 291 SER A CA 1
ATOM 2198 C C . SER A 1 291 ? 1.018 -6.320 37.045 1.00 90.19 291 SER A C 1
ATOM 2200 O O . SER A 1 291 ? 0.818 -7.480 37.403 1.00 90.19 291 SER A O 1
ATOM 2202 N N . ASP A 1 292 ? 0.117 -5.360 37.243 1.00 90.12 292 ASP A N 1
ATOM 2203 C CA . ASP A 1 292 ? -1.191 -5.522 37.891 1.00 90.12 292 ASP A CA 1
ATOM 2204 C C . ASP A 1 292 ? -2.285 -6.114 36.983 1.00 90.12 292 ASP A C 1
ATOM 2206 O O . ASP A 1 292 ? -3.370 -6.449 37.459 1.00 90.12 292 ASP A O 1
ATOM 2210 N N . ILE A 1 293 ? -2.018 -6.302 35.688 1.00 88.75 293 ILE A N 1
ATOM 2211 C CA . ILE A 1 293 ? -2.965 -6.941 34.765 1.00 88.75 293 ILE A CA 1
ATOM 2212 C C . ILE A 1 293 ? -2.947 -8.460 34.964 1.00 88.75 293 ILE A C 1
ATOM 2214 O O . ILE A 1 293 ? -1.893 -9.098 34.860 1.00 88.75 293 ILE A O 1
ATOM 2218 N N . SER A 1 294 ? -4.121 -9.051 35.202 1.00 87.56 294 SER A N 1
ATOM 2219 C CA . SER A 1 294 ? -4.270 -10.488 35.453 1.00 87.56 294 SER A CA 1
ATOM 2220 C C . SER A 1 294 ? -3.869 -11.338 34.242 1.00 87.56 294 SER A C 1
ATOM 2222 O O . SER A 1 294 ? -4.016 -10.923 33.092 1.00 87.56 294 SER A O 1
ATOM 2224 N N . GLN A 1 295 ? -3.393 -12.565 34.483 1.00 86.06 295 GLN A N 1
ATOM 2225 C CA . GLN A 1 295 ? -3.008 -13.476 33.398 1.00 86.06 295 GLN A CA 1
ATOM 2226 C C . GLN A 1 295 ? -4.175 -13.769 32.447 1.00 86.06 295 GLN A C 1
ATOM 2228 O O . GLN A 1 295 ? -3.978 -13.842 31.243 1.00 86.06 295 GLN A O 1
ATOM 2233 N N . LYS A 1 296 ? -5.398 -13.860 32.973 1.00 85.31 296 LYS A N 1
ATOM 2234 C CA . LYS A 1 296 ? -6.584 -14.135 32.163 1.00 85.31 296 LYS A CA 1
ATOM 2235 C C . LYS A 1 296 ? -6.897 -13.009 31.176 1.00 85.31 296 LYS A C 1
ATOM 2237 O O . LYS A 1 296 ? -7.226 -13.290 30.029 1.00 85.31 296 LYS A O 1
ATOM 2242 N N . ILE A 1 297 ? -6.719 -11.750 31.588 1.00 86.62 297 ILE A N 1
ATOM 2243 C CA . ILE A 1 297 ? -6.845 -10.606 30.676 1.00 86.62 297 ILE A CA 1
ATOM 2244 C C . ILE A 1 297 ? -5.757 -10.651 29.601 1.00 86.62 297 ILE A C 1
ATOM 2246 O O . ILE A 1 297 ? -6.053 -10.422 28.431 1.00 86.62 297 ILE A O 1
ATOM 2250 N N . ARG A 1 298 ? -4.514 -10.982 29.977 1.00 89.56 298 ARG A N 1
ATOM 2251 C CA . ARG A 1 298 ? -3.404 -11.124 29.020 1.00 89.56 298 ARG A CA 1
ATOM 2252 C C . ARG A 1 298 ? -3.703 -12.205 27.984 1.00 89.56 298 ARG A C 1
ATOM 2254 O O . ARG A 1 298 ? -3.556 -11.952 26.795 1.00 89.56 298 ARG A O 1
ATOM 2261 N N . ASP A 1 299 ? -4.148 -13.379 28.423 1.00 90.00 299 ASP A N 1
ATOM 2262 C CA . ASP A 1 299 ? -4.434 -14.515 27.542 1.00 90.00 299 ASP A CA 1
ATOM 2263 C C . ASP A 1 299 ? -5.589 -14.207 26.581 1.00 90.00 299 ASP A C 1
ATOM 2265 O O . ASP A 1 299 ? -5.470 -14.465 25.383 1.00 90.00 299 ASP A O 1
ATOM 2269 N N . GLY A 1 300 ? -6.672 -13.604 27.083 1.00 89.38 300 GLY A N 1
ATOM 2270 C CA . GLY A 1 300 ? -7.808 -13.183 26.261 1.00 89.38 300 GLY A CA 1
ATOM 2271 C C . GLY A 1 300 ? -7.420 -12.133 25.221 1.00 89.38 300 GLY A C 1
ATOM 2272 O O . GLY A 1 300 ? -7.675 -12.320 24.035 1.00 89.38 300 GLY A O 1
ATOM 2273 N N . PHE A 1 301 ? -6.693 -11.093 25.640 1.00 92.19 301 PHE A N 1
ATOM 2274 C CA . PHE A 1 301 ? -6.191 -10.053 24.739 1.00 92.19 301 PHE A CA 1
ATOM 2275 C C . PHE A 1 301 ? -5.310 -10.635 23.630 1.00 92.19 301 PHE A C 1
ATOM 2277 O O . PHE A 1 301 ? -5.469 -10.301 22.458 1.00 92.19 301 PHE A O 1
ATOM 2284 N N . MET A 1 302 ? -4.386 -11.534 23.984 1.00 93.50 302 MET A N 1
ATOM 2285 C CA . MET A 1 302 ? -3.525 -12.185 22.998 1.00 93.50 302 MET A CA 1
ATOM 2286 C C . MET A 1 302 ? -4.317 -13.102 22.061 1.00 93.50 302 MET A C 1
ATOM 2288 O O . MET A 1 302 ? -3.982 -13.176 20.882 1.00 93.50 302 MET A O 1
ATOM 2292 N N . SER A 1 303 ? -5.347 -13.795 22.555 1.00 93.56 303 SER A N 1
ATOM 2293 C CA . SER A 1 303 ? -6.230 -14.628 21.730 1.00 93.56 303 SER A CA 1
ATOM 2294 C C . SER A 1 303 ? -6.942 -13.796 20.665 1.00 93.56 303 SER A C 1
ATOM 2296 O O . SER A 1 303 ? -6.873 -14.122 19.481 1.00 93.56 303 SER A O 1
ATOM 2298 N N . ASP A 1 304 ? -7.545 -12.683 21.070 1.00 94.75 304 ASP A N 1
ATOM 2299 C CA . ASP A 1 304 ? -8.280 -11.788 20.178 1.00 94.75 304 ASP A CA 1
ATOM 2300 C C . ASP A 1 304 ? -7.360 -11.099 19.169 1.00 94.75 304 ASP A C 1
ATOM 2302 O O . ASP A 1 304 ? -7.675 -11.040 17.979 1.00 94.75 304 ASP A O 1
ATOM 2306 N N . LEU A 1 305 ? -6.185 -10.639 19.613 1.00 95.75 305 LEU A N 1
ATOM 2307 C CA . LEU A 1 305 ? -5.185 -10.056 18.721 1.00 95.75 305 LEU A CA 1
ATOM 2308 C C . LEU A 1 305 ? -4.685 -11.076 17.689 1.00 95.75 305 LEU A C 1
ATOM 2310 O O . LEU A 1 305 ? -4.547 -10.746 16.511 1.00 95.75 305 LEU A O 1
ATOM 2314 N N . ASN A 1 306 ? -4.432 -12.320 18.102 1.00 95.75 306 ASN A N 1
ATOM 2315 C CA . ASN A 1 306 ? -4.042 -13.388 17.180 1.00 95.75 306 ASN A CA 1
ATOM 2316 C C . ASN A 1 306 ? -5.157 -13.691 16.172 1.00 95.75 306 ASN A C 1
ATOM 2318 O O . ASN A 1 306 ? -4.864 -13.883 14.995 1.00 95.75 306 ASN A O 1
ATOM 2322 N N . LEU A 1 307 ? -6.420 -13.700 16.610 1.00 96.69 307 LEU A N 1
ATOM 2323 C CA . LEU A 1 307 ? -7.559 -13.900 15.721 1.00 96.69 307 LEU A CA 1
ATOM 2324 C C . LEU A 1 307 ? -7.611 -12.798 14.658 1.00 96.69 307 LEU A C 1
ATOM 2326 O O . LEU A 1 307 ? -7.523 -13.099 13.469 1.00 96.69 307 LEU A O 1
ATOM 2330 N N . ILE A 1 308 ? -7.663 -11.522 15.051 1.00 96.19 308 ILE A N 1
ATOM 2331 C CA . ILE A 1 308 ? -7.808 -10.443 14.066 1.00 96.19 308 ILE A CA 1
ATOM 2332 C C . ILE A 1 308 ? -6.584 -10.283 13.155 1.00 96.19 308 ILE A C 1
ATOM 2334 O O . ILE A 1 308 ? -6.751 -10.061 11.957 1.00 96.19 308 ILE A O 1
ATOM 2338 N N . THR A 1 309 ? -5.364 -10.455 13.672 1.00 96.31 309 THR A N 1
ATOM 2339 C CA . THR A 1 309 ? -4.139 -10.416 12.847 1.00 96.31 309 THR A CA 1
ATOM 2340 C C . THR A 1 309 ? -4.081 -11.578 11.852 1.00 96.31 309 THR A C 1
ATOM 2342 O O . THR A 1 309 ? -3.557 -11.409 10.753 1.00 96.31 309 THR A O 1
ATOM 2345 N N . SER A 1 310 ? -4.637 -12.747 12.195 1.00 95.06 310 SER A N 1
ATOM 2346 C CA . SER A 1 310 ? -4.707 -13.887 11.273 1.00 95.06 310 SER A CA 1
ATOM 2347 C C . SER A 1 310 ? -5.720 -13.688 10.144 1.00 95.06 310 SER A C 1
ATOM 2349 O O . SER A 1 310 ? -5.514 -14.201 9.047 1.00 95.06 310 SER A O 1
ATOM 2351 N N . GLU A 1 311 ? -6.776 -12.914 10.395 1.00 94.44 311 GLU A N 1
ATOM 2352 C CA . GLU A 1 311 ? -7.871 -12.711 9.444 1.00 94.44 311 GLU A CA 1
ATOM 2353 C C . GLU A 1 311 ? -7.665 -11.469 8.565 1.00 94.44 311 GLU A C 1
ATOM 2355 O O . GLU A 1 311 ? -7.922 -11.519 7.366 1.00 94.44 311 GLU A O 1
ATOM 2360 N N . LEU A 1 312 ? -7.166 -10.359 9.125 1.00 94.38 312 LEU A N 1
ATOM 2361 C CA . LEU A 1 312 ? -6.905 -9.119 8.376 1.00 94.38 312 LEU A CA 1
ATOM 2362 C C . LEU A 1 312 ? -5.463 -9.001 7.861 1.00 94.38 312 LEU A C 1
ATOM 2364 O O . LEU A 1 312 ? -5.163 -8.103 7.072 1.00 94.38 312 LEU A O 1
ATOM 2368 N N . GLY A 1 313 ? -4.580 -9.905 8.286 1.00 94.62 313 GLY A N 1
ATOM 2369 C CA . GLY A 1 313 ? -3.148 -9.847 8.023 1.00 94.62 313 GLY A CA 1
ATOM 2370 C C . GLY A 1 313 ? -2.397 -9.083 9.111 1.00 94.62 313 GLY A C 1
ATOM 2371 O O . GLY A 1 313 ? -2.863 -8.067 9.616 1.00 94.62 313 GLY A O 1
ATOM 2372 N N . ASN A 1 314 ? -1.214 -9.585 9.470 1.00 95.00 314 ASN A N 1
ATOM 2373 C CA . ASN A 1 314 ? -0.372 -9.013 10.514 1.00 95.00 314 ASN A CA 1
ATOM 2374 C C . ASN A 1 314 ? 0.471 -7.845 9.980 1.00 95.00 314 ASN A C 1
ATOM 2376 O O . ASN A 1 314 ? 1.527 -8.074 9.393 1.00 95.00 314 ASN A O 1
ATOM 2380 N N . TYR A 1 315 ? 0.029 -6.607 10.195 1.00 93.12 315 TYR A N 1
ATOM 2381 C CA . TYR A 1 315 ? 0.802 -5.406 9.857 1.00 93.12 315 TYR A CA 1
ATOM 2382 C C . TYR A 1 315 ? 1.688 -4.979 11.026 1.00 93.12 315 TYR A C 1
ATOM 2384 O O . TYR A 1 315 ? 1.205 -4.730 12.133 1.00 93.12 315 TYR A O 1
ATOM 2392 N N . GLY A 1 316 ? 2.992 -4.887 10.774 1.00 86.31 316 GLY A N 1
ATOM 2393 C CA . GLY A 1 316 ? 3.985 -4.544 11.782 1.00 86.31 316 GLY A CA 1
ATOM 2394 C C . GLY A 1 316 ? 5.124 -3.685 11.225 1.00 86.31 316 GLY A C 1
ATOM 2395 O O . GLY A 1 316 ? 5.144 -3.401 10.030 1.00 86.31 316 GLY A O 1
ATOM 2396 N N . PRO A 1 317 ? 6.070 -3.271 12.083 1.00 88.62 317 PRO A N 1
ATOM 2397 C CA . PRO A 1 317 ? 6.169 -3.622 13.500 1.00 88.62 317 PRO A CA 1
ATOM 2398 C C . PRO A 1 317 ? 5.036 -3.006 14.325 1.00 88.62 317 PRO A C 1
ATOM 2400 O O . PRO A 1 317 ? 4.658 -1.851 14.126 1.00 88.62 317 PRO A O 1
ATOM 2403 N N . LEU A 1 318 ? 4.483 -3.796 15.245 1.00 92.75 318 LEU A N 1
ATOM 2404 C CA . LEU A 1 318 ? 3.355 -3.415 16.088 1.00 92.75 318 LEU A CA 1
ATOM 2405 C C . LEU A 1 318 ? 3.737 -3.569 17.556 1.00 92.75 318 LEU A C 1
ATOM 2407 O O . LEU A 1 318 ? 4.147 -4.645 17.986 1.00 92.75 318 LEU A O 1
ATOM 2411 N N . GLU A 1 319 ? 3.548 -2.500 18.317 1.00 93.75 319 GLU A N 1
ATOM 2412 C CA . GLU A 1 319 ? 3.632 -2.497 19.766 1.00 93.75 319 GLU A CA 1
ATOM 2413 C C . GLU A 1 319 ? 2.322 -2.062 20.404 1.00 93.75 319 GLU A C 1
ATOM 2415 O O . GLU A 1 319 ? 1.747 -1.041 20.023 1.00 93.75 319 GLU A O 1
ATOM 2420 N N . TRP A 1 320 ? 1.907 -2.776 21.447 1.00 95.62 320 TRP A N 1
ATOM 2421 C CA . TRP A 1 320 ? 0.734 -2.406 22.230 1.00 95.62 320 TRP A CA 1
ATOM 2422 C C . TRP A 1 320 ? 1.066 -2.356 23.715 1.00 95.62 320 TRP A C 1
ATOM 2424 O O . TRP A 1 320 ? 1.552 -3.327 24.294 1.00 95.62 320 TRP A O 1
ATOM 2434 N N . TRP A 1 321 ? 0.781 -1.213 24.330 1.00 95.69 321 TRP A N 1
ATOM 2435 C CA . TRP A 1 321 ? 1.038 -0.940 25.739 1.00 95.69 321 TRP A CA 1
ATOM 2436 C C . TRP A 1 321 ? -0.285 -0.929 26.505 1.00 95.69 321 TRP A C 1
ATOM 2438 O O . TRP A 1 321 ? -1.145 -0.089 26.248 1.00 95.69 321 TRP A O 1
ATOM 2448 N N . ILE A 1 322 ? -0.478 -1.871 27.426 1.00 93.88 322 ILE A N 1
ATOM 2449 C CA . ILE A 1 322 ? -1.701 -1.994 28.219 1.00 93.88 322 ILE A CA 1
ATOM 2450 C C . ILE A 1 322 ? -1.398 -1.517 29.637 1.00 93.88 322 ILE A C 1
ATOM 2452 O O . ILE A 1 322 ? -0.662 -2.158 30.393 1.00 93.88 322 ILE A O 1
ATOM 2456 N N . ILE A 1 323 ? -1.963 -0.360 29.970 1.00 94.44 323 ILE A N 1
ATOM 2457 C CA . ILE A 1 323 ? -1.758 0.355 31.221 1.00 94.44 323 ILE A CA 1
ATOM 2458 C C . ILE A 1 323 ? -2.794 -0.128 32.243 1.00 94.44 323 ILE A C 1
ATOM 2460 O O . ILE A 1 323 ? -4.003 -0.098 31.997 1.00 94.44 323 ILE A O 1
ATOM 2464 N N . GLY A 1 324 ? -2.301 -0.574 33.399 1.00 91.12 324 GLY A N 1
ATOM 2465 C CA . GLY A 1 324 ? -3.115 -0.990 34.537 1.00 91.12 324 GLY A CA 1
ATOM 2466 C C . GLY A 1 324 ? -3.684 0.181 35.342 1.00 91.12 324 GLY A C 1
ATOM 2467 O O . GLY A 1 324 ? -3.771 1.312 34.867 1.00 91.12 324 GLY A O 1
ATOM 2468 N N . ARG A 1 325 ? -4.094 -0.084 36.583 1.00 89.44 325 ARG A N 1
ATOM 2469 C CA . ARG A 1 325 ? -4.612 0.924 37.530 1.00 89.44 325 ARG A CA 1
ATOM 2470 C C . ARG A 1 325 ? -3.592 1.282 38.600 1.00 89.44 325 ARG A C 1
ATOM 2472 O O . ARG A 1 325 ? -3.582 2.422 39.080 1.00 89.44 325 ARG A O 1
ATOM 2479 N N . ASP A 1 326 ? -2.758 0.321 38.982 1.00 91.75 326 ASP A N 1
ATOM 2480 C CA . ASP A 1 326 ? -1.747 0.515 40.007 1.00 91.75 326 ASP A CA 1
ATOM 2481 C C . ASP A 1 326 ? -0.646 1.463 39.519 1.00 91.75 326 ASP A C 1
ATOM 2483 O O . ASP A 1 326 ? -0.084 1.331 38.431 1.00 91.75 326 ASP A O 1
ATOM 2487 N N . ILE A 1 327 ? -0.341 2.448 40.359 1.00 94.00 327 ILE A N 1
ATOM 2488 C CA . ILE A 1 327 ? 0.622 3.508 40.060 1.00 94.00 327 ILE A CA 1
ATOM 2489 C C . ILE A 1 327 ? 2.044 2.962 39.886 1.00 94.00 327 ILE A C 1
ATOM 2491 O O . ILE A 1 327 ? 2.766 3.416 39.003 1.00 94.00 327 ILE A O 1
ATOM 2495 N N . ASN A 1 328 ? 2.440 1.959 40.679 1.00 91.50 328 ASN A N 1
ATOM 2496 C CA . ASN A 1 328 ? 3.787 1.388 40.613 1.00 91.50 328 ASN A CA 1
ATOM 2497 C C . ASN A 1 328 ? 3.949 0.521 39.363 1.00 91.50 328 ASN A C 1
ATOM 2499 O O . ASN A 1 328 ? 4.971 0.600 38.690 1.00 91.50 328 ASN A O 1
ATOM 2503 N N . SER A 1 329 ? 2.914 -0.242 39.025 1.00 91.75 329 SER A N 1
ATOM 2504 C CA . SER A 1 329 ? 2.859 -1.080 37.825 1.00 91.75 329 SER A CA 1
ATOM 2505 C C . SER A 1 329 ? 2.902 -0.234 36.545 1.00 91.75 329 SER A C 1
ATOM 2507 O O . SER A 1 329 ? 3.599 -0.575 35.590 1.00 91.75 329 SER A O 1
ATOM 2509 N N . ALA A 1 330 ? 2.214 0.914 36.531 1.00 93.00 330 ALA A N 1
ATOM 2510 C CA . ALA A 1 330 ? 2.291 1.877 35.431 1.00 93.00 330 ALA A CA 1
ATOM 2511 C C . ALA A 1 330 ? 3.670 2.563 35.339 1.00 93.00 330 ALA A C 1
ATOM 2513 O O . ALA A 1 330 ? 4.189 2.744 34.237 1.00 93.00 330 ALA A O 1
ATOM 2514 N N . ASN A 1 331 ? 4.289 2.890 36.480 1.00 90.81 331 ASN A N 1
ATOM 2515 C CA . ASN A 1 331 ? 5.657 3.414 36.536 1.00 90.81 331 ASN A CA 1
ATOM 2516 C C . ASN A 1 331 ? 6.680 2.418 35.968 1.00 90.81 331 ASN A C 1
ATOM 2518 O O . ASN A 1 331 ? 7.500 2.800 35.137 1.00 90.81 331 ASN A O 1
ATOM 2522 N N . GLU A 1 332 ? 6.598 1.142 36.353 1.00 89.44 332 GLU A N 1
ATOM 2523 C CA . GLU A 1 332 ? 7.442 0.070 35.808 1.00 89.44 332 GLU A CA 1
ATOM 2524 C C . GLU A 1 332 ? 7.288 -0.037 34.283 1.00 89.44 332 GLU A C 1
ATOM 2526 O O . GLU A 1 332 ? 8.275 -0.086 33.545 1.00 89.44 332 GLU A O 1
ATOM 2531 N N . LEU A 1 333 ? 6.047 -0.004 33.789 1.00 92.75 333 LEU A N 1
ATOM 2532 C CA . LEU A 1 333 ? 5.769 -0.059 32.356 1.00 92.75 333 LEU A CA 1
ATOM 2533 C C . LEU A 1 333 ? 6.342 1.158 31.607 1.00 92.75 333 LEU A C 1
ATOM 2535 O O . LEU A 1 333 ? 6.882 1.005 30.510 1.00 92.75 333 LEU A O 1
ATOM 2539 N N . ALA A 1 334 ? 6.260 2.356 32.193 1.00 92.50 334 ALA A N 1
ATOM 2540 C CA . ALA A 1 334 ? 6.833 3.576 31.624 1.00 92.50 334 ALA A CA 1
ATOM 2541 C C . ALA A 1 334 ? 8.365 3.515 31.535 1.00 92.50 334 ALA A C 1
ATOM 2543 O O . ALA A 1 334 ? 8.942 3.937 30.532 1.00 92.50 334 ALA A O 1
ATOM 2544 N N . GLU A 1 335 ? 9.035 2.945 32.539 1.00 86.62 335 GLU A N 1
ATOM 2545 C CA . GLU A 1 335 ? 10.483 2.720 32.498 1.00 86.62 335 GLU A CA 1
ATOM 2546 C C . GLU A 1 335 ? 10.880 1.775 31.357 1.00 86.62 335 GLU A C 1
ATOM 2548 O O . GLU A 1 335 ? 11.831 2.058 30.622 1.00 86.62 335 GLU A O 1
ATOM 2553 N N . ILE A 1 336 ? 10.124 0.687 31.157 1.00 87.44 336 ILE A N 1
ATOM 2554 C CA . ILE A 1 336 ? 10.327 -0.245 30.036 1.00 87.44 336 ILE A CA 1
ATOM 2555 C C . ILE A 1 336 ? 10.133 0.482 28.700 1.00 87.44 336 ILE A C 1
ATOM 2557 O O . ILE A 1 336 ? 10.987 0.378 27.816 1.00 87.44 336 ILE A O 1
ATOM 2561 N N . TYR A 1 337 ? 9.051 1.253 28.560 1.00 90.94 337 TYR A N 1
ATOM 2562 C CA . TYR A 1 337 ? 8.767 2.048 27.365 1.00 90.94 337 TYR A CA 1
ATOM 2563 C C . TYR A 1 337 ? 9.925 2.988 27.018 1.00 90.94 337 TYR A C 1
ATOM 2565 O O . TYR A 1 337 ? 10.434 2.976 25.892 1.00 90.94 337 TYR A O 1
ATOM 2573 N N . CYS A 1 338 ? 10.365 3.781 27.997 1.00 87.62 338 CYS A N 1
ATOM 2574 C CA . CYS A 1 338 ? 11.378 4.807 27.802 1.00 87.62 338 CYS A CA 1
ATOM 2575 C C . CYS A 1 338 ? 12.757 4.218 27.526 1.00 87.62 338 CYS A C 1
ATOM 2577 O O . CYS A 1 338 ? 13.440 4.683 26.614 1.00 87.62 338 CYS A O 1
ATOM 2579 N N . ARG A 1 339 ? 13.150 3.154 28.239 1.00 82.44 339 ARG A N 1
ATOM 2580 C CA . ARG A 1 339 ? 14.409 2.448 27.965 1.00 82.44 339 ARG A CA 1
ATOM 2581 C C . ARG A 1 339 ? 14.424 1.900 26.550 1.00 82.44 339 ARG A C 1
ATOM 2583 O O . ARG A 1 339 ? 15.396 2.071 25.834 1.00 82.44 339 ARG A O 1
ATOM 2590 N N . ARG A 1 340 ? 13.309 1.323 26.115 1.00 85.88 340 ARG A N 1
ATOM 2591 C CA . ARG A 1 340 ? 13.191 0.769 24.773 1.00 85.88 340 ARG A CA 1
ATOM 2592 C C . ARG A 1 340 ? 13.279 1.830 23.676 1.00 85.88 340 ARG A C 1
ATOM 2594 O O . ARG A 1 340 ? 13.906 1.568 22.657 1.00 85.88 340 ARG A O 1
ATOM 2601 N N . ARG A 1 341 ? 12.697 3.023 23.875 1.00 83.88 341 ARG A N 1
ATOM 2602 C CA . ARG A 1 341 ? 12.906 4.143 22.934 1.00 83.88 341 ARG A CA 1
ATOM 2603 C C . ARG A 1 341 ? 14.382 4.530 22.858 1.00 83.88 341 ARG A C 1
ATOM 2605 O O . ARG A 1 341 ? 14.870 4.822 21.773 1.00 83.88 341 ARG A O 1
ATOM 2612 N N . VAL A 1 342 ? 15.082 4.508 23.996 1.00 75.62 342 VAL A N 1
ATOM 2613 C CA . VAL A 1 342 ? 16.520 4.789 24.059 1.00 75.62 342 VAL A CA 1
ATOM 2614 C C . VAL A 1 342 ? 17.328 3.726 23.315 1.00 75.62 342 VAL A C 1
ATOM 2616 O O . VAL A 1 342 ? 18.106 4.086 22.436 1.00 75.62 342 VAL A O 1
ATOM 2619 N N . ASP A 1 343 ? 17.096 2.447 23.619 1.00 75.44 343 ASP A N 1
ATOM 2620 C CA . ASP A 1 343 ? 17.816 1.296 23.058 1.00 75.44 343 ASP A CA 1
ATOM 2621 C C . ASP A 1 343 ? 17.614 1.144 21.542 1.00 75.44 343 ASP A C 1
ATOM 2623 O O . ASP A 1 343 ? 18.493 0.636 20.852 1.00 75.44 343 ASP A O 1
ATOM 2627 N N . ARG A 1 344 ? 16.460 1.581 21.022 1.00 75.75 344 ARG A N 1
ATOM 2628 C CA . ARG A 1 344 ? 16.141 1.580 19.585 1.00 75.75 344 ARG A CA 1
ATOM 2629 C C . ARG A 1 344 ? 16.490 2.888 18.881 1.00 75.75 344 ARG A C 1
ATOM 2631 O O . ARG A 1 344 ? 16.054 3.094 17.758 1.00 75.75 344 ARG A O 1
ATOM 2638 N N . GLU A 1 345 ? 17.189 3.801 19.554 1.00 70.00 345 GLU A N 1
ATOM 2639 C CA . GLU A 1 345 ? 17.536 5.130 19.026 1.00 70.00 345 GLU A CA 1
ATOM 2640 C C . GLU A 1 345 ? 16.317 5.934 18.516 1.00 70.00 345 GLU A C 1
ATOM 2642 O O . GLU A 1 345 ? 16.445 6.897 17.766 1.00 70.00 345 GLU A O 1
ATOM 2647 N N . GLN A 1 346 ? 15.111 5.621 19.001 1.00 71.81 346 GLN A N 1
ATOM 2648 C CA . GLN A 1 346 ? 13.853 6.282 18.632 1.00 71.81 346 GLN A CA 1
ATOM 2649 C C . GLN A 1 346 ? 13.633 7.595 19.407 1.00 71.81 346 GLN A C 1
ATOM 2651 O O . GLN A 1 346 ? 12.512 7.973 19.748 1.00 71.81 346 GLN A O 1
ATOM 2656 N N . GLN A 1 347 ? 14.726 8.279 19.733 1.00 61.84 347 GLN A N 1
ATOM 2657 C CA . GLN A 1 347 ? 14.778 9.458 20.600 1.00 61.84 347 GLN A CA 1
ATOM 2658 C C . GLN A 1 347 ? 14.517 10.770 19.827 1.00 61.84 347 GLN A C 1
ATOM 2660 O O . GLN A 1 347 ? 14.504 11.855 20.405 1.00 61.84 347 GLN A O 1
ATOM 2665 N N . THR A 1 348 ? 14.314 10.686 18.511 1.00 51.75 348 THR A N 1
ATOM 2666 C CA . THR A 1 348 ? 14.538 11.778 17.550 1.00 51.75 348 THR A CA 1
ATOM 2667 C C . THR A 1 348 ? 13.515 12.920 17.570 1.00 51.75 348 THR A C 1
ATOM 2669 O O . THR A 1 348 ? 13.797 13.968 16.998 1.00 51.75 348 THR A O 1
ATOM 2672 N N . PHE A 1 349 ? 12.397 12.818 18.303 1.00 49.31 349 PHE A N 1
ATOM 2673 C CA . PHE A 1 349 ? 11.434 13.931 18.431 1.00 49.31 349 PHE A CA 1
ATOM 2674 C C . PHE A 1 349 ? 11.954 15.131 19.215 1.00 49.31 349 PHE A C 1
ATOM 2676 O O . PHE A 1 349 ? 11.352 16.206 19.174 1.00 49.31 349 PHE A O 1
ATOM 2683 N N . ASN A 1 350 ? 13.014 14.954 20.004 1.00 52.00 350 ASN A N 1
ATOM 2684 C CA . ASN A 1 350 ? 13.522 16.017 20.851 1.00 52.00 350 ASN A CA 1
ATOM 2685 C C . ASN A 1 350 ? 15.038 15.864 21.035 1.00 52.00 350 ASN A C 1
ATOM 2687 O O . ASN A 1 350 ? 15.472 14.862 21.595 1.00 52.00 350 ASN A O 1
ATOM 2691 N N . PRO A 1 351 ? 15.858 16.865 20.671 1.00 49.09 351 PRO A N 1
ATOM 2692 C CA . PRO A 1 351 ? 17.294 16.845 20.962 1.00 49.09 351 PRO A CA 1
ATOM 2693 C C . PRO A 1 351 ? 17.608 16.803 22.473 1.00 49.09 351 PRO A C 1
ATOM 2695 O O . PRO A 1 351 ? 18.743 16.549 22.860 1.00 49.09 351 PRO A O 1
ATOM 2698 N N . ASN A 1 352 ? 16.602 17.023 23.329 1.00 53.03 352 ASN A N 1
ATOM 2699 C CA . ASN A 1 352 ? 16.647 16.855 24.783 1.00 53.03 352 ASN A CA 1
ATOM 2700 C C . ASN A 1 352 ? 15.881 15.604 25.264 1.00 53.03 352 ASN A C 1
ATOM 2702 O O . ASN A 1 352 ? 15.387 15.576 26.397 1.00 53.03 352 ASN A O 1
ATOM 2706 N N . PHE A 1 353 ? 15.689 14.597 24.406 1.00 64.38 353 PHE A N 1
ATOM 2707 C CA . PHE A 1 353 ? 15.108 13.322 24.814 1.00 64.38 353 PHE A CA 1
ATOM 2708 C C . PHE A 1 353 ? 16.109 12.576 25.701 1.00 64.38 353 PHE A C 1
ATOM 2710 O O . PHE A 1 353 ? 17.030 11.918 25.231 1.00 64.38 353 PHE A O 1
ATOM 2717 N N . TYR A 1 354 ? 15.919 12.698 27.010 1.00 72.50 354 TYR A N 1
ATOM 2718 C CA . TYR A 1 354 ? 16.603 11.896 28.015 1.00 72.50 354 TYR A CA 1
ATOM 2719 C C . TYR A 1 354 ? 15.631 10.851 28.555 1.00 72.50 354 TYR A C 1
ATOM 2721 O O . TYR A 1 354 ? 14.418 11.083 28.596 1.00 72.50 354 TYR A O 1
ATOM 2729 N N . TYR A 1 355 ? 16.160 9.706 28.983 1.00 79.81 355 TYR A N 1
ATOM 2730 C CA . TYR A 1 355 ? 15.379 8.640 29.612 1.00 79.81 355 TYR A CA 1
ATOM 2731 C C . TYR A 1 355 ? 14.466 9.190 30.725 1.00 79.81 355 TYR A C 1
ATOM 2733 O O . TYR A 1 355 ? 13.275 8.886 30.772 1.00 79.81 355 TYR A O 1
ATOM 2741 N N . GLU A 1 356 ? 14.998 10.090 31.549 1.00 82.62 356 GLU A N 1
ATOM 2742 C CA . GLU A 1 356 ? 14.302 10.774 32.635 1.00 82.62 356 GLU A CA 1
ATOM 2743 C C . GLU A 1 356 ? 13.176 11.693 32.131 1.00 82.62 356 GLU A C 1
ATOM 2745 O O . GLU A 1 356 ? 12.063 11.653 32.657 1.00 82.62 356 GLU A O 1
ATOM 2750 N N . SER A 1 357 ? 13.418 12.476 31.075 1.00 80.94 357 SER A N 1
ATOM 2751 C CA . SER A 1 357 ? 12.394 13.334 30.457 1.00 80.94 357 SER A CA 1
ATOM 2752 C C . SER A 1 357 ? 11.259 12.513 29.834 1.00 80.94 357 SER A C 1
ATOM 2754 O O . SER A 1 357 ? 10.096 12.915 29.883 1.00 80.94 357 SER A O 1
ATOM 2756 N N . CYS A 1 358 ? 11.577 11.344 29.266 1.00 85.56 358 CYS A N 1
ATOM 2757 C CA . CYS A 1 358 ? 10.573 10.407 28.768 1.00 85.56 358 CYS A CA 1
ATOM 2758 C C . CYS A 1 358 ? 9.701 9.870 29.907 1.00 85.56 358 CYS A C 1
ATOM 2760 O O . CYS A 1 358 ? 8.476 9.872 29.792 1.00 85.56 358 CYS A O 1
ATOM 2762 N N . ILE A 1 359 ? 10.305 9.464 31.028 1.00 86.81 359 ILE A N 1
ATOM 2763 C CA . ILE A 1 359 ? 9.551 8.974 32.189 1.00 86.81 359 ILE A CA 1
ATOM 2764 C C . ILE A 1 359 ? 8.608 10.058 32.716 1.00 86.81 359 ILE A C 1
ATOM 2766 O O . ILE A 1 359 ? 7.430 9.773 32.946 1.00 86.81 359 ILE A O 1
ATOM 2770 N N . ALA A 1 360 ? 9.080 11.306 32.834 1.00 86.12 360 ALA A N 1
ATOM 2771 C CA . ALA A 1 360 ? 8.213 12.433 33.177 1.00 86.12 360 ALA A CA 1
ATOM 2772 C C . ALA A 1 360 ? 7.038 12.554 32.195 1.00 86.12 360 ALA A C 1
ATOM 2774 O O . ALA A 1 360 ? 5.893 12.700 32.609 1.00 86.12 360 ALA A O 1
ATOM 2775 N N . ASN A 1 361 ? 7.290 12.434 30.891 1.00 87.06 361 ASN A N 1
ATOM 2776 C CA . ASN A 1 361 ? 6.243 12.536 29.873 1.00 87.06 361 ASN A CA 1
ATOM 2777 C C . ASN A 1 361 ? 5.203 11.407 29.965 1.00 87.06 361 ASN A C 1
ATOM 2779 O O . ASN A 1 361 ? 4.037 11.615 29.633 1.00 87.06 361 ASN A O 1
ATOM 2783 N N . MET A 1 362 ? 5.594 10.227 30.446 1.00 90.62 362 MET A N 1
ATOM 2784 C CA . MET A 1 362 ? 4.686 9.093 30.604 1.00 90.62 362 MET A CA 1
ATOM 2785 C C . MET A 1 362 ? 3.882 9.160 31.902 1.00 90.62 362 MET A C 1
ATOM 2787 O O . MET A 1 362 ? 2.677 8.916 31.871 1.00 90.62 362 MET A O 1
ATOM 2791 N N . MET A 1 363 ? 4.512 9.508 33.024 1.00 92.69 363 MET A N 1
ATOM 2792 C CA . MET A 1 363 ? 3.931 9.288 34.354 1.00 92.69 363 MET A CA 1
ATOM 2793 C C . MET A 1 363 ? 3.828 10.530 35.237 1.00 92.69 363 MET A C 1
ATOM 2795 O O . MET A 1 363 ? 3.448 10.394 36.394 1.00 92.69 363 MET A O 1
ATOM 2799 N N . TYR A 1 364 ? 4.124 11.740 34.756 1.00 90.00 364 TYR A N 1
ATOM 2800 C CA . TYR A 1 364 ? 3.930 12.949 35.567 1.00 90.00 364 TYR A CA 1
ATOM 2801 C C . TYR A 1 364 ? 2.478 13.068 36.083 1.00 90.00 364 TYR A C 1
ATOM 2803 O O . TYR A 1 364 ? 1.548 12.844 35.303 1.00 90.00 364 TYR A O 1
ATOM 2811 N N . PRO A 1 365 ? 2.258 13.445 37.362 1.00 89.31 365 PRO A N 1
ATOM 2812 C CA . PRO A 1 365 ? 3.246 13.808 38.398 1.00 89.31 365 PRO A CA 1
ATOM 2813 C C . PRO A 1 365 ? 3.722 12.630 39.277 1.00 89.31 365 PRO A C 1
ATOM 2815 O O . PRO A 1 365 ? 4.370 12.828 40.302 1.00 89.31 365 PRO A O 1
ATOM 2818 N N . ASN A 1 366 ? 3.382 11.401 38.906 1.00 87.50 366 ASN A N 1
ATOM 2819 C CA . ASN A 1 366 ? 3.474 10.191 39.723 1.00 87.50 366 ASN A CA 1
ATOM 2820 C C . ASN A 1 366 ? 4.786 9.397 39.587 1.00 87.50 366 ASN A C 1
ATOM 2822 O O . ASN A 1 366 ? 4.928 8.343 40.216 1.00 87.50 366 ASN A O 1
ATOM 2826 N N . HIS A 1 367 ? 5.757 9.907 38.825 1.00 80.75 367 HIS A N 1
ATOM 2827 C CA . HIS A 1 367 ? 7.133 9.403 38.796 1.00 80.75 367 HIS A CA 1
ATOM 2828 C C . HIS A 1 367 ? 8.117 10.559 38.984 1.00 80.75 367 HIS A C 1
ATOM 2830 O O . HIS A 1 367 ? 8.143 11.504 38.194 1.00 80.75 367 HIS A O 1
ATOM 2836 N N . ASN A 1 368 ? 8.897 10.516 40.066 1.00 74.69 368 ASN A N 1
ATOM 2837 C CA . ASN A 1 368 ? 9.816 11.594 40.411 1.00 74.69 368 ASN A CA 1
ATOM 2838 C C . ASN A 1 368 ? 11.168 11.399 39.718 1.00 74.69 368 ASN A C 1
ATOM 2840 O O . ASN A 1 368 ? 12.006 10.625 40.179 1.00 74.69 368 ASN A O 1
ATOM 2844 N N . VAL A 1 369 ? 11.398 12.171 38.660 1.00 74.75 369 VAL A N 1
ATOM 2845 C CA . VAL A 1 369 ? 12.677 12.224 37.939 1.00 74.75 369 VAL A CA 1
ATOM 2846 C C . VAL A 1 369 ? 13.522 13.457 38.291 1.00 74.75 369 VAL A C 1
ATOM 2848 O O . VAL A 1 369 ? 14.593 13.653 37.722 1.00 74.75 369 VAL A O 1
ATOM 2851 N N . GLY A 1 370 ? 13.082 14.280 39.250 1.00 75.00 370 GLY A N 1
ATOM 2852 C CA . GLY A 1 370 ? 13.688 15.570 39.589 1.00 75.00 370 GLY A CA 1
ATOM 2853 C C . GLY A 1 370 ? 13.272 16.705 38.644 1.00 75.00 370 GLY A C 1
ATOM 2854 O O . GLY A 1 370 ? 13.147 16.514 37.434 1.00 75.00 370 GLY A O 1
ATOM 2855 N N . ASP A 1 371 ? 13.080 17.903 39.204 1.00 73.38 371 ASP A N 1
ATOM 2856 C CA . ASP A 1 371 ? 12.501 19.067 38.512 1.00 73.38 371 ASP A CA 1
ATOM 2857 C C . ASP A 1 371 ? 13.266 19.480 37.245 1.00 73.38 371 ASP A C 1
ATOM 2859 O O . ASP A 1 371 ? 12.678 20.025 36.317 1.00 73.38 371 ASP A O 1
ATOM 2863 N N . GLN A 1 372 ? 14.570 19.197 37.167 1.00 73.81 372 GLN A N 1
ATOM 2864 C CA . GLN A 1 372 ? 15.398 19.527 36.004 1.00 73.81 372 GLN A CA 1
ATOM 2865 C C . GLN A 1 372 ? 15.028 18.754 34.726 1.00 73.81 372 GLN A C 1
ATOM 2867 O O . GLN A 1 372 ? 15.394 19.191 33.638 1.00 73.81 372 GLN A O 1
ATOM 2872 N N . HIS A 1 373 ? 14.328 17.621 34.848 1.00 74.19 373 HIS A N 1
ATOM 2873 C CA . HIS A 1 373 ? 13.879 16.802 33.714 1.00 74.19 373 HIS A CA 1
ATOM 2874 C C . HIS A 1 373 ? 12.402 17.035 33.364 1.00 74.19 373 HIS A C 1
ATOM 2876 O O . HIS A 1 373 ? 11.894 16.457 32.405 1.00 74.19 373 HIS A O 1
ATOM 2882 N N . VAL A 1 374 ? 11.710 17.889 34.125 1.00 76.12 374 VAL A N 1
ATOM 2883 C CA . VAL A 1 374 ? 10.340 18.313 33.838 1.00 76.12 374 VAL A CA 1
ATOM 2884 C C . VAL A 1 374 ? 10.406 19.615 33.035 1.00 76.12 374 VAL A C 1
ATOM 2886 O O . VAL A 1 374 ? 10.934 20.613 33.532 1.00 76.12 374 VAL A O 1
ATOM 2889 N N . PRO A 1 375 ? 9.900 19.649 31.790 1.00 74.88 375 PRO A N 1
ATOM 2890 C CA . PRO A 1 375 ? 9.932 20.861 30.985 1.00 74.88 375 PRO A CA 1
ATOM 2891 C C . PRO A 1 375 ? 9.240 22.041 31.671 1.00 74.88 375 PRO A C 1
ATOM 2893 O O . PRO A 1 375 ? 8.089 21.952 32.092 1.00 74.88 375 PRO A O 1
ATOM 2896 N N . SER A 1 376 ? 9.922 23.186 31.724 1.00 74.69 376 SER A N 1
ATOM 2897 C CA . SER A 1 376 ? 9.448 24.380 32.440 1.00 74.69 376 SER A CA 1
ATOM 2898 C C . SER A 1 376 ? 8.183 25.014 31.851 1.00 74.69 376 SER A C 1
ATOM 2900 O O . SER A 1 376 ? 7.547 25.837 32.506 1.00 74.69 376 SER A O 1
ATOM 2902 N N . TRP A 1 377 ? 7.819 24.651 30.618 1.00 75.88 377 TRP A N 1
ATOM 2903 C CA . TRP A 1 377 ? 6.593 25.087 29.946 1.00 75.88 377 TRP A CA 1
ATOM 2904 C C . TRP A 1 377 ? 5.393 24.164 30.190 1.00 75.88 377 TRP A C 1
ATOM 2906 O O . TRP A 1 377 ? 4.299 24.468 29.713 1.00 75.88 377 TRP A O 1
ATOM 2916 N N . TRP A 1 378 ? 5.557 23.040 30.895 1.00 78.25 378 TRP A N 1
ATOM 2917 C CA . TRP A 1 378 ? 4.409 22.253 31.339 1.00 78.25 378 TRP A CA 1
ATOM 2918 C C . TRP A 1 378 ? 3.642 23.044 32.401 1.00 78.25 378 TRP A C 1
ATOM 2920 O O . TRP A 1 378 ? 4.205 23.487 33.401 1.00 78.25 378 TRP A O 1
ATOM 2930 N N . GLY A 1 379 ? 2.348 23.259 32.158 1.00 73.12 379 GLY A N 1
ATOM 2931 C CA . GLY A 1 379 ? 1.458 23.848 33.156 1.00 73.12 379 GLY A CA 1
ATOM 2932 C C . GLY A 1 379 ? 1.274 22.916 34.356 1.00 73.12 379 GLY A C 1
ATOM 2933 O O . GLY A 1 379 ? 1.546 21.720 34.266 1.00 73.12 379 GLY A O 1
ATOM 2934 N N . SER A 1 380 ? 0.746 23.448 35.463 1.00 74.56 380 SER A N 1
ATOM 2935 C CA . SER A 1 380 ? 0.422 22.660 36.668 1.00 74.56 380 SER A CA 1
ATOM 2936 C C . SER A 1 380 ? -0.535 21.496 36.410 1.00 74.56 380 SER A C 1
ATOM 2938 O O . SER A 1 380 ? -0.584 20.559 37.199 1.00 74.56 380 SER A O 1
ATOM 2940 N N . ASP A 1 381 ? -1.288 21.576 35.315 1.00 82.06 381 ASP A N 1
ATOM 2941 C CA . ASP A 1 381 ? -2.359 20.648 34.969 1.00 82.06 381 ASP A CA 1
ATOM 2942 C C . ASP A 1 381 ? -1.896 19.604 33.940 1.00 82.06 381 ASP A C 1
ATOM 2944 O O . ASP A 1 381 ? -2.709 18.842 33.419 1.00 82.06 381 ASP A O 1
ATOM 2948 N N . TYR A 1 382 ? -0.601 19.580 33.598 1.00 85.81 382 TYR A N 1
ATOM 2949 C CA . TYR A 1 382 ? -0.062 18.552 32.719 1.00 85.81 382 TYR A CA 1
ATOM 2950 C C . TYR A 1 382 ? -0.163 17.182 33.392 1.00 85.81 382 TYR A C 1
ATOM 2952 O O . TYR A 1 382 ? 0.170 17.022 34.564 1.00 85.81 382 TYR A O 1
ATOM 2960 N N . VAL A 1 383 ? -0.595 16.185 32.627 1.00 89.25 383 VAL A N 1
ATOM 2961 C CA . VAL A 1 383 ? -0.702 14.795 33.063 1.00 89.25 383 VAL A CA 1
ATOM 2962 C C . VAL A 1 383 ? 0.010 13.937 32.029 1.00 89.25 383 VAL A C 1
ATOM 2964 O O . VAL A 1 383 ? -0.212 14.101 30.826 1.00 89.25 383 VAL A O 1
ATOM 2967 N N . GLY A 1 384 ? 0.888 13.048 32.493 1.00 90.12 384 GLY A N 1
ATOM 2968 C CA . GLY A 1 384 ? 1.664 12.166 31.628 1.00 90.12 384 GLY A CA 1
ATOM 2969 C C . GLY A 1 384 ? 0.784 11.226 30.800 1.00 90.12 384 GLY A C 1
ATOM 2970 O O . GLY A 1 384 ? -0.376 10.974 31.124 1.00 90.12 384 GLY A O 1
ATOM 2971 N N . ARG A 1 385 ? 1.320 10.692 29.699 1.00 90.94 385 ARG A N 1
ATOM 2972 C CA . ARG A 1 385 ? 0.544 9.862 28.764 1.00 90.94 385 ARG A CA 1
ATOM 2973 C C . ARG A 1 385 ? -0.031 8.609 29.423 1.00 90.94 385 ARG A C 1
ATOM 2975 O O . ARG A 1 385 ? -1.232 8.393 29.336 1.00 90.94 385 ARG A O 1
ATOM 2982 N N . PHE A 1 386 ? 0.793 7.798 30.083 1.00 94.00 386 PHE A N 1
ATOM 2983 C CA . PHE A 1 386 ? 0.327 6.598 30.787 1.00 94.00 386 PHE A CA 1
ATOM 2984 C C . PHE A 1 386 ? -0.551 6.967 31.981 1.00 94.00 386 PHE A C 1
ATOM 2986 O O . PHE A 1 386 ? -1.548 6.294 32.225 1.00 94.00 386 PHE A O 1
ATOM 2993 N N . GLU A 1 387 ? -0.260 8.077 32.659 1.00 94.31 387 GLU A N 1
ATOM 2994 C CA . GLU A 1 387 ? -1.124 8.585 33.725 1.00 94.31 387 GLU A CA 1
ATOM 2995 C C . GLU A 1 387 ? -2.533 8.940 33.213 1.00 94.31 387 GLU A C 1
ATOM 2997 O O . GLU A 1 387 ? -3.513 8.569 33.854 1.00 94.31 387 GLU A O 1
ATOM 3002 N N . ASN A 1 388 ? -2.662 9.551 32.029 1.00 92.12 388 ASN A N 1
ATOM 3003 C CA . ASN A 1 388 ? -3.960 9.838 31.403 1.00 92.12 388 ASN A CA 1
ATOM 3004 C C . ASN A 1 388 ? -4.776 8.576 31.095 1.00 92.12 388 ASN A C 1
ATOM 3006 O O . ASN A 1 388 ? -5.997 8.654 31.065 1.00 92.12 388 ASN A O 1
ATOM 3010 N N . TYR A 1 389 ? -4.132 7.427 30.872 1.00 92.00 389 TYR A N 1
ATOM 3011 C CA . TYR A 1 389 ? -4.810 6.135 30.717 1.00 92.00 389 TYR A CA 1
ATOM 3012 C C . TYR A 1 389 ? -5.138 5.509 32.081 1.00 92.00 389 TYR A C 1
ATOM 3014 O O . TYR A 1 389 ? -6.248 5.026 32.309 1.00 92.00 389 TYR A O 1
ATOM 3022 N N . ARG A 1 390 ? -4.184 5.544 33.015 1.00 93.81 390 ARG A N 1
ATOM 3023 C CA . ARG A 1 390 ? -4.293 4.936 34.347 1.00 93.81 390 ARG A CA 1
ATOM 3024 C C . ARG A 1 390 ? -5.353 5.611 35.221 1.00 93.81 390 ARG A C 1
ATOM 3026 O O . ARG A 1 390 ? -6.049 4.925 35.964 1.00 93.81 390 ARG A O 1
ATOM 3033 N N . ALA A 1 391 ? -5.459 6.938 35.160 1.00 91.62 391 ALA A N 1
ATOM 3034 C CA . ALA A 1 391 ? -6.240 7.751 36.094 1.00 91.62 391 ALA A CA 1
ATOM 3035 C C . ALA A 1 391 ? -7.716 7.944 35.712 1.00 91.62 391 ALA A C 1
ATOM 3037 O O . ALA A 1 391 ? -8.445 8.609 36.447 1.00 91.62 391 ALA A O 1
ATOM 3038 N N . ILE A 1 392 ? -8.172 7.383 34.587 1.00 88.69 392 ILE A N 1
ATOM 3039 C CA . ILE A 1 392 ? -9.553 7.560 34.112 1.00 88.69 392 ILE A CA 1
ATOM 3040 C C . ILE A 1 392 ? -10.540 7.005 35.144 1.00 88.69 392 ILE A C 1
ATOM 3042 O O . ILE A 1 392 ? -10.431 5.843 35.528 1.00 88.69 392 ILE A O 1
ATOM 3046 N N . GLU A 1 393 ? -11.495 7.806 35.609 1.00 85.81 393 GLU A N 1
ATOM 3047 C CA . GLU A 1 393 ? -12.467 7.389 36.623 1.00 85.81 393 GLU A CA 1
ATOM 3048 C C . GLU A 1 393 ? -13.896 7.788 36.205 1.00 85.81 393 GLU A C 1
ATOM 3050 O O . GLU A 1 393 ? -14.151 8.980 36.000 1.00 85.81 393 GLU A O 1
ATOM 3055 N N . PRO A 1 394 ? -14.838 6.829 36.094 1.00 84.19 394 PRO A N 1
ATOM 3056 C CA . PRO A 1 394 ? -14.630 5.381 36.217 1.00 84.19 394 PRO A CA 1
ATOM 3057 C C . PRO A 1 394 ? -13.751 4.825 35.077 1.00 84.19 394 PRO A C 1
ATOM 3059 O O . PRO A 1 394 ? -13.656 5.469 34.034 1.00 84.19 394 PRO A O 1
ATOM 3062 N N . PRO A 1 395 ? -13.116 3.648 35.242 1.00 80.44 395 PRO A N 1
ATOM 3063 C CA . PRO A 1 395 ? -12.362 2.995 34.168 1.00 80.44 395 PRO A CA 1
ATOM 3064 C C . PRO A 1 395 ? -13.189 2.881 32.875 1.00 80.44 395 PRO A C 1
ATOM 3066 O O . PRO A 1 395 ? -14.363 2.516 32.937 1.00 80.44 395 PRO A O 1
ATOM 3069 N N . SER A 1 396 ? -12.584 3.154 31.712 1.00 78.69 396 SER A N 1
ATOM 3070 C CA . SER A 1 396 ? -13.322 3.280 30.442 1.00 78.69 396 SER A CA 1
ATOM 3071 C C . SER A 1 396 ? -12.742 2.521 29.244 1.00 78.69 396 SER A C 1
ATOM 3073 O O . SER A 1 396 ? -13.284 2.653 28.154 1.00 78.69 396 SER A O 1
ATOM 3075 N N . GLY A 1 397 ? -11.672 1.735 29.413 1.00 83.44 397 GLY A N 1
ATOM 3076 C CA . GLY A 1 397 ? -11.155 0.880 28.334 1.00 83.44 397 GLY A CA 1
ATOM 3077 C C . GLY A 1 397 ? -10.605 1.673 27.148 1.00 83.44 397 GLY A C 1
ATOM 3078 O O . GLY A 1 397 ? -10.596 1.177 26.027 1.00 83.44 397 GLY A O 1
ATOM 3079 N N . ASN A 1 398 ? -10.196 2.927 27.376 1.00 86.94 398 ASN A N 1
ATOM 3080 C CA . ASN A 1 398 ? -9.725 3.806 26.314 1.00 86.94 398 ASN A CA 1
ATOM 3081 C C . ASN A 1 398 ? -8.544 3.163 25.605 1.00 86.94 398 ASN A C 1
ATOM 3083 O O . ASN A 1 398 ? -7.620 2.677 26.256 1.00 86.94 398 ASN A O 1
ATOM 3087 N N . ALA A 1 399 ? -8.536 3.248 24.285 1.00 91.38 399 ALA A N 1
ATOM 3088 C CA . ALA A 1 399 ? -7.444 2.795 23.458 1.00 91.38 399 ALA A CA 1
ATOM 3089 C C . ALA A 1 399 ? -7.204 3.800 22.327 1.00 91.38 399 ALA A C 1
ATOM 3091 O O . ALA A 1 399 ? -8.008 4.709 22.113 1.00 91.38 399 ALA A O 1
ATOM 3092 N N . GLY A 1 400 ? -6.045 3.708 21.685 1.00 90.06 400 GLY A N 1
ATOM 3093 C CA . GLY A 1 400 ? -5.743 4.576 20.560 1.00 90.06 400 GLY A CA 1
ATOM 3094 C C . GLY A 1 400 ? -4.445 4.220 19.855 1.00 90.06 400 GLY A C 1
ATOM 3095 O O . GLY A 1 400 ? -3.428 3.911 20.495 1.00 90.06 400 GLY A O 1
ATOM 3096 N N . LEU A 1 401 ? -4.460 4.356 18.529 1.00 87.94 401 LEU A N 1
ATOM 3097 C CA . LEU A 1 401 ? -3.261 4.383 17.701 1.00 87.94 401 LEU A CA 1
ATOM 3098 C C . LEU A 1 401 ? -2.485 5.692 17.907 1.00 87.94 401 LEU A C 1
ATOM 3100 O O . LEU A 1 401 ? -2.873 6.779 17.486 1.00 87.94 401 LEU A O 1
ATOM 3104 N N . ASN A 1 402 ? -1.327 5.553 18.530 1.00 80.94 402 ASN A N 1
ATOM 3105 C CA . ASN A 1 402 ? -0.442 6.619 18.972 1.00 80.94 402 ASN A CA 1
ATOM 3106 C C . ASN A 1 402 ? 0.799 6.804 18.083 1.00 80.94 402 ASN A C 1
ATOM 3108 O O . ASN A 1 402 ? 1.526 7.773 18.298 1.00 80.94 402 ASN A O 1
ATOM 3112 N N . GLY A 1 403 ? 1.049 5.880 17.146 1.00 77.38 403 GLY A N 1
ATOM 3113 C CA . GLY A 1 403 ? 2.160 5.909 16.189 1.00 77.38 403 GLY A CA 1
ATOM 3114 C C . GLY A 1 403 ? 1.724 6.187 14.746 1.00 77.38 403 GLY A C 1
ATOM 3115 O O . GLY A 1 403 ? 0.536 6.140 14.407 1.00 77.38 403 GLY A O 1
ATOM 3116 N N . MET A 1 404 ? 2.704 6.481 13.893 1.00 76.06 404 MET A N 1
ATOM 3117 C CA . MET A 1 404 ? 2.534 6.791 12.469 1.00 76.06 404 MET A CA 1
ATOM 3118 C C . MET A 1 404 ? 3.731 6.282 11.645 1.00 76.06 404 MET A C 1
ATOM 3120 O O . MET A 1 404 ? 4.711 5.806 12.218 1.00 76.06 404 MET A O 1
ATOM 3124 N N . ARG A 1 405 ? 3.629 6.311 10.305 1.00 79.62 405 ARG A N 1
ATOM 3125 C CA . ARG A 1 405 ? 4.620 5.708 9.386 1.00 79.62 405 ARG A CA 1
ATOM 3126 C C . ARG A 1 405 ? 6.036 6.193 9.634 1.00 79.62 405 ARG A C 1
ATOM 3128 O O . ARG A 1 405 ? 6.980 5.418 9.608 1.00 79.62 405 ARG A O 1
ATOM 3135 N N . ASP A 1 406 ? 6.168 7.477 9.890 1.00 72.00 406 ASP A N 1
ATOM 3136 C CA . ASP A 1 406 ? 7.425 8.134 10.194 1.00 72.00 406 ASP A CA 1
ATOM 3137 C C . ASP A 1 406 ? 8.083 7.676 11.501 1.00 72.00 406 ASP A C 1
ATOM 3139 O O . ASP A 1 406 ? 9.256 7.955 11.709 1.00 72.00 406 ASP A O 1
ATOM 3143 N N . TRP A 1 407 ? 7.358 6.975 12.377 1.00 74.31 407 TRP A N 1
ATOM 3144 C CA . TRP A 1 407 ? 7.926 6.341 13.571 1.00 74.31 407 TRP A CA 1
ATOM 3145 C C . TRP A 1 407 ? 8.431 4.924 13.266 1.00 74.31 407 TRP A C 1
ATOM 3147 O O . TRP A 1 407 ? 8.976 4.260 14.149 1.00 74.31 407 TRP A O 1
ATOM 3157 N N . GLY A 1 408 ? 8.169 4.420 12.054 1.00 77.00 408 GLY A N 1
ATOM 3158 C CA . GLY A 1 408 ? 8.468 3.051 11.640 1.00 77.00 408 GLY A CA 1
ATOM 3159 C C . GLY A 1 408 ? 7.742 1.989 12.470 1.00 77.00 408 GLY A C 1
ATOM 3160 O O . GLY A 1 408 ? 8.168 0.840 12.499 1.00 77.00 408 GLY A O 1
ATOM 3161 N N . ILE A 1 409 ? 6.692 2.362 13.213 1.00 82.50 409 ILE A N 1
ATOM 3162 C CA . ILE A 1 409 ? 6.019 1.463 14.152 1.00 82.50 409 ILE A CA 1
ATOM 3163 C C . ILE A 1 409 ? 4.557 1.848 14.368 1.00 82.50 409 ILE A C 1
ATOM 3165 O O . ILE A 1 409 ? 4.213 3.011 14.601 1.00 82.50 409 ILE A O 1
ATOM 3169 N N . HIS A 1 410 ? 3.684 0.845 14.357 1.00 90.38 410 HIS A N 1
ATOM 3170 C CA . HIS A 1 410 ? 2.338 0.983 14.891 1.00 90.38 410 HIS A CA 1
ATOM 3171 C C . HIS A 1 410 ? 2.425 0.917 16.413 1.00 90.38 410 HIS A C 1
ATOM 3173 O O . HIS A 1 410 ? 2.738 -0.125 16.981 1.00 90.38 410 HIS A O 1
ATOM 3179 N N . LEU A 1 411 ? 2.187 2.045 17.077 1.00 91.12 411 LEU A N 1
ATOM 3180 C CA . LEU A 1 411 ? 2.235 2.137 18.530 1.00 91.12 411 LEU A CA 1
ATOM 3181 C C . LEU A 1 411 ? 0.824 2.322 19.069 1.00 91.12 411 LEU A C 1
ATOM 3183 O O . LEU A 1 411 ? 0.197 3.331 18.761 1.00 91.12 411 LEU A O 1
ATOM 3187 N N . LEU A 1 412 ? 0.344 1.406 19.899 1.00 94.56 412 LEU A N 1
ATOM 3188 C CA . LEU A 1 412 ? -0.944 1.520 20.572 1.00 94.56 412 LEU A CA 1
ATOM 3189 C C . LEU A 1 412 ? -0.778 1.609 22.077 1.00 94.56 412 LEU A C 1
ATOM 3191 O O . LEU A 1 412 ? 0.171 1.088 22.668 1.00 94.56 412 LEU A O 1
ATOM 3195 N N . SER A 1 413 ? -1.717 2.296 22.710 1.00 93.94 413 SER A N 1
ATOM 3196 C CA . SER A 1 413 ? -1.834 2.293 24.162 1.00 93.94 413 SER A CA 1
ATOM 3197 C C . SER A 1 413 ? -3.287 2.139 24.548 1.00 93.94 413 SER A C 1
ATOM 3199 O O . SER A 1 413 ? -4.161 2.643 23.848 1.00 93.94 413 SER A O 1
ATOM 3201 N N . SER A 1 414 ? -3.538 1.443 25.649 1.00 93.19 414 SER A N 1
ATOM 3202 C CA . SER A 1 414 ? -4.891 1.297 26.169 1.00 93.19 414 SER A CA 1
ATOM 3203 C C . SER A 1 414 ? -4.936 1.149 27.681 1.00 93.19 414 SER A C 1
ATOM 3205 O O . SER A 1 414 ? -3.969 0.677 28.276 1.00 93.19 414 SER A O 1
ATOM 3207 N N . SER A 1 415 ? -6.051 1.537 28.292 1.00 89.81 415 SER A N 1
ATOM 3208 C CA . SER A 1 415 ? -6.312 1.409 29.724 1.00 89.81 415 SER A CA 1
ATOM 3209 C C . SER A 1 415 ? -7.282 0.279 30.036 1.00 89.81 415 SER A C 1
ATOM 3211 O O . SER A 1 415 ? -8.008 -0.215 29.180 1.00 89.81 415 SER A O 1
ATOM 3213 N N . LEU A 1 416 ? -7.318 -0.107 31.309 1.00 83.00 416 LEU A N 1
ATOM 3214 C CA . LEU A 1 416 ? -8.398 -0.921 31.853 1.00 83.00 416 LEU A CA 1
ATOM 3215 C C . LEU A 1 416 ? -9.756 -0.167 31.854 1.00 83.00 416 LEU A C 1
ATOM 3217 O O . LEU A 1 416 ? -9.791 1.068 31.916 1.00 83.00 416 LEU A O 1
ATOM 3221 N N . PRO A 1 417 ? -10.884 -0.902 31.835 1.00 71.56 417 PRO A N 1
ATOM 3222 C CA . PRO A 1 417 ? -10.969 -2.352 31.903 1.00 71.56 417 PRO A CA 1
ATOM 3223 C C . PRO A 1 417 ? -10.807 -2.997 30.525 1.00 71.56 417 PRO A C 1
ATOM 3225 O O . PRO A 1 417 ? -11.302 -2.491 29.530 1.00 71.56 417 PRO A O 1
ATOM 3228 N N . TYR A 1 418 ? -10.146 -4.148 30.511 1.00 73.44 418 TYR A N 1
ATOM 3229 C CA . TYR A 1 418 ? -10.418 -5.238 29.582 1.00 73.44 418 TYR A CA 1
ATOM 3230 C C . TYR A 1 418 ? -10.884 -6.387 30.457 1.00 73.44 418 TYR A C 1
ATOM 3232 O O . TYR A 1 418 ? -10.251 -6.636 31.485 1.00 73.44 418 TYR A O 1
ATOM 3240 N N . HIS A 1 419 ? -11.957 -7.081 30.098 1.00 73.44 419 HIS A N 1
ATOM 3241 C CA . HIS A 1 419 ? -12.347 -8.261 30.854 1.00 73.44 419 HIS A CA 1
ATOM 3242 C C . HIS A 1 419 ? -12.659 -9.433 29.940 1.00 73.44 419 HIS A C 1
ATOM 3244 O O . HIS A 1 419 ? -13.343 -9.315 28.929 1.00 73.44 419 HIS A O 1
ATOM 3250 N N . TYR A 1 420 ? -12.170 -10.591 30.356 1.00 75.88 420 TYR A N 1
ATOM 3251 C CA . TYR A 1 420 ? -12.388 -11.876 29.699 1.00 75.88 420 TYR A CA 1
ATOM 3252 C C . TYR A 1 420 ? -13.048 -12.868 30.677 1.00 75.88 420 TYR A C 1
ATOM 3254 O O . TYR A 1 420 ? -13.031 -14.084 30.481 1.00 75.88 420 TYR A O 1
ATOM 3262 N N . ASP A 1 421 ? -13.642 -12.319 31.743 1.00 62.06 421 ASP A N 1
ATOM 3263 C CA . ASP A 1 421 ? -14.421 -12.992 32.776 1.00 62.06 421 ASP A CA 1
ATOM 3264 C C . ASP A 1 421 ? -15.854 -12.482 32.700 1.00 62.06 421 ASP A C 1
ATOM 3266 O O . ASP A 1 421 ? -16.086 -11.274 32.771 1.00 62.06 421 ASP A O 1
ATOM 3270 N N . ASP A 1 422 ? -16.821 -13.395 32.633 1.00 56.19 422 ASP A N 1
ATOM 3271 C CA . ASP A 1 422 ? -18.216 -13.021 32.818 1.00 56.19 422 ASP A CA 1
ATOM 3272 C C . ASP A 1 422 ? -18.385 -12.442 34.239 1.00 56.19 422 ASP A C 1
ATOM 3274 O O . ASP A 1 422 ? -18.152 -13.138 35.233 1.00 56.19 422 ASP A O 1
ATOM 3278 N N . ASN A 1 423 ? -18.858 -11.193 34.331 1.00 55.09 423 ASN A N 1
ATOM 3279 C CA . ASN A 1 423 ? -19.340 -10.507 35.545 1.00 55.09 423 ASN A CA 1
ATOM 3280 C C . ASN A 1 423 ? -18.345 -9.709 36.416 1.00 55.09 423 ASN A C 1
ATOM 3282 O O . ASN A 1 423 ? -18.761 -9.263 37.486 1.00 55.09 423 ASN A O 1
ATOM 3286 N N . GLU A 1 424 ? -17.093 -9.453 36.014 1.00 57.12 424 GLU A N 1
ATOM 3287 C CA . GLU A 1 424 ? -16.216 -8.573 36.825 1.00 57.12 424 GLU A CA 1
ATOM 3288 C C . GLU A 1 424 ? -16.631 -7.088 36.730 1.00 57.12 424 GLU A C 1
ATOM 3290 O O . GLU A 1 424 ? -16.558 -6.359 37.718 1.00 57.12 424 GLU A O 1
ATOM 3295 N N . TRP A 1 425 ? -17.167 -6.664 35.576 1.00 61.59 425 TRP A N 1
ATOM 3296 C CA . TRP A 1 425 ? -17.614 -5.280 35.331 1.00 61.59 425 TRP A CA 1
ATOM 3297 C C . TRP A 1 425 ? -19.007 -5.168 34.688 1.00 61.59 425 TRP A C 1
ATOM 3299 O O . TRP A 1 425 ? -19.445 -4.075 34.339 1.00 61.59 425 TRP A O 1
ATOM 3309 N N . GLY A 1 426 ? -19.733 -6.285 34.580 1.00 66.12 426 GLY A N 1
ATOM 3310 C CA . GLY A 1 426 ? -21.145 -6.319 34.179 1.00 66.12 426 GLY A CA 1
ATOM 3311 C C . GLY A 1 426 ? -21.436 -6.306 32.673 1.00 66.12 426 GLY A C 1
ATOM 3312 O O . GLY A 1 426 ? -22.599 -6.47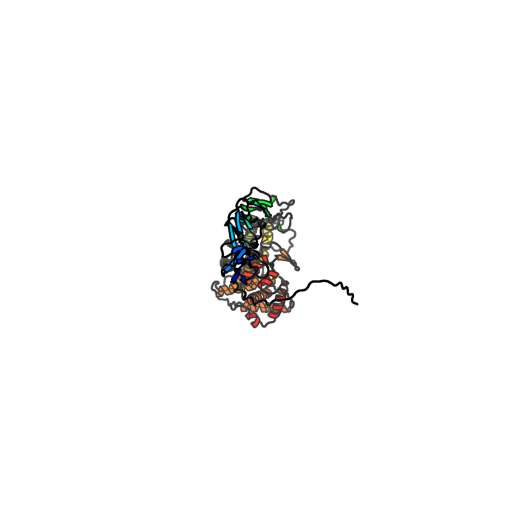4 32.314 1.00 66.12 426 GLY A O 1
ATOM 3313 N N . ASN A 1 427 ? -20.423 -6.168 31.815 1.00 73.19 427 ASN A N 1
ATOM 3314 C CA . ASN A 1 427 ? -20.548 -6.306 30.361 1.00 73.19 427 ASN A CA 1
ATOM 3315 C C . ASN A 1 427 ? -20.093 -7.711 29.906 1.00 73.19 427 ASN A C 1
ATOM 3317 O O . ASN A 1 427 ? -19.490 -8.444 30.697 1.00 73.19 427 ASN A O 1
ATOM 3321 N N . PRO A 1 428 ? -20.414 -8.143 28.677 1.00 83.50 428 PRO A N 1
ATOM 3322 C CA . P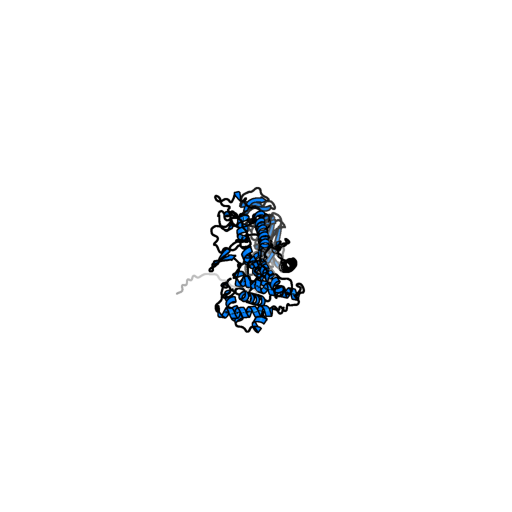RO A 1 428 ? -19.852 -9.344 28.058 1.00 83.50 428 PRO A CA 1
ATOM 3323 C C . PRO A 1 428 ? -18.458 -9.045 27.457 1.00 83.50 428 PRO A C 1
ATOM 3325 O O . PRO A 1 428 ? -18.132 -7.891 27.170 1.00 83.50 428 PRO A O 1
ATOM 3328 N N . LYS A 1 429 ? -17.575 -10.047 27.344 1.00 86.44 429 LYS A N 1
ATOM 3329 C CA . LYS A 1 429 ? -16.168 -9.835 26.918 1.00 86.44 429 LYS A CA 1
ATOM 3330 C C . LYS A 1 429 ? -16.055 -9.285 25.488 1.00 86.44 429 LYS A C 1
ATOM 3332 O O . LYS A 1 429 ? -15.087 -8.606 25.160 1.00 86.44 429 LYS A O 1
ATOM 3337 N N . GLU A 1 430 ? -17.081 -9.518 24.678 1.00 89.88 430 GLU A N 1
ATOM 3338 C CA . GLU A 1 430 ? -17.232 -9.094 23.291 1.00 89.88 430 GLU A CA 1
ATOM 3339 C C . GLU A 1 430 ? -17.127 -7.575 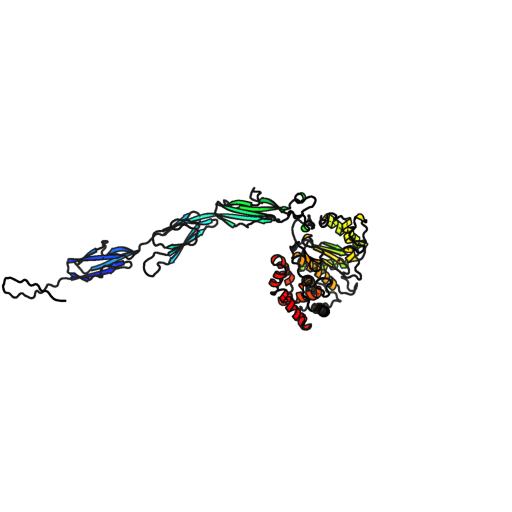23.132 1.00 89.88 430 GLU A C 1
ATOM 3341 O O . GLU A 1 430 ? -16.567 -7.113 22.144 1.00 89.88 430 GLU A O 1
ATOM 3346 N N . ASP A 1 431 ? -17.585 -6.785 24.111 1.00 85.56 431 ASP A N 1
ATOM 3347 C CA . ASP A 1 431 ? -17.444 -5.319 24.075 1.00 85.56 431 ASP A CA 1
ATOM 3348 C C . ASP A 1 431 ? -15.963 -4.884 24.079 1.00 85.56 431 ASP A C 1
ATOM 3350 O O . ASP A 1 431 ? -15.576 -3.870 23.489 1.00 85.56 431 ASP A O 1
ATOM 3354 N N . TYR A 1 432 ? -15.103 -5.678 24.715 1.00 86.94 432 TYR A N 1
ATOM 3355 C CA . TYR A 1 432 ? -13.667 -5.422 24.805 1.00 86.94 432 TYR A CA 1
ATOM 3356 C C . TYR A 1 432 ? -12.922 -5.988 23.604 1.00 86.94 432 TYR A C 1
ATOM 3358 O O . TYR A 1 432 ? -12.021 -5.327 23.085 1.00 86.94 432 TYR A O 1
ATOM 3366 N N . SER A 1 433 ? -13.342 -7.156 23.114 1.00 91.25 433 SER A N 1
ATOM 3367 C CA . SER A 1 433 ? -12.887 -7.697 21.830 1.00 91.25 433 SER A CA 1
ATOM 3368 C C . SER A 1 433 ? -13.168 -6.711 20.695 1.00 91.25 433 SER A C 1
ATOM 3370 O O . SER A 1 433 ? -12.279 -6.422 19.898 1.00 91.25 433 SER A O 1
ATOM 3372 N N . ALA A 1 434 ? -14.364 -6.111 20.674 1.00 91.62 434 ALA A N 1
ATOM 3373 C CA . ALA A 1 434 ? -14.750 -5.067 19.729 1.00 91.62 434 ALA A CA 1
ATOM 3374 C C . ALA A 1 434 ? -13.827 -3.839 19.812 1.00 91.62 434 ALA A C 1
ATOM 3376 O O . ALA A 1 434 ? -13.421 -3.305 18.782 1.00 91.62 434 ALA A O 1
ATOM 3377 N N . THR A 1 435 ? -13.422 -3.432 21.020 1.00 91.62 435 THR A N 1
ATOM 3378 C CA . THR A 1 435 ? -12.480 -2.316 21.228 1.00 91.62 435 THR A CA 1
ATOM 3379 C C . THR A 1 435 ? -11.081 -2.653 20.699 1.00 91.62 435 THR A C 1
ATOM 3381 O O . THR A 1 435 ? -10.482 -1.859 19.979 1.00 91.62 435 THR A O 1
ATOM 3384 N N . LEU A 1 436 ? -10.566 -3.856 20.977 1.00 94.50 436 LEU A N 1
ATOM 3385 C CA . LEU A 1 436 ? -9.297 -4.322 20.404 1.00 94.50 436 LEU A CA 1
ATOM 3386 C C . LEU A 1 436 ? -9.368 -4.352 18.873 1.00 94.50 436 LEU A C 1
ATOM 3388 O O . LEU A 1 436 ? -8.451 -3.896 18.189 1.00 94.50 436 LEU A O 1
ATOM 3392 N N . PHE A 1 437 ? -10.470 -4.863 18.329 1.00 96.44 437 PHE A N 1
ATOM 3393 C CA . PHE A 1 437 ? -10.670 -4.963 16.890 1.00 96.44 437 PHE A CA 1
ATOM 3394 C C . PHE A 1 437 ? -10.741 -3.580 16.238 1.00 96.44 437 PHE A C 1
ATOM 3396 O O . PHE A 1 437 ? -10.104 -3.372 15.207 1.00 96.44 437 PHE A O 1
ATOM 3403 N N . HIS A 1 438 ? -11.449 -2.630 16.859 1.00 96.56 438 HIS A N 1
ATOM 3404 C CA . HIS A 1 438 ? -11.523 -1.222 16.446 1.00 96.56 438 HIS A CA 1
ATOM 3405 C C . HIS A 1 438 ? -10.127 -0.627 16.265 1.00 96.56 438 HIS A C 1
ATOM 3407 O O . HIS A 1 438 ? -9.787 -0.107 15.204 1.00 96.56 438 HIS A O 1
ATOM 3413 N N . GLU A 1 439 ? -9.276 -0.785 17.270 1.00 96.19 439 GLU A N 1
ATOM 3414 C CA . GLU A 1 439 ? -7.920 -0.252 17.232 1.00 96.19 439 GLU A CA 1
ATOM 3415 C C . GLU A 1 439 ? -7.013 -0.961 16.223 1.00 96.19 439 GLU A C 1
ATOM 3417 O O . GLU A 1 439 ? -6.206 -0.325 15.540 1.00 96.19 439 GLU A O 1
ATOM 3422 N N . TYR A 1 440 ? -7.162 -2.277 16.059 1.00 97.19 440 TYR A N 1
ATOM 3423 C CA . TYR A 1 440 ? -6.425 -2.995 15.024 1.00 97.19 440 TYR A CA 1
ATOM 3424 C C . TYR A 1 440 ? -6.870 -2.586 13.612 1.00 97.19 440 TYR A C 1
ATOM 3426 O O . TYR A 1 440 ? -6.057 -2.528 12.692 1.00 97.19 440 TYR A O 1
ATOM 3434 N N . ILE A 1 441 ? -8.134 -2.211 13.418 1.00 97.31 441 ILE A N 1
ATOM 3435 C CA . ILE A 1 441 ? -8.588 -1.638 12.147 1.00 97.31 441 ILE A CA 1
ATOM 3436 C C . ILE A 1 441 ? -7.861 -0.318 11.857 1.00 97.31 441 ILE A C 1
ATOM 3438 O O . ILE A 1 441 ? -7.472 -0.088 10.711 1.00 97.31 441 ILE A O 1
ATOM 3442 N N . HIS A 1 442 ? -7.576 0.510 12.868 1.00 96.44 442 HIS A N 1
ATOM 3443 C CA . HIS A 1 442 ? -6.713 1.682 12.685 1.00 96.44 442 HIS A CA 1
ATOM 3444 C C . HIS A 1 442 ? -5.272 1.312 12.312 1.00 96.44 442 HIS A C 1
ATOM 3446 O O . HIS A 1 442 ? -4.637 2.048 11.553 1.00 96.44 442 HIS A O 1
ATOM 3452 N N . VAL A 1 443 ? -4.753 0.166 12.770 1.00 96.12 443 VAL A N 1
ATOM 3453 C CA . VAL A 1 443 ? -3.461 -0.368 12.299 1.00 96.12 443 VAL A CA 1
ATOM 3454 C C . VAL A 1 443 ? -3.524 -0.668 10.803 1.00 96.12 443 VAL A C 1
ATOM 3456 O O . VAL A 1 443 ? -2.680 -0.169 10.062 1.00 96.12 443 VAL A O 1
ATOM 3459 N N . VAL A 1 444 ? -4.552 -1.386 10.338 1.00 95.88 444 VAL A N 1
ATOM 3460 C CA . VAL A 1 444 ? -4.740 -1.703 8.909 1.00 95.88 444 VAL A CA 1
ATOM 3461 C C . VAL A 1 444 ? -4.911 -0.429 8.070 1.00 95.88 444 VAL A C 1
ATOM 3463 O O . VAL A 1 444 ? -4.276 -0.288 7.023 1.00 95.88 444 VAL A O 1
ATOM 3466 N N . GLN A 1 445 ? -5.707 0.535 8.543 1.00 94.62 445 GLN A N 1
ATOM 3467 C CA . GLN A 1 445 ? -5.845 1.856 7.915 1.00 94.62 445 GLN A CA 1
ATOM 3468 C C . GLN A 1 445 ? -4.490 2.559 7.793 1.00 94.62 445 GLN A C 1
ATOM 3470 O O . GLN A 1 445 ? -4.114 3.020 6.718 1.00 94.62 445 GLN A O 1
ATOM 3475 N N . SER A 1 446 ? -3.734 2.615 8.891 1.00 93.06 446 SER A N 1
ATOM 3476 C CA . SER A 1 446 ? -2.429 3.271 8.948 1.00 93.06 446 SER A CA 1
ATOM 3477 C C . SER A 1 446 ? -1.391 2.584 8.067 1.00 93.06 446 SER A C 1
ATOM 3479 O O . SER A 1 446 ? -0.579 3.269 7.452 1.00 93.06 446 SER A O 1
ATOM 3481 N N . ALA A 1 447 ? -1.406 1.254 7.993 1.00 92.62 447 ALA A N 1
ATOM 3482 C CA . ALA A 1 447 ? -0.490 0.478 7.163 1.00 92.62 447 ALA A CA 1
ATOM 3483 C C . ALA A 1 447 ? -0.681 0.797 5.670 1.00 92.62 447 ALA A C 1
ATOM 3485 O O . ALA A 1 447 ? 0.272 0.812 4.899 1.00 92.62 447 ALA A O 1
ATOM 3486 N N . ASN A 1 448 ? -1.903 1.161 5.280 1.00 90.44 448 ASN A N 1
ATOM 3487 C CA . ASN A 1 448 ? -2.240 1.601 3.932 1.00 90.44 448 ASN A CA 1
ATOM 3488 C C . ASN A 1 448 ? -2.001 3.103 3.695 1.00 90.44 448 ASN A C 1
ATOM 3490 O O . ASN A 1 448 ? -2.500 3.648 2.715 1.00 90.44 448 ASN A O 1
ATOM 3494 N N . LEU A 1 449 ? -1.232 3.793 4.541 1.00 87.19 449 LEU A N 1
ATOM 3495 C CA . LEU A 1 449 ? -0.855 5.192 4.329 1.00 87.19 449 LEU A CA 1
ATOM 3496 C C . LEU A 1 449 ? 0.660 5.346 4.334 1.00 87.19 449 LEU A C 1
ATOM 3498 O O . LEU A 1 449 ? 1.314 5.235 5.368 1.00 87.19 449 LEU A O 1
ATOM 3502 N N . TYR A 1 450 ? 1.202 5.641 3.155 1.00 83.19 450 TYR A N 1
ATOM 3503 C CA . TYR A 1 450 ? 2.633 5.783 2.912 1.00 83.19 450 TYR A CA 1
ATOM 3504 C C . TYR A 1 450 ? 3.101 7.228 3.105 1.00 83.19 450 TYR A C 1
ATOM 3506 O O . TYR A 1 450 ? 4.282 7.527 3.010 1.00 83.19 450 TYR A O 1
ATOM 3514 N N . THR A 1 451 ? 2.214 8.170 3.398 1.00 73.44 451 THR A N 1
ATOM 3515 C CA . THR A 1 451 ? 2.663 9.529 3.689 1.00 73.44 451 THR A CA 1
ATOM 3516 C C . THR A 1 451 ? 3.325 9.614 5.068 1.00 73.44 451 THR A C 1
ATOM 3518 O O . THR A 1 451 ? 2.894 8.971 6.025 1.00 73.44 451 THR A O 1
ATOM 3521 N N . THR A 1 452 ? 4.344 10.457 5.182 1.00 76.56 452 THR A N 1
ATOM 3522 C CA . THR A 1 452 ? 4.852 10.979 6.459 1.00 76.56 452 THR A CA 1
ATOM 3523 C C . THR A 1 452 ? 4.278 12.370 6.747 1.00 76.56 452 THR A C 1
ATOM 3525 O O . THR A 1 452 ? 4.466 12.923 7.827 1.00 76.56 452 THR A O 1
ATOM 3528 N N . GLN A 1 453 ? 3.536 12.969 5.818 1.00 73.75 453 GLN A N 1
ATOM 3529 C CA . GLN A 1 453 ? 3.066 14.339 5.958 1.00 73.75 453 GLN A CA 1
ATOM 3530 C C . GLN A 1 453 ? 1.806 14.424 6.818 1.00 73.75 453 GLN A C 1
ATOM 3532 O O . GLN A 1 453 ? 0.869 13.623 6.715 1.00 73.75 453 GLN A O 1
ATOM 3537 N N . SER A 1 454 ? 1.765 15.470 7.637 1.00 80.19 454 SER A N 1
ATOM 3538 C CA . SER A 1 454 ? 0.599 15.854 8.421 1.00 80.19 454 SER A CA 1
ATOM 3539 C C . SER A 1 454 ? 0.311 17.340 8.266 1.00 80.19 454 SER A C 1
ATOM 3541 O O . SER A 1 454 ? 1.230 18.135 8.092 1.00 80.19 454 SER A O 1
ATOM 3543 N N . PHE A 1 455 ? -0.953 17.720 8.384 1.00 75.44 455 PHE A N 1
ATOM 3544 C CA . PHE A 1 455 ? -1.413 19.103 8.371 1.00 75.44 455 PHE A CA 1
ATOM 3545 C C . PHE A 1 455 ? -2.271 19.380 9.605 1.00 75.44 455 PHE A C 1
ATOM 3547 O O . PHE A 1 455 ? -2.871 18.467 10.167 1.00 75.44 455 PHE A O 1
ATOM 3554 N N . VAL A 1 456 ? -2.334 20.638 10.031 1.00 78.38 456 VAL A N 1
ATOM 3555 C CA . VAL A 1 456 ? -3.262 21.072 11.082 1.00 78.38 456 VAL A CA 1
ATOM 3556 C C . VAL A 1 456 ? -4.556 21.524 10.411 1.00 78.38 456 VAL A C 1
ATOM 3558 O O . VAL A 1 456 ? -4.519 22.365 9.513 1.00 78.38 456 VAL A O 1
ATOM 3561 N N . ASP A 1 457 ? -5.683 20.930 10.797 1.00 69.31 457 ASP A N 1
ATOM 3562 C CA . ASP A 1 457 ? -6.998 21.295 10.269 1.00 69.31 457 ASP A CA 1
ATOM 3563 C C . ASP A 1 457 ? -7.545 22.595 10.898 1.00 69.31 457 ASP A C 1
ATOM 3565 O O . ASP A 1 457 ? -6.956 23.183 11.808 1.00 69.31 457 ASP A O 1
ATOM 3569 N N . GLU A 1 458 ? -8.693 23.066 10.407 1.00 70.88 458 GLU A N 1
ATOM 3570 C CA . GLU A 1 458 ? -9.313 24.334 10.831 1.00 70.88 458 GLU A CA 1
ATOM 3571 C C . GLU A 1 458 ? -9.714 24.369 12.318 1.00 70.88 458 GLU A C 1
ATOM 3573 O O . GLU A 1 458 ? -9.948 25.442 12.875 1.00 70.88 458 GLU A O 1
ATOM 3578 N N . VAL A 1 459 ? -9.773 23.205 12.972 1.00 68.75 459 VAL A N 1
ATOM 3579 C CA . VAL A 1 459 ? -10.082 23.044 14.399 1.00 68.75 459 VAL A CA 1
ATOM 3580 C C . VAL A 1 459 ? -8.848 22.637 15.216 1.00 68.75 459 VAL A C 1
ATOM 3582 O O . VAL A 1 459 ? -8.971 22.157 16.340 1.00 68.75 459 VAL A O 1
ATOM 3585 N N . ASN A 1 460 ? -7.654 22.904 14.677 1.00 71.62 460 ASN A N 1
ATOM 3586 C CA . ASN A 1 460 ? -6.356 22.738 15.326 1.00 71.62 460 ASN A CA 1
ATOM 3587 C C . ASN A 1 460 ? -5.984 21.281 15.662 1.00 71.62 460 ASN A C 1
ATOM 3589 O O . ASN A 1 460 ? -5.214 21.036 16.592 1.00 71.62 460 ASN A O 1
ATOM 3593 N N . ASN A 1 461 ? -6.501 20.313 14.901 1.00 69.81 461 ASN A N 1
ATOM 3594 C CA . ASN A 1 461 ? -6.082 18.918 15.003 1.00 69.81 461 ASN A CA 1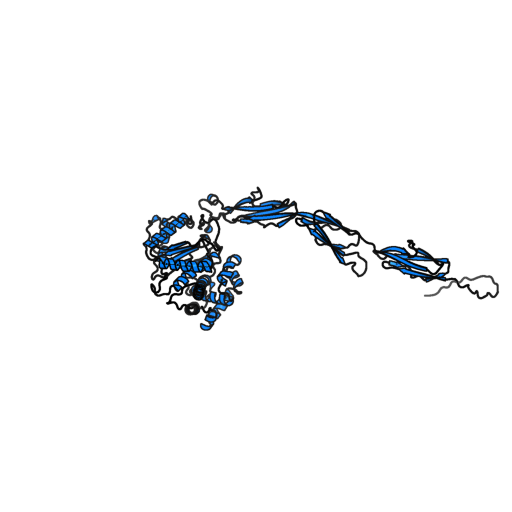
ATOM 3595 C C . ASN A 1 461 ? -5.026 18.591 13.954 1.00 69.81 461 ASN A C 1
ATOM 3597 O O . ASN A 1 461 ? -5.183 18.905 12.775 1.00 69.81 461 ASN A O 1
ATOM 3601 N N . THR A 1 462 ? -3.981 17.884 14.369 1.00 75.44 462 THR A N 1
ATOM 3602 C CA . THR A 1 462 ? -2.993 17.318 13.451 1.00 75.44 462 THR A CA 1
ATOM 3603 C C . THR A 1 462 ? -3.582 16.095 12.751 1.00 75.44 462 THR A C 1
ATOM 3605 O O . THR A 1 462 ? -3.904 15.098 13.396 1.00 75.44 462 THR A O 1
ATOM 3608 N N . ARG A 1 463 ? -3.703 16.150 11.425 1.00 74.50 463 ARG A N 1
ATOM 3609 C CA . ARG A 1 463 ? -4.194 15.063 10.573 1.00 74.50 463 ARG A CA 1
ATOM 3610 C C . ARG A 1 463 ? -3.122 14.595 9.608 1.00 74.50 463 ARG A C 1
ATOM 3612 O O . ARG A 1 463 ? -2.374 15.400 9.066 1.00 74.50 463 ARG A O 1
ATOM 3619 N N . ARG A 1 464 ? -3.082 13.291 9.343 1.00 81.06 464 ARG A N 1
ATOM 3620 C CA . ARG A 1 464 ? -2.205 12.711 8.317 1.00 81.06 464 ARG A CA 1
ATOM 3621 C C . ARG A 1 464 ? -2.838 12.894 6.942 1.00 81.06 464 ARG A C 1
ATOM 3623 O O . ARG A 1 464 ? -4.053 12.730 6.790 1.00 81.06 464 ARG A O 1
ATOM 3630 N N . VAL A 1 465 ? -2.028 13.213 5.935 1.00 77.00 465 VAL A N 1
ATOM 3631 C CA . VAL A 1 465 ? -2.512 13.272 4.549 1.00 77.00 465 VAL A CA 1
ATOM 3632 C C . VAL A 1 465 ? -3.074 11.895 4.161 1.00 77.00 465 VAL A C 1
ATOM 3634 O O . VAL A 1 465 ? -2.530 10.856 4.515 1.00 77.00 465 VAL A O 1
ATOM 3637 N N . GLY A 1 466 ? -4.230 11.859 3.501 1.00 83.31 466 GLY A N 1
ATOM 3638 C CA . GLY A 1 466 ? -4.863 10.595 3.106 1.00 83.31 466 GLY A CA 1
ATOM 3639 C C . GLY A 1 466 ? -5.607 9.828 4.212 1.00 83.31 466 GLY A C 1
ATOM 3640 O O . GLY A 1 466 ? -6.336 8.909 3.868 1.00 83.31 466 GLY A O 1
ATOM 3641 N N . TRP A 1 467 ? -5.535 10.217 5.496 1.00 88.62 467 TRP A N 1
ATOM 3642 C CA . TRP A 1 467 ? -6.341 9.584 6.567 1.00 88.62 467 TRP A CA 1
ATOM 3643 C C . TRP A 1 467 ? -7.852 9.766 6.356 1.00 88.62 467 TRP A C 1
ATOM 3645 O O . TRP A 1 467 ? -8.662 8.913 6.713 1.00 88.62 467 TRP A O 1
ATOM 3655 N N . GLY A 1 468 ? -8.223 10.888 5.735 1.00 89.25 468 GLY A N 1
ATOM 3656 C CA . GLY A 1 468 ? -9.606 11.256 5.465 1.00 89.25 468 GLY A CA 1
ATOM 3657 C C . GLY A 1 468 ? -10.339 11.875 6.657 1.00 89.25 468 GLY A C 1
ATOM 3658 O O . GLY A 1 468 ? -9.728 12.266 7.658 1.00 89.25 468 GLY A O 1
ATOM 3659 N N . PRO A 1 469 ? -11.668 12.033 6.539 1.00 90.94 469 PRO A N 1
ATOM 3660 C CA . PRO A 1 469 ? -12.520 12.496 7.625 1.00 90.94 469 PRO A CA 1
ATOM 3661 C C . PRO A 1 469 ? -12.478 11.597 8.862 1.00 90.94 469 PRO A C 1
ATOM 3663 O O . PRO A 1 469 ? -12.582 10.377 8.739 1.00 90.94 469 PRO A O 1
ATOM 3666 N N . THR A 1 470 ? -12.444 12.202 10.054 1.00 91.38 470 THR A N 1
ATOM 3667 C CA . THR A 1 470 ? -12.515 11.487 11.341 1.00 91.38 470 THR A CA 1
ATOM 3668 C C . THR A 1 470 ? -13.750 10.593 11.422 1.00 91.38 470 THR A C 1
ATOM 3670 O O . THR A 1 470 ? -13.640 9.448 11.837 1.00 91.38 470 THR A O 1
ATOM 3673 N N . SER A 1 471 ? -14.912 11.069 10.959 1.00 93.69 471 SER A N 1
ATOM 3674 C CA . SER A 1 471 ? -16.133 10.252 10.876 1.00 93.69 471 SER A CA 1
ATOM 3675 C C . SER A 1 471 ? -15.952 8.984 10.059 1.00 93.69 471 SER A C 1
ATOM 3677 O O . SER A 1 471 ? -16.408 7.931 10.474 1.00 93.69 471 SER A O 1
ATOM 3679 N N . MET A 1 472 ? -15.262 9.044 8.927 1.00 95.94 472 MET A N 1
ATOM 3680 C CA . MET A 1 472 ? -15.075 7.870 8.085 1.00 95.94 472 MET A CA 1
ATOM 3681 C C . MET A 1 472 ? -14.032 6.914 8.668 1.00 95.94 472 MET A C 1
ATOM 3683 O O . MET A 1 472 ? -14.230 5.706 8.603 1.00 95.94 472 MET A O 1
ATOM 3687 N N . ALA A 1 473 ? -12.952 7.431 9.261 1.00 94.81 473 ALA A N 1
ATOM 3688 C CA . ALA A 1 473 ? -11.925 6.604 9.895 1.00 94.81 473 ALA A CA 1
ATOM 3689 C C . ALA A 1 473 ? -12.463 5.875 11.139 1.00 94.81 473 ALA A C 1
ATOM 3691 O O . ALA A 1 473 ? -12.398 4.645 11.203 1.00 94.81 473 ALA A O 1
ATOM 3692 N N . GLU A 1 474 ? -13.055 6.622 12.078 1.00 95.31 474 GLU A N 1
ATOM 3693 C CA . GLU A 1 474 ? -13.663 6.084 13.303 1.00 95.31 474 GLU A CA 1
ATOM 3694 C C . GLU A 1 474 ? -14.919 5.275 13.012 1.00 95.31 474 GLU A C 1
ATOM 3696 O O . GLU A 1 474 ? -15.165 4.246 13.628 1.00 95.31 474 GLU A O 1
ATOM 3701 N N . GLY A 1 475 ? -15.719 5.717 12.045 1.00 97.25 475 GLY A N 1
ATOM 3702 C CA . GLY A 1 475 ? -16.905 5.005 11.603 1.00 97.25 475 GLY A CA 1
ATOM 3703 C C . GLY A 1 475 ? -16.587 3.643 11.013 1.00 97.25 475 GLY A C 1
ATOM 3704 O O . GLY A 1 475 ? -17.252 2.663 11.338 1.00 97.25 475 GLY A O 1
ATOM 3705 N N . ALA A 1 476 ? -15.545 3.568 10.183 1.00 97.75 476 ALA A N 1
ATOM 3706 C CA . ALA A 1 476 ? -15.104 2.305 9.617 1.00 97.75 476 ALA A CA 1
ATOM 3707 C C . ALA A 1 476 ? -14.622 1.359 10.710 1.00 97.75 476 ALA A C 1
ATOM 3709 O O . ALA A 1 476 ? -15.095 0.228 10.763 1.00 97.75 476 ALA A O 1
ATOM 3710 N N . ALA A 1 477 ? -13.761 1.831 11.613 1.00 97.50 477 ALA A N 1
ATOM 3711 C CA . ALA A 1 477 ? -13.325 1.042 12.757 1.00 97.50 477 ALA A CA 1
ATOM 3712 C C . ALA A 1 477 ? -14.515 0.608 13.634 1.00 97.50 477 ALA A C 1
ATOM 3714 O O . ALA A 1 477 ? -14.588 -0.561 14.004 1.00 97.50 477 ALA A O 1
ATOM 3715 N N . SER A 1 478 ? -15.501 1.488 13.850 1.00 96.94 478 SER A N 1
ATOM 3716 C CA . SER A 1 478 ? -16.679 1.239 14.689 1.00 96.94 478 SER A CA 1
ATOM 3717 C C . SER A 1 478 ? -17.686 0.249 14.092 1.00 96.94 478 SER A C 1
ATOM 3719 O O . SER A 1 478 ? -18.332 -0.474 14.843 1.00 96.94 478 SER A O 1
ATOM 3721 N N . TYR A 1 479 ? -17.855 0.216 12.768 1.00 98.19 479 TYR A N 1
ATOM 3722 C CA . TYR A 1 479 ? -18.744 -0.743 12.101 1.00 98.19 479 TYR A CA 1
ATOM 3723 C C . TYR A 1 479 ? -18.051 -2.083 11.839 1.00 98.19 479 TYR A C 1
ATOM 3725 O O . TYR A 1 479 ? -18.604 -3.143 12.125 1.00 98.19 479 TYR A O 1
ATOM 3733 N N . ILE A 1 480 ? -16.832 -2.037 11.295 1.00 98.06 480 ILE A N 1
ATOM 3734 C CA . ILE A 1 480 ? -16.102 -3.233 10.868 1.00 98.06 480 ILE A CA 1
ATOM 3735 C C . ILE A 1 480 ? -15.743 -4.103 12.074 1.00 98.06 480 ILE A C 1
ATOM 3737 O O . ILE A 1 480 ? -15.797 -5.323 11.948 1.00 98.06 480 ILE A O 1
ATOM 3741 N N . ASN A 1 481 ? -15.424 -3.520 13.238 1.00 97.00 481 ASN A N 1
ATOM 3742 C CA . ASN A 1 481 ? -15.122 -4.324 14.425 1.00 97.00 481 ASN A CA 1
ATOM 3743 C C . ASN A 1 481 ? -16.306 -5.230 14.814 1.00 97.00 481 ASN A C 1
ATOM 3745 O O . ASN A 1 481 ? -16.106 -6.421 15.049 1.00 97.00 481 ASN A O 1
ATOM 3749 N N . GLU A 1 482 ? -17.529 -4.692 14.771 1.00 96.38 482 GLU A N 1
ATOM 3750 C CA . GLU A 1 482 ? -18.755 -5.395 15.153 1.00 96.38 482 GLU A CA 1
ATOM 3751 C C . GLU A 1 482 ? -19.104 -6.458 14.118 1.00 96.38 482 GLU A C 1
ATOM 3753 O O . GLU A 1 482 ? -19.412 -7.599 14.458 1.00 96.38 482 GLU A O 1
ATOM 3758 N N . PHE A 1 483 ? -19.016 -6.084 12.838 1.00 97.75 483 PHE A N 1
ATOM 3759 C CA . PHE A 1 483 ? -19.247 -6.992 11.723 1.00 97.75 483 PHE A CA 1
ATOM 3760 C C . PHE A 1 483 ? -18.299 -8.196 11.777 1.00 97.75 483 PHE A C 1
ATOM 3762 O O . PHE A 1 483 ? -18.755 -9.335 11.668 1.00 97.75 483 PHE A O 1
ATOM 3769 N N . LEU A 1 484 ? -16.997 -7.967 11.974 1.00 97.31 484 LEU A N 1
ATOM 3770 C CA . LEU A 1 484 ? -16.005 -9.042 12.029 1.00 97.31 484 LEU A CA 1
ATOM 3771 C C . LEU A 1 484 ? -16.193 -9.922 13.263 1.00 97.31 484 LEU A C 1
ATOM 3773 O O . LEU A 1 484 ? -16.219 -11.141 13.123 1.00 97.31 484 LEU A O 1
ATOM 3777 N N . LEU A 1 485 ? -16.372 -9.331 14.448 1.00 96.25 485 LEU A N 1
ATOM 3778 C CA . LEU A 1 485 ? -16.567 -10.091 15.683 1.00 96.25 485 LEU A CA 1
ATOM 3779 C C . LEU A 1 485 ? -17.776 -11.030 15.582 1.00 96.25 485 LEU A C 1
ATOM 3781 O O . LEU A 1 485 ? -17.655 -12.224 15.853 1.00 96.25 485 LEU A O 1
ATOM 3785 N N . LEU A 1 486 ? -18.921 -10.518 15.125 1.00 96.25 486 LEU A N 1
ATOM 3786 C CA . LEU A 1 486 ? -20.141 -11.315 14.977 1.00 96.25 486 LEU A CA 1
ATOM 3787 C C . LEU A 1 486 ? -20.042 -12.340 13.843 1.00 96.25 486 LEU A C 1
ATOM 3789 O O . LEU A 1 486 ? -20.565 -13.446 13.965 1.00 96.25 486 LEU A O 1
ATOM 3793 N N . THR A 1 487 ? -19.309 -12.026 12.772 1.00 97.00 487 THR A N 1
ATOM 3794 C CA . THR A 1 487 ? -18.978 -13.014 11.735 1.00 97.00 487 THR A CA 1
ATOM 3795 C C . THR A 1 487 ? -18.143 -14.154 12.321 1.00 97.00 487 THR A C 1
ATOM 3797 O O . THR A 1 487 ? -18.448 -15.319 12.088 1.00 97.00 487 THR A O 1
ATOM 3800 N N . TYR A 1 488 ? -17.136 -13.852 13.143 1.00 96.69 488 TYR A N 1
ATOM 3801 C CA . TYR A 1 488 ? -16.290 -14.872 13.766 1.00 96.69 488 TYR A CA 1
ATOM 3802 C C . TYR A 1 488 ? -17.031 -15.712 14.806 1.00 96.69 488 TYR A C 1
ATOM 3804 O O . TYR A 1 488 ? -16.761 -16.909 14.902 1.00 96.69 488 TYR A O 1
ATOM 3812 N N . ILE A 1 489 ? -17.984 -15.130 15.540 1.00 94.69 489 ILE A N 1
ATOM 3813 C CA . ILE A 1 489 ? -18.902 -15.882 16.409 1.00 94.69 489 ILE A CA 1
ATOM 3814 C C . ILE A 1 489 ? -19.728 -16.862 15.569 1.00 94.69 489 ILE A C 1
ATOM 3816 O O . ILE A 1 489 ? -19.737 -18.064 15.836 1.00 94.69 489 ILE A O 1
ATOM 3820 N N . LYS A 1 490 ? -20.364 -16.370 14.501 1.00 94.38 490 LYS A N 1
ATOM 3821 C CA . LYS A 1 490 ? -21.196 -17.179 13.601 1.00 94.38 490 LYS A CA 1
ATOM 3822 C C . LYS A 1 490 ? -20.418 -18.310 12.920 1.00 94.38 490 LYS A C 1
ATOM 3824 O O . LYS A 1 490 ? -20.948 -19.410 12.765 1.00 94.38 490 LYS A O 1
ATOM 3829 N N . ASP A 1 491 ? -19.166 -18.052 12.557 1.00 95.62 491 ASP A 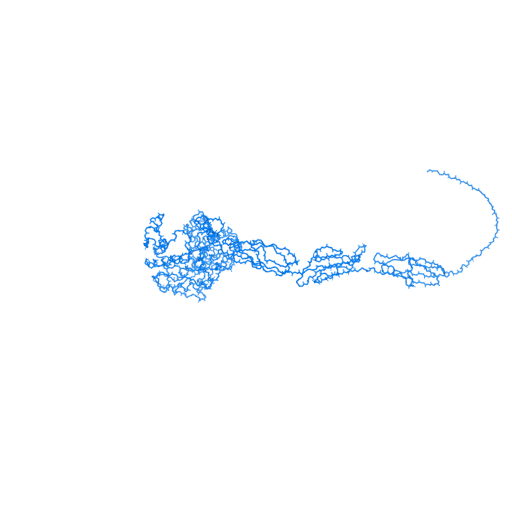N 1
ATOM 3830 C CA . ASP A 1 491 ? -18.264 -19.021 11.930 1.00 95.62 491 ASP A CA 1
ATOM 3831 C C . ASP A 1 491 ? -17.606 -19.982 12.940 1.00 95.62 491 ASP A C 1
ATOM 3833 O O . ASP A 1 491 ? -16.886 -20.901 12.541 1.00 95.62 491 ASP A O 1
ATOM 3837 N N . GLY A 1 492 ? -17.832 -19.795 14.246 1.00 94.56 492 GLY A N 1
ATOM 3838 C CA . GLY A 1 492 ? -17.238 -20.610 15.309 1.00 94.56 492 GLY A CA 1
ATOM 3839 C C . GLY A 1 492 ? -15.732 -20.395 15.499 1.00 94.56 492 GLY A C 1
ATOM 3840 O O . GLY A 1 492 ? -15.051 -21.274 16.024 1.00 94.56 492 GLY A O 1
ATOM 3841 N N . LYS A 1 493 ? -15.199 -19.253 15.046 1.00 95.62 493 LYS A N 1
ATOM 3842 C CA . LYS A 1 493 ? -13.802 -18.828 15.253 1.00 95.62 493 LYS A CA 1
ATOM 3843 C C . LYS A 1 493 ? -13.603 -18.073 16.570 1.00 95.62 493 LYS A C 1
ATOM 3845 O O . LYS A 1 493 ? -12.474 -17.968 17.042 1.00 95.62 493 LYS A O 1
ATOM 3850 N N . TYR A 1 494 ? -14.684 -17.542 17.139 1.00 94.44 494 TYR A N 1
ATOM 3851 C CA . TYR A 1 494 ? -14.701 -16.849 18.421 1.00 94.44 494 TYR A CA 1
ATOM 3852 C C . TYR A 1 494 ? -15.720 -17.508 19.356 1.00 94.44 494 TYR A C 1
ATOM 3854 O O . TYR A 1 494 ? -16.871 -17.721 18.976 1.00 94.44 494 TYR A O 1
ATOM 3862 N N . ASP A 1 495 ? -15.301 -17.810 20.584 1.00 89.38 495 ASP A N 1
ATOM 3863 C CA . ASP A 1 495 ? -16.168 -18.410 21.599 1.00 89.38 495 ASP A CA 1
ATOM 3864 C C . ASP A 1 495 ? -17.031 -17.333 22.266 1.00 89.38 495 ASP A C 1
ATOM 3866 O O . ASP A 1 495 ? -16.537 -16.595 23.117 1.00 89.38 495 ASP A O 1
ATOM 3870 N N . GLU A 1 496 ? -18.313 -17.250 21.919 1.00 88.69 496 GLU A N 1
ATOM 3871 C CA . GLU A 1 496 ? -19.246 -16.285 22.515 1.00 88.69 496 GLU A CA 1
ATOM 3872 C C . GLU A 1 496 ? -19.490 -16.547 24.018 1.00 88.69 496 GLU A C 1
ATOM 3874 O O . GLU A 1 496 ? -19.643 -17.691 24.466 1.00 88.69 496 GLU A O 1
ATOM 3879 N N . SER A 1 497 ? -19.540 -15.479 24.818 1.00 86.62 497 SER A N 1
ATOM 3880 C CA . SER A 1 497 ? -19.901 -15.526 26.233 1.00 86.62 497 SER A CA 1
ATOM 3881 C C . SER A 1 497 ? -21.355 -15.981 26.420 1.00 86.62 497 SER A C 1
ATOM 3883 O O . SER A 1 497 ? -22.249 -15.496 25.731 1.00 86.62 497 SER A O 1
ATOM 3885 N N . PRO A 1 498 ? -21.664 -16.824 27.426 1.00 80.81 498 PRO A N 1
ATOM 3886 C CA . PRO A 1 498 ? -23.032 -17.293 27.683 1.00 80.81 498 PRO A CA 1
ATOM 3887 C C . PRO A 1 498 ? -24.060 -16.184 27.957 1.00 80.81 498 PRO A C 1
ATOM 3889 O O . PRO A 1 498 ? -25.264 -16.421 27.869 1.00 80.81 498 PRO A O 1
ATOM 3892 N N . SER A 1 499 ? -23.594 -15.005 28.375 1.00 74.50 499 SER A N 1
ATOM 3893 C CA . SER A 1 499 ? -24.407 -13.814 28.630 1.00 74.50 499 SER A CA 1
ATOM 3894 C C . SER A 1 499 ? -24.632 -12.946 27.389 1.00 74.50 499 SER A C 1
ATOM 3896 O O . SER A 1 499 ? -25.459 -12.036 27.453 1.00 74.50 499 SER A O 1
ATOM 3898 N N . SER A 1 500 ? -23.915 -13.198 26.291 1.00 78.56 500 SER A N 1
ATOM 3899 C CA . SER A 1 500 ? -24.045 -12.426 25.061 1.00 78.56 500 SER A CA 1
ATOM 3900 C C . SER A 1 500 ? -25.323 -12.809 24.312 1.00 78.56 500 SER A C 1
ATOM 3902 O O . SER A 1 500 ? -25.718 -13.969 24.215 1.00 78.56 500 SER A O 1
ATOM 3904 N N . ASN A 1 501 ? -25.998 -11.784 23.809 1.00 79.19 501 ASN A N 1
ATOM 3905 C CA . ASN A 1 501 ? -27.092 -11.862 22.847 1.00 79.19 501 ASN A CA 1
ATOM 3906 C C . ASN A 1 501 ? -26.881 -10.807 21.750 1.00 79.19 501 ASN A C 1
ATOM 3908 O O . ASN A 1 501 ? -27.826 -10.148 21.301 1.00 79.19 501 ASN A O 1
ATOM 3912 N N . ARG A 1 502 ? -25.610 -10.564 21.416 1.00 87.56 502 ARG A N 1
ATOM 3913 C CA . ARG A 1 502 ? -25.194 -9.480 20.536 1.00 87.56 502 ARG A CA 1
ATOM 3914 C C . ARG A 1 502 ? -25.600 -9.813 19.102 1.00 87.56 502 ARG A C 1
ATOM 3916 O O . ARG A 1 502 ? -25.219 -10.842 18.572 1.00 87.56 502 ARG A O 1
ATOM 3923 N N . GLU A 1 503 ? -26.341 -8.908 18.473 1.00 93.44 503 GLU A N 1
ATOM 3924 C CA . GLU A 1 503 ? -26.724 -8.997 17.058 1.00 93.44 503 GLU A CA 1
ATOM 3925 C C . GLU A 1 503 ? -26.324 -7.694 16.366 1.00 93.44 503 GLU A C 1
ATOM 3927 O O . GLU A 1 503 ? -26.554 -6.603 16.913 1.00 93.44 503 GLU A O 1
ATOM 3932 N N . LEU A 1 504 ? -25.796 -7.776 15.141 1.00 96.50 504 LEU A N 1
ATOM 3933 C CA . LEU A 1 504 ? -25.259 -6.593 14.450 1.00 96.50 504 LEU A CA 1
ATOM 3934 C C . LEU A 1 504 ? -26.352 -5.538 14.242 1.00 96.50 504 LEU A C 1
ATOM 3936 O O . LEU A 1 504 ? -26.142 -4.339 14.439 1.00 96.50 504 LEU A O 1
ATOM 3940 N N . ARG A 1 505 ? -27.565 -5.991 13.911 1.00 97.38 505 ARG A N 1
ATOM 3941 C CA . ARG A 1 505 ? -28.739 -5.127 13.739 1.00 97.38 505 ARG A CA 1
ATOM 3942 C C . ARG A 1 505 ? -29.127 -4.399 15.020 1.00 97.38 505 ARG A C 1
ATOM 3944 O O . ARG A 1 505 ? -29.524 -3.239 14.941 1.00 97.38 505 ARG A O 1
ATOM 3951 N N . ASN A 1 506 ? -28.987 -5.019 16.191 1.00 95.38 506 ASN A N 1
ATOM 3952 C CA . ASN A 1 506 ? -29.298 -4.365 17.464 1.00 95.38 506 ASN A CA 1
ATOM 3953 C C . ASN A 1 506 ? -28.238 -3.323 17.836 1.00 95.38 506 ASN A C 1
ATOM 3955 O O . ASN A 1 506 ? -28.598 -2.220 18.258 1.00 95.38 506 ASN A O 1
ATOM 3959 N N . VAL A 1 507 ? -26.958 -3.626 17.596 1.00 94.75 507 VAL A N 1
ATOM 3960 C CA . VAL A 1 507 ? -25.859 -2.662 17.768 1.00 94.75 507 VAL A CA 1
ATOM 3961 C C . VAL A 1 507 ? -26.080 -1.444 16.868 1.00 94.75 507 VAL A C 1
ATOM 3963 O O . VAL A 1 507 ? -26.119 -0.307 17.343 1.00 94.75 507 VAL A O 1
ATOM 3966 N N . MET A 1 508 ? -26.326 -1.668 15.575 1.00 97.69 508 MET A N 1
ATOM 3967 C CA . MET A 1 508 ? -26.555 -0.587 14.615 1.00 97.69 508 MET A CA 1
ATOM 3968 C C . MET A 1 508 ? -27.829 0.203 14.922 1.00 97.69 508 MET A C 1
ATOM 3970 O O . MET A 1 508 ? -27.830 1.433 14.834 1.00 97.69 508 MET A O 1
ATOM 3974 N N . ARG A 1 509 ? -28.899 -0.458 15.377 1.00 97.69 509 ARG A N 1
ATOM 3975 C CA . ARG A 1 509 ? -30.123 0.207 15.840 1.00 97.69 509 ARG A CA 1
ATOM 3976 C C . ARG A 1 509 ? -29.841 1.186 16.982 1.00 97.69 509 ARG A C 1
ATOM 3978 O O . ARG A 1 509 ? -30.327 2.315 16.936 1.00 97.69 509 ARG A O 1
ATOM 3985 N N . TRP A 1 510 ? -29.038 0.793 17.973 1.00 95.56 510 TRP A N 1
ATOM 3986 C CA . TRP A 1 510 ? -28.644 1.682 19.071 1.00 95.56 510 TRP A CA 1
ATOM 3987 C C . TRP A 1 510 ? -27.832 2.886 18.579 1.00 95.56 510 TRP A C 1
ATOM 3989 O O . TRP A 1 510 ? -28.162 4.027 18.910 1.00 95.56 510 TRP A O 1
ATOM 3999 N N . LYS A 1 511 ? -26.856 2.657 17.691 1.00 96.31 511 LYS A N 1
ATOM 4000 C CA . LYS A 1 511 ? -26.091 3.735 17.041 1.00 96.31 511 LYS A CA 1
ATOM 4001 C C . LYS A 1 511 ? -26.998 4.693 16.262 1.00 96.31 511 LYS A C 1
ATOM 4003 O O . LYS A 1 511 ? -26.805 5.904 16.319 1.00 96.31 511 LYS A O 1
ATOM 4008 N N . MET A 1 512 ? -28.034 4.181 15.586 1.00 97.06 512 MET A N 1
ATOM 4009 C CA . MET A 1 512 ? -28.989 5.034 14.866 1.00 97.06 512 MET A CA 1
ATOM 4010 C C . MET A 1 512 ? -29.798 5.903 15.824 1.00 97.06 512 MET A C 1
ATOM 4012 O O . MET A 1 512 ? -29.998 7.082 15.547 1.00 97.06 512 MET A O 1
ATOM 4016 N N . PHE A 1 513 ? -30.237 5.372 16.969 1.00 95.88 513 PHE A N 1
ATOM 4017 C CA . PHE A 1 513 ? -30.912 6.197 17.974 1.00 95.88 513 PHE A CA 1
ATOM 4018 C C . PHE A 1 513 ? -30.027 7.364 18.428 1.00 95.88 513 PHE A C 1
ATOM 4020 O O . PHE A 1 513 ? -30.506 8.498 18.472 1.00 95.88 513 PHE A O 1
ATOM 4027 N N . ASN A 1 514 ? -28.735 7.128 18.669 1.00 94.75 514 ASN A N 1
ATOM 4028 C CA . ASN A 1 514 ? -27.797 8.204 18.995 1.00 94.75 514 ASN A CA 1
ATOM 4029 C C . ASN A 1 514 ? -27.677 9.222 17.856 1.00 94.75 514 ASN A C 1
ATOM 4031 O O . ASN A 1 514 ? -27.749 10.426 18.109 1.00 94.75 514 ASN A O 1
ATOM 4035 N N . VAL A 1 515 ? -27.540 8.760 16.606 1.00 95.44 515 VAL A N 1
ATOM 4036 C CA . VAL A 1 515 ? -27.509 9.628 15.416 1.00 95.44 515 VAL A CA 1
ATOM 4037 C C . VAL A 1 515 ? -28.754 10.511 15.362 1.00 95.44 515 VAL A C 1
ATOM 4039 O O . VAL A 1 515 ? -28.627 11.728 15.255 1.00 95.44 515 VAL A O 1
ATOM 4042 N N . GLN A 1 516 ? -29.951 9.946 15.529 1.00 94.75 516 GLN A N 1
ATOM 4043 C CA . GLN A 1 516 ? -31.210 10.698 15.503 1.00 94.75 516 GLN A CA 1
ATOM 4044 C C . GLN A 1 516 ? -31.313 11.727 16.640 1.00 94.75 516 GLN A C 1
ATOM 4046 O O . GLN A 1 516 ? -31.795 12.842 16.429 1.00 94.75 516 GLN A O 1
ATOM 4051 N N . GLU A 1 517 ? -30.823 11.409 17.841 1.00 94.25 517 GLU A N 1
ATOM 4052 C CA . GLU A 1 517 ? -30.757 12.378 18.942 1.00 94.25 517 GLU A CA 1
ATOM 4053 C C . GLU A 1 517 ? -29.747 13.504 18.672 1.00 94.25 517 GLU A C 1
ATOM 4055 O O . GLU A 1 517 ? -30.011 14.669 18.986 1.00 94.25 517 GLU A O 1
ATOM 4060 N N . MET A 1 518 ? -28.607 13.184 18.056 1.00 94.06 518 MET A N 1
ATOM 4061 C CA . MET A 1 518 ? -27.580 14.157 17.679 1.00 94.06 518 MET A CA 1
ATOM 4062 C C . MET A 1 518 ? -28.025 15.058 16.520 1.00 94.06 518 MET A C 1
ATOM 4064 O O . MET A 1 518 ? -27.793 16.269 16.568 1.00 94.06 518 MET A O 1
ATOM 4068 N N . LEU A 1 519 ? -28.754 14.523 15.535 1.00 94.25 519 LEU A N 1
ATOM 4069 C CA . LEU A 1 519 ? -29.311 15.272 14.402 1.00 94.25 519 LEU A CA 1
ATOM 4070 C C . LEU A 1 519 ? -30.203 16.440 14.836 1.00 94.25 519 LEU A C 1
ATOM 4072 O O . LEU A 1 519 ? -30.218 17.478 14.178 1.00 94.25 519 LEU A O 1
ATOM 4076 N N . LYS A 1 520 ? -30.883 16.332 15.986 1.00 93.50 520 LYS A N 1
ATOM 4077 C CA . LYS A 1 520 ? -31.661 17.445 16.566 1.00 93.50 520 LYS A CA 1
ATOM 4078 C C . LYS A 1 520 ? -30.795 18.670 16.874 1.00 93.50 520 LYS A C 1
ATOM 4080 O O . LYS A 1 520 ? -31.311 19.784 16.929 1.00 93.50 520 LYS A O 1
ATOM 4085 N N . LYS A 1 521 ? -29.496 18.467 17.105 1.00 92.25 521 LYS A N 1
ATOM 4086 C CA . LYS A 1 521 ? -28.521 19.506 17.456 1.00 92.25 521 LYS A CA 1
ATOM 4087 C C . LYS A 1 521 ? -27.620 19.898 16.275 1.00 92.25 521 LYS A C 1
ATOM 4089 O O . LYS A 1 521 ? -27.131 21.023 16.268 1.00 92.25 521 LYS A O 1
ATOM 4094 N N . CYS A 1 522 ? -27.424 19.023 15.281 1.00 91.06 522 CYS A N 1
ATOM 4095 C CA . CYS A 1 522 ? -26.608 19.285 14.081 1.00 91.06 522 CYS A CA 1
ATOM 4096 C C . CYS A 1 522 ? -27.305 18.903 12.753 1.00 91.06 522 CYS A C 1
ATOM 4098 O O . CYS A 1 522 ? -26.772 18.130 11.959 1.00 91.06 522 CYS A O 1
ATOM 4100 N N . PRO A 1 523 ? -28.481 19.463 12.439 1.00 91.19 523 PRO A N 1
ATOM 4101 C CA . PRO A 1 523 ? -29.278 19.001 11.297 1.00 91.19 523 PRO A CA 1
ATOM 4102 C C . PRO A 1 523 ? -28.583 19.157 9.931 1.00 91.19 523 PRO A C 1
ATOM 4104 O O . PRO A 1 523 ? -28.894 18.420 9.007 1.00 91.19 523 PRO A O 1
ATOM 4107 N N . ASN A 1 524 ? -27.629 20.086 9.805 1.00 89.44 524 ASN A N 1
ATOM 4108 C CA . ASN A 1 524 ? -26.906 20.374 8.559 1.00 89.44 524 ASN A CA 1
ATOM 4109 C C . ASN A 1 524 ? -25.467 19.832 8.577 1.00 89.44 524 ASN A C 1
ATOM 4111 O O . ASN A 1 524 ? -24.563 20.475 8.043 1.00 89.44 524 ASN A O 1
ATOM 4115 N N . PHE A 1 525 ? -25.227 18.715 9.267 1.00 91.88 525 PHE A N 1
ATOM 4116 C CA . PHE A 1 525 ? -23.891 18.131 9.338 1.00 91.88 525 PHE A CA 1
ATOM 4117 C C . PHE A 1 525 ? -23.373 17.740 7.945 1.00 91.88 525 PHE A C 1
ATOM 4119 O O . PHE A 1 525 ? -24.140 17.383 7.049 1.00 91.88 525 PHE A O 1
ATOM 4126 N N . LYS A 1 526 ? -22.051 17.759 7.798 1.00 92.00 526 LYS A N 1
ATOM 4127 C CA . LYS A 1 526 ? -21.338 17.094 6.711 1.00 92.00 526 LYS A CA 1
ATOM 4128 C C . LYS A 1 526 ? -20.351 16.120 7.323 1.00 92.00 526 LYS A C 1
ATOM 4130 O O . LYS A 1 526 ? -19.684 16.470 8.296 1.00 92.00 526 LYS A O 1
ATOM 4135 N N . LEU A 1 527 ? -20.247 14.914 6.771 1.00 92.44 527 LEU A N 1
ATOM 4136 C CA . LEU A 1 527 ? -19.382 13.870 7.326 1.00 92.44 527 LEU A CA 1
ATOM 4137 C C . LEU A 1 527 ? -17.923 14.333 7.429 1.00 92.44 527 LEU A C 1
ATOM 4139 O O . LEU A 1 527 ? -17.279 14.068 8.442 1.00 92.44 527 LEU A O 1
ATOM 4143 N N . GLN A 1 528 ? -17.424 15.081 6.440 1.00 89.94 528 GLN A N 1
ATOM 4144 C CA . GLN A 1 528 ? -16.057 15.610 6.427 1.00 89.94 528 GLN A CA 1
ATOM 4145 C C . GLN A 1 528 ? -15.738 16.559 7.594 1.00 89.94 528 GLN A C 1
ATOM 4147 O O . GLN A 1 528 ? -14.584 16.623 8.021 1.00 89.94 528 GLN A O 1
ATOM 4152 N N . ASP A 1 529 ? -16.759 17.217 8.148 1.00 87.88 529 ASP A N 1
ATOM 4153 C CA . ASP A 1 529 ? -16.617 18.242 9.187 1.00 87.88 529 ASP A CA 1
ATOM 4154 C C . ASP A 1 529 ? -16.798 17.667 10.605 1.00 87.88 529 ASP A C 1
ATOM 4156 O O . ASP A 1 529 ? -16.562 18.351 11.604 1.00 87.88 529 ASP A O 1
ATOM 4160 N N . LEU A 1 530 ? -17.228 16.405 10.726 1.00 89.38 530 LEU A N 1
ATOM 4161 C CA . LEU A 1 530 ? -17.386 15.730 12.014 1.00 89.38 530 LEU A CA 1
ATOM 4162 C C . LEU A 1 530 ? -16.021 15.313 12.576 1.00 89.38 530 LEU A C 1
ATOM 4164 O O . LEU A 1 530 ? -15.267 14.585 11.928 1.00 89.38 530 LEU A O 1
ATOM 4168 N N . ASN A 1 531 ? -15.723 15.754 13.798 1.00 86.38 531 ASN A N 1
ATOM 4169 C CA . ASN A 1 531 ? -14.448 15.533 14.477 1.00 86.38 531 ASN A CA 1
ATOM 4170 C C . ASN A 1 531 ? -14.639 15.253 15.981 1.00 86.38 531 ASN A C 1
ATOM 4172 O O . ASN A 1 531 ? -15.750 15.380 16.505 1.00 86.38 531 ASN A O 1
ATOM 4176 N N . TYR A 1 532 ? -13.571 14.859 16.680 1.00 83.62 532 TYR A N 1
ATOM 4177 C CA . TYR A 1 532 ? -13.615 14.619 18.124 1.00 83.62 532 TYR A CA 1
ATOM 4178 C C . TYR A 1 532 ? -14.079 15.868 18.882 1.00 83.62 532 TYR A C 1
ATOM 4180 O O . TYR A 1 532 ? -13.692 16.990 18.565 1.00 83.62 532 TYR A O 1
ATOM 4188 N N . GLY A 1 533 ? -14.924 15.674 19.896 1.00 76.88 533 GLY A N 1
ATOM 4189 C CA . GLY A 1 533 ? -15.461 16.773 20.704 1.00 76.88 533 GLY A CA 1
ATOM 4190 C C . GLY A 1 533 ? -16.568 17.596 20.031 1.00 76.88 533 GLY A C 1
ATOM 4191 O O . GLY A 1 533 ? -17.169 18.442 20.697 1.00 76.88 533 GLY A O 1
ATOM 4192 N N . ASN A 1 534 ? -16.902 17.341 18.759 1.00 80.75 534 ASN A N 1
ATOM 4193 C CA . ASN A 1 534 ? -18.062 17.960 18.121 1.00 80.75 534 ASN A CA 1
ATOM 4194 C C . ASN A 1 534 ? -19.366 17.507 18.801 1.00 80.75 534 ASN A C 1
ATOM 4196 O O . ASN A 1 534 ? -19.476 16.395 19.313 1.00 80.75 534 ASN A O 1
ATOM 4200 N N . ILE A 1 535 ? -20.405 18.349 18.721 1.00 81.25 535 ILE A N 1
ATOM 4201 C CA . ILE A 1 535 ? -21.766 18.023 19.200 1.00 81.25 535 ILE A CA 1
ATOM 4202 C C . ILE A 1 535 ? -22.296 16.731 18.560 1.00 81.25 535 ILE A C 1
ATOM 4204 O O . ILE A 1 535 ? -23.089 16.016 19.174 1.00 81.25 535 ILE A O 1
ATOM 4208 N N . CYS A 1 536 ? -21.858 16.451 17.332 1.00 86.31 536 CYS A N 1
ATOM 4209 C CA . CYS A 1 536 ? -22.188 15.242 16.601 1.00 86.31 536 CYS A CA 1
ATOM 4210 C C . CYS A 1 536 ? -20.964 14.356 16.500 1.00 86.31 536 CYS A C 1
ATOM 4212 O O . CYS A 1 536 ? -19.993 14.681 15.817 1.00 86.31 536 CYS A O 1
ATOM 4214 N N . SER A 1 537 ? -21.035 13.262 17.253 1.00 85.06 537 SER A N 1
ATOM 4215 C CA . SER A 1 537 ? -19.972 12.284 17.393 1.00 85.06 537 SER A CA 1
ATOM 4216 C C . SER A 1 537 ? -19.634 11.663 16.032 1.00 85.06 537 SER A C 1
ATOM 4218 O O . SER A 1 537 ? -20.547 11.200 15.343 1.00 85.06 537 SER A O 1
ATOM 4220 N N . PRO A 1 538 ? -18.351 11.613 15.634 1.00 91.19 538 PRO A N 1
ATOM 4221 C CA . PRO A 1 538 ? -17.947 11.041 14.351 1.00 91.19 538 PRO A CA 1
ATOM 4222 C C . PRO A 1 538 ? -18.221 9.530 14.256 1.00 91.19 538 PRO A C 1
ATOM 4224 O O . PRO A 1 538 ? -18.455 9.034 13.158 1.00 91.19 538 PRO A O 1
ATOM 4227 N N . TYR A 1 539 ? -18.247 8.820 15.388 1.00 94.06 539 TYR A N 1
ATOM 4228 C CA . TYR A 1 539 ? -18.311 7.358 15.460 1.00 94.06 539 TYR A CA 1
ATOM 4229 C C . TYR A 1 539 ? -19.621 6.785 14.904 1.00 94.06 539 TYR A C 1
ATOM 4231 O O . TYR A 1 539 ? -19.604 6.048 13.923 1.00 94.06 539 TYR A O 1
ATOM 4239 N N . ASP A 1 540 ? -20.771 7.139 15.488 1.00 95.38 540 ASP A N 1
ATOM 4240 C CA . ASP A 1 540 ? -22.053 6.525 15.108 1.00 95.38 540 ASP A CA 1
ATOM 4241 C C . ASP A 1 540 ? -22.545 7.008 13.733 1.00 95.38 540 ASP A C 1
ATOM 4243 O O . ASP A 1 540 ? -23.091 6.219 12.959 1.00 95.38 540 ASP A O 1
ATOM 4247 N N . PHE A 1 541 ? -22.299 8.282 13.394 1.00 96.25 541 PHE A N 1
ATOM 4248 C CA . PHE A 1 541 ? -22.559 8.805 12.047 1.00 96.25 541 PHE A CA 1
ATOM 4249 C C . PHE A 1 541 ? -21.705 8.092 11.004 1.00 96.25 541 PHE A C 1
ATOM 4251 O O . PHE A 1 541 ? -22.207 7.733 9.940 1.00 96.25 541 PHE A O 1
ATOM 4258 N N . GLY A 1 542 ? -20.426 7.894 11.308 1.00 97.12 542 GLY A N 1
ATOM 4259 C CA . GLY A 1 542 ? -19.491 7.200 10.447 1.00 97.12 542 GLY A CA 1
ATOM 4260 C C . GLY A 1 542 ? -19.814 5.720 10.274 1.00 97.12 542 GLY A C 1
ATOM 4261 O O . GLY A 1 542 ? -19.750 5.215 9.160 1.00 97.12 542 GLY A O 1
ATOM 4262 N N . ALA A 1 543 ? -20.196 5.028 11.350 1.00 98.12 543 ALA A N 1
ATOM 4263 C CA . ALA A 1 543 ? -20.514 3.603 11.313 1.00 98.12 543 ALA A CA 1
ATOM 4264 C C . ALA A 1 543 ? -21.670 3.315 10.348 1.00 98.12 543 ALA A C 1
ATOM 4266 O O . ALA A 1 543 ? -21.571 2.439 9.492 1.00 98.12 543 ALA A O 1
ATOM 4267 N N . TRP A 1 544 ? -22.743 4.108 10.425 1.00 98.25 544 TRP A N 1
ATOM 4268 C CA . TRP A 1 544 ? -23.866 4.004 9.492 1.00 98.25 544 TRP A CA 1
ATOM 4269 C C . TRP A 1 544 ? -23.509 4.428 8.067 1.00 98.25 544 TRP A C 1
ATOM 4271 O O . TRP A 1 544 ? -23.985 3.807 7.117 1.00 98.25 544 TRP A O 1
ATOM 4281 N N . ALA A 1 545 ? -22.651 5.438 7.905 1.00 98.19 545 ALA A N 1
ATOM 4282 C CA . ALA A 1 545 ? -22.161 5.851 6.596 1.00 98.19 545 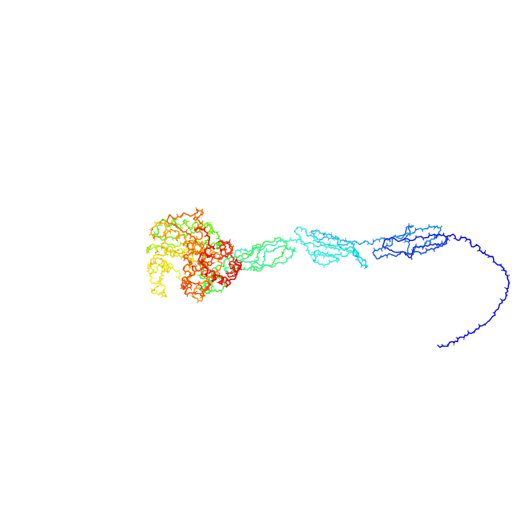ALA A CA 1
ATOM 4283 C C . ALA A 1 545 ? -21.361 4.726 5.915 1.00 98.19 545 ALA A C 1
ATOM 4285 O O . ALA A 1 545 ? -21.600 4.410 4.752 1.00 98.19 545 ALA A O 1
ATOM 4286 N N . VAL A 1 546 ? -20.458 4.073 6.649 1.00 98.50 546 VAL A N 1
ATOM 4287 C CA . VAL A 1 546 ? -19.662 2.949 6.140 1.00 98.50 546 VAL A CA 1
ATOM 4288 C C . VAL A 1 546 ? -20.542 1.736 5.852 1.00 98.50 546 VAL A C 1
ATOM 4290 O O . VAL A 1 546 ? -20.434 1.171 4.767 1.00 98.50 546 VAL A O 1
ATOM 4293 N N . ALA A 1 547 ? -21.471 1.382 6.745 1.00 98.62 547 ALA A N 1
ATOM 4294 C CA . ALA A 1 547 ? -22.420 0.294 6.503 1.00 98.62 547 ALA A CA 1
ATOM 4295 C C . ALA A 1 547 ? -23.245 0.516 5.222 1.00 98.62 547 ALA A C 1
ATOM 4297 O O . ALA A 1 547 ? -23.408 -0.399 4.414 1.00 98.62 547 ALA A O 1
ATOM 4298 N N . TYR A 1 548 ? -23.714 1.750 4.999 1.00 98.56 548 TYR A N 1
ATOM 4299 C CA . TYR A 1 548 ? -24.434 2.128 3.783 1.00 98.56 548 TYR A CA 1
ATOM 4300 C C . TYR A 1 548 ? -23.584 1.926 2.527 1.00 98.56 548 TYR A C 1
ATOM 4302 O O . TYR A 1 548 ? -24.046 1.309 1.566 1.00 98.56 548 TYR A O 1
ATOM 4310 N N . LEU A 1 549 ? -22.344 2.419 2.536 1.00 98.50 549 LEU A N 1
ATOM 4311 C CA . LEU A 1 549 ? -21.434 2.310 1.396 1.00 98.50 549 LEU A CA 1
ATOM 4312 C C . LEU A 1 549 ? -21.111 0.852 1.063 1.00 98.50 549 LEU A C 1
ATOM 4314 O O . LEU A 1 549 ? -21.199 0.466 -0.100 1.00 98.50 549 LEU A O 1
ATOM 4318 N N . LEU A 1 550 ? -20.804 0.039 2.076 1.00 98.38 550 LEU A N 1
ATOM 4319 C CA . LEU A 1 550 ? -20.475 -1.377 1.906 1.00 98.38 550 LEU A CA 1
ATOM 4320 C C . LEU A 1 550 ? -21.658 -2.192 1.384 1.00 98.38 550 LEU A C 1
ATOM 4322 O O . LEU A 1 550 ? -21.488 -3.031 0.501 1.00 98.38 550 LEU A O 1
ATOM 4326 N N . ASN A 1 551 ? -22.870 -1.905 1.864 1.00 98.06 551 ASN A N 1
ATOM 4327 C CA . ASN A 1 551 ? -24.081 -2.503 1.315 1.00 98.06 551 ASN A CA 1
ATOM 4328 C C . ASN A 1 551 ? -24.343 -2.053 -0.134 1.00 98.06 551 ASN A C 1
ATOM 4330 O O . ASN A 1 551 ? -24.755 -2.862 -0.959 1.00 98.06 551 ASN A O 1
ATOM 4334 N N . LYS A 1 552 ? -24.100 -0.777 -0.470 1.00 96.06 552 LYS A N 1
ATOM 4335 C CA . LYS A 1 552 ? -24.354 -0.235 -1.817 1.00 96.06 552 LYS A CA 1
ATOM 4336 C C . LYS A 1 552 ? -23.538 -0.939 -2.904 1.00 96.06 552 LYS A C 1
ATOM 4338 O O . LYS A 1 552 ? -24.034 -1.099 -4.017 1.00 96.06 552 LYS A O 1
ATOM 4343 N N . ILE A 1 553 ? -22.318 -1.358 -2.579 1.00 96.56 553 ILE A N 1
ATOM 4344 C CA . ILE A 1 553 ? -21.434 -2.094 -3.496 1.00 96.56 553 ILE A CA 1
ATOM 4345 C C . ILE A 1 553 ? -21.451 -3.614 -3.273 1.00 96.56 553 ILE A C 1
ATOM 4347 O O . ILE A 1 553 ? -20.676 -4.316 -3.916 1.00 96.56 553 ILE A O 1
ATOM 4351 N N . ASP A 1 554 ? -22.315 -4.112 -2.380 1.00 96.75 554 ASP A N 1
ATOM 4352 C CA . ASP A 1 554 ? -22.447 -5.531 -2.017 1.00 96.75 554 ASP A CA 1
ATOM 4353 C C . ASP A 1 554 ? -21.109 -6.196 -1.624 1.00 96.75 554 ASP A C 1
ATOM 4355 O O . ASP A 1 554 ? -20.792 -7.316 -2.024 1.00 96.75 554 ASP A O 1
ATOM 4359 N N . ASN A 1 555 ? -20.279 -5.483 -0.853 1.00 97.31 555 ASN A N 1
ATOM 4360 C CA . ASN A 1 555 ? -19.001 -5.998 -0.362 1.00 97.31 555 ASN A CA 1
ATOM 4361 C C . ASN A 1 555 ? -18.659 -5.410 1.016 1.00 97.31 555 ASN A C 1
ATOM 4363 O O . ASN A 1 555 ? -18.293 -4.242 1.126 1.00 97.31 555 ASN A O 1
ATOM 4367 N N . GLN A 1 556 ? -18.722 -6.241 2.062 1.00 96.31 556 GLN A N 1
ATOM 4368 C CA . GLN A 1 556 ? -18.431 -5.847 3.450 1.00 96.31 556 GLN A CA 1
ATOM 4369 C C . GLN A 1 556 ? -16.931 -5.672 3.754 1.00 96.31 556 GLN A C 1
ATOM 4371 O O . GLN A 1 556 ? -16.584 -5.056 4.759 1.00 96.31 556 GLN A O 1
ATOM 4376 N N . TYR A 1 557 ? -16.045 -6.161 2.881 1.00 96.31 557 TYR A N 1
ATOM 4377 C CA . TYR A 1 557 ? -14.585 -6.083 3.023 1.00 96.31 557 TYR A CA 1
ATOM 4378 C C . TYR A 1 557 ? -13.952 -5.006 2.129 1.00 96.31 557 TYR A C 1
ATOM 4380 O O . TYR A 1 557 ? -12.732 -4.842 2.091 1.00 96.31 557 TYR A O 1
ATOM 4388 N N . ALA A 1 558 ? -14.766 -4.229 1.407 1.00 96.94 558 ALA A N 1
ATOM 4389 C CA . ALA A 1 558 ? -14.265 -3.270 0.430 1.00 96.94 558 ALA A CA 1
ATOM 4390 C C . ALA A 1 558 ? -13.415 -2.145 1.037 1.00 96.94 558 ALA A C 1
ATOM 4392 O O . ALA A 1 558 ? -12.569 -1.595 0.332 1.00 96.94 558 ALA A O 1
ATOM 4393 N N . MET A 1 559 ? -13.595 -1.800 2.321 1.00 96.44 559 MET A N 1
ATOM 4394 C CA . MET A 1 559 ? -12.713 -0.821 2.969 1.00 96.44 559 MET A CA 1
ATOM 4395 C C . MET A 1 559 ? -11.260 -1.314 2.971 1.00 96.44 559 MET A C 1
ATOM 4397 O O . MET A 1 559 ? -10.359 -0.576 2.575 1.00 96.44 559 MET A O 1
ATOM 4401 N N . GLN A 1 560 ? -11.058 -2.568 3.375 1.00 94.38 560 GLN A N 1
ATOM 4402 C CA . GLN A 1 560 ? -9.761 -3.220 3.523 1.00 94.38 560 GLN A CA 1
ATOM 4403 C C . GLN A 1 560 ? -9.168 -3.636 2.176 1.00 94.38 560 GLN A C 1
ATOM 4405 O O . GLN A 1 560 ? -7.980 -3.440 1.945 1.00 94.38 560 GLN A O 1
ATOM 4410 N N . GLU A 1 561 ? -9.983 -4.220 1.296 1.00 94.12 561 GLU A N 1
ATOM 4411 C CA . GLU A 1 561 ? -9.511 -4.859 0.061 1.00 94.12 561 GLU A CA 1
ATOM 4412 C C . GLU A 1 561 ? -9.361 -3.884 -1.109 1.00 94.12 561 GLU A C 1
ATOM 4414 O O . GLU A 1 561 ? -8.553 -4.120 -2.006 1.00 94.12 561 GLU A O 1
ATOM 4419 N N . LEU A 1 562 ? -10.146 -2.801 -1.123 1.00 95.50 562 LEU A N 1
ATOM 4420 C CA . LEU A 1 562 ? -10.254 -1.906 -2.277 1.00 95.50 562 LEU A CA 1
ATOM 4421 C C . LEU A 1 562 ? -9.927 -0.458 -1.911 1.00 95.50 562 LEU A C 1
ATOM 4423 O O . LEU A 1 562 ? -9.055 0.159 -2.524 1.00 95.50 562 LEU A O 1
ATOM 4427 N N . PHE A 1 563 ? -10.613 0.094 -0.909 1.00 96.38 563 PHE A N 1
ATOM 4428 C CA . PHE A 1 563 ? -10.547 1.520 -0.617 1.00 96.38 563 PHE A CA 1
ATOM 4429 C C . PHE A 1 563 ? -9.198 1.934 -0.035 1.00 96.38 563 PHE A C 1
ATOM 4431 O O . PHE A 1 563 ? -8.488 2.697 -0.689 1.00 96.38 563 PHE A O 1
ATOM 4438 N N . TRP A 1 564 ? -8.801 1.427 1.136 1.00 95.25 564 TRP A N 1
ATOM 4439 C CA . TRP A 1 564 ? -7.540 1.835 1.764 1.00 95.25 564 TRP A CA 1
ATOM 4440 C C . TRP A 1 564 ? -6.304 1.575 0.890 1.00 95.25 564 TRP A C 1
ATOM 4442 O O . TRP A 1 564 ? -5.511 2.509 0.745 1.00 95.25 564 TRP A O 1
ATOM 4452 N N . PRO A 1 565 ? -6.158 0.414 0.215 1.00 91.81 565 PRO A N 1
ATOM 4453 C CA . PRO A 1 565 ? -5.022 0.173 -0.677 1.00 91.81 565 PRO A CA 1
ATOM 4454 C C . PRO A 1 565 ? -4.900 1.193 -1.819 1.00 91.81 565 PRO A C 1
ATOM 4456 O O . PRO A 1 565 ? -3.795 1.502 -2.264 1.00 91.81 565 PRO A O 1
ATOM 4459 N N . SER A 1 566 ? -6.020 1.760 -2.281 1.00 88.56 566 SER A N 1
ATOM 4460 C CA . SER A 1 566 ? -6.036 2.723 -3.391 1.00 88.56 566 SER A CA 1
ATOM 4461 C C . SER A 1 566 ? -5.670 4.162 -2.992 1.00 88.56 566 SER A C 1
ATOM 4463 O O . SER A 1 566 ? -5.329 4.970 -3.863 1.00 88.56 566 SER A O 1
ATOM 4465 N N . ILE A 1 567 ? -5.687 4.496 -1.693 1.00 86.50 567 ILE A N 1
ATOM 4466 C CA . ILE A 1 567 ? -5.489 5.875 -1.211 1.00 86.50 567 ILE A CA 1
ATOM 4467 C C . ILE A 1 567 ? -4.105 6.413 -1.579 1.00 86.50 567 ILE A C 1
ATOM 4469 O O . ILE A 1 567 ? -3.998 7.575 -1.963 1.00 86.50 567 ILE A O 1
ATOM 4473 N N . ASN A 1 568 ? -3.049 5.597 -1.513 1.00 80.94 568 ASN A N 1
ATOM 4474 C CA . ASN A 1 568 ? -1.697 6.073 -1.839 1.00 80.94 568 ASN A CA 1
ATOM 4475 C C . ASN A 1 568 ? -1.542 6.448 -3.314 1.00 80.94 568 ASN A C 1
ATOM 4477 O O . ASN A 1 568 ? -0.739 7.314 -3.644 1.00 80.94 568 ASN A O 1
ATOM 4481 N N . THR A 1 569 ? -2.304 5.802 -4.197 1.00 82.50 569 THR A N 1
ATOM 4482 C CA . THR A 1 569 ? -2.245 6.051 -5.640 1.00 82.50 569 THR A CA 1
ATOM 4483 C C . THR A 1 569 ? -3.164 7.194 -6.060 1.00 82.50 569 THR A C 1
ATOM 4485 O O . THR A 1 569 ? -2.795 7.982 -6.926 1.00 82.50 569 THR A O 1
ATOM 4488 N N . LEU A 1 570 ? -4.360 7.285 -5.472 1.00 78.19 570 LEU A N 1
ATOM 4489 C CA . LEU A 1 570 ? -5.417 8.191 -5.937 1.00 78.19 570 LEU A CA 1
ATOM 4490 C C . LEU A 1 570 ? -5.640 9.406 -5.022 1.00 78.19 570 LEU A C 1
ATOM 4492 O O . LEU A 1 570 ? -6.210 10.406 -5.451 1.00 78.19 570 LEU A O 1
ATOM 4496 N N . GLY A 1 571 ? -5.207 9.341 -3.764 1.00 82.94 571 GLY A N 1
ATOM 4497 C CA . GLY A 1 571 ? -5.656 10.240 -2.701 1.00 82.94 571 GLY A CA 1
ATOM 4498 C C . GLY A 1 571 ? -7.043 9.860 -2.168 1.00 82.94 571 GLY A C 1
ATOM 4499 O O . GLY A 1 571 ? -7.787 9.117 -2.800 1.00 82.94 571 GLY A O 1
ATOM 4500 N N . TYR A 1 572 ? -7.414 10.379 -0.992 1.00 88.25 572 TYR A N 1
ATOM 4501 C CA . TYR A 1 572 ? -8.610 9.927 -0.262 1.00 88.25 572 TYR A CA 1
ATOM 4502 C C . TYR A 1 572 ? -9.929 10.102 -1.038 1.00 88.25 572 TYR A C 1
ATOM 4504 O O . TYR A 1 572 ? -10.672 9.142 -1.224 1.00 88.25 572 TYR A O 1
ATOM 4512 N N . PHE A 1 573 ? -10.241 11.322 -1.492 1.00 89.06 573 PHE A N 1
ATOM 4513 C CA . PHE A 1 573 ? -11.516 11.597 -2.167 1.00 89.06 573 PHE A CA 1
ATOM 4514 C C . PHE A 1 573 ? -11.609 10.974 -3.571 1.00 89.06 573 PHE A C 1
ATOM 4516 O O . PHE A 1 573 ? -12.653 10.397 -3.869 1.00 89.06 573 PHE A O 1
ATOM 4523 N N . PRO A 1 574 ? -10.556 10.995 -4.414 1.00 88.06 574 PRO A N 1
ATOM 4524 C CA . PRO A 1 574 ? -10.601 10.283 -5.692 1.00 88.06 574 PRO A CA 1
ATOM 4525 C C . PRO A 1 574 ? -10.662 8.758 -5.530 1.00 88.06 574 PRO A C 1
ATOM 4527 O O . PRO A 1 574 ? -11.367 8.099 -6.290 1.00 88.06 574 PRO A O 1
ATOM 4530 N N . ALA A 1 575 ? -9.991 8.183 -4.521 1.00 91.38 575 ALA A N 1
ATOM 4531 C CA . ALA A 1 575 ? -10.172 6.775 -4.158 1.00 91.38 575 ALA A CA 1
ATOM 4532 C C . ALA A 1 575 ? -11.629 6.480 -3.780 1.00 91.38 575 ALA A C 1
ATOM 4534 O O . ALA A 1 575 ? -12.197 5.492 -4.236 1.00 91.38 575 ALA A O 1
ATOM 4535 N N . PHE A 1 576 ? -12.253 7.357 -2.987 1.00 95.69 576 PHE A N 1
ATOM 4536 C CA . PHE A 1 576 ? -13.639 7.192 -2.554 1.00 95.69 576 PHE A CA 1
ATOM 4537 C C . PHE A 1 576 ? -14.581 7.161 -3.760 1.00 95.69 576 PHE A C 1
ATOM 4539 O O . PHE A 1 576 ? -15.381 6.239 -3.896 1.00 95.69 576 PHE A O 1
ATOM 4546 N N . GLU A 1 577 ? -14.441 8.127 -4.668 1.00 96.19 577 GLU A N 1
ATOM 4547 C CA . GLU A 1 577 ? -15.252 8.205 -5.883 1.00 96.19 577 GLU A CA 1
ATOM 4548 C C . GLU A 1 577 ? -15.035 6.996 -6.800 1.00 96.19 577 GLU A C 1
ATOM 4550 O O . GLU A 1 577 ? -16.000 6.419 -7.297 1.00 96.19 577 GLU A O 1
ATOM 4555 N N . SER A 1 578 ? -13.782 6.561 -6.959 1.00 95.25 578 SER A N 1
ATOM 4556 C CA . SER A 1 578 ? -13.419 5.388 -7.760 1.00 95.25 578 SER A CA 1
ATOM 4557 C C . SER A 1 578 ? -14.056 4.095 -7.236 1.00 95.25 578 SER A C 1
ATOM 4559 O O . SER A 1 578 ? -14.547 3.289 -8.024 1.00 95.25 578 SER A O 1
ATOM 4561 N N . ILE A 1 579 ? -14.065 3.891 -5.914 1.00 96.88 579 ILE A N 1
ATOM 4562 C CA . ILE A 1 579 ? -14.562 2.650 -5.300 1.00 96.88 579 ILE A CA 1
ATOM 4563 C C . ILE A 1 579 ? -16.082 2.651 -5.133 1.00 96.88 579 ILE A C 1
ATOM 4565 O O . ILE A 1 579 ? -16.728 1.644 -5.419 1.00 96.88 579 ILE A O 1
ATOM 4569 N N . PHE A 1 580 ? -16.668 3.759 -4.680 1.00 96.81 580 PHE A N 1
ATOM 4570 C CA . PHE A 1 580 ? -18.097 3.818 -4.359 1.00 96.81 580 PHE A CA 1
ATOM 4571 C C . PHE A 1 580 ? -18.960 4.359 -5.504 1.00 96.81 580 PHE A C 1
ATOM 4573 O O . PHE A 1 580 ? -20.186 4.299 -5.421 1.00 96.81 580 PHE A O 1
ATOM 4580 N N . GLY A 1 581 ? -18.346 4.849 -6.587 1.00 95.88 581 GLY A N 1
ATOM 4581 C CA . GLY A 1 581 ? -19.041 5.297 -7.795 1.00 95.88 581 GLY A CA 1
ATOM 4582 C C . GLY A 1 581 ? -19.815 6.605 -7.626 1.00 95.88 581 GLY A C 1
ATOM 4583 O O . GLY A 1 581 ? -20.745 6.859 -8.391 1.00 95.88 581 GLY A O 1
ATOM 4584 N N . LEU A 1 582 ? -19.473 7.403 -6.612 1.00 96.19 582 LEU A N 1
ATOM 4585 C CA . LEU A 1 582 ? -20.067 8.712 -6.345 1.00 96.19 582 LEU A CA 1
ATOM 4586 C C . LEU A 1 582 ? -19.109 9.617 -5.571 1.00 96.19 582 LEU A C 1
ATOM 4588 O O . LEU A 1 582 ? -18.315 9.160 -4.747 1.00 96.19 582 LEU A O 1
ATOM 4592 N N . THR A 1 583 ? -19.208 10.917 -5.819 1.00 95.94 583 THR A N 1
ATOM 4593 C CA . THR A 1 583 ? -18.421 11.926 -5.109 1.00 95.94 583 THR A CA 1
ATOM 4594 C C . THR A 1 583 ? -18.833 12.004 -3.636 1.00 95.94 583 THR A C 1
ATOM 4596 O O . THR A 1 583 ? -19.959 11.685 -3.254 1.00 95.94 583 THR A O 1
ATOM 4599 N N . PHE A 1 584 ? -17.944 12.494 -2.772 1.00 93.19 584 PHE A N 1
ATOM 4600 C CA . PHE A 1 584 ? -18.249 12.615 -1.341 1.00 93.19 584 PHE A CA 1
ATOM 4601 C C . PHE A 1 584 ? -19.405 13.596 -1.048 1.00 93.19 584 PHE A C 1
ATOM 4603 O O . PHE A 1 584 ? -20.139 13.429 -0.073 1.00 93.19 584 PHE A O 1
ATOM 4610 N N . ASP A 1 585 ? -19.609 14.615 -1.889 1.00 93.50 585 ASP A N 1
ATOM 4611 C CA . ASP A 1 585 ? -20.741 15.542 -1.757 1.00 93.50 585 ASP A CA 1
ATOM 4612 C C . ASP A 1 585 ? -22.068 14.895 -2.184 1.00 93.50 585 ASP A C 1
ATOM 4614 O O . ASP A 1 585 ? -23.082 15.073 -1.503 1.00 93.50 585 ASP A O 1
ATOM 4618 N N . GLU A 1 586 ? -22.072 14.097 -3.259 1.00 97.12 586 GLU A N 1
ATOM 4619 C CA . GLU A 1 586 ? -23.226 13.261 -3.621 1.00 97.12 586 GLU A CA 1
ATOM 4620 C C . GLU A 1 586 ? -23.557 12.286 -2.490 1.00 97.12 586 GLU A C 1
ATOM 4622 O O . GLU A 1 586 ? -24.722 12.180 -2.102 1.00 97.12 586 GLU A O 1
ATOM 4627 N N . PHE A 1 587 ? -22.534 11.666 -1.890 1.00 97.50 587 PHE A N 1
ATOM 4628 C CA . PHE A 1 587 ? -22.718 10.765 -0.757 1.00 97.50 587 PHE A CA 1
ATOM 4629 C C . PHE A 1 587 ? -23.399 11.450 0.423 1.00 97.50 587 PHE A C 1
ATOM 4631 O O . PHE A 1 587 ? -24.365 10.919 0.962 1.00 97.50 587 PHE A O 1
ATOM 4638 N N . ASN A 1 588 ? -22.921 12.632 0.826 1.00 95.81 588 ASN A N 1
ATOM 4639 C CA . ASN A 1 588 ? -23.526 13.370 1.933 1.00 95.81 588 ASN A CA 1
ATOM 4640 C C . ASN A 1 588 ? -25.023 13.603 1.684 1.00 95.81 588 ASN A C 1
ATOM 4642 O O . ASN A 1 588 ? -25.830 13.384 2.584 1.00 95.81 588 ASN A O 1
ATOM 4646 N N . ASN A 1 589 ? -25.404 14.001 0.466 1.00 96.31 589 ASN A N 1
ATOM 4647 C CA . ASN A 1 589 ? -26.808 14.231 0.121 1.00 96.31 589 ASN A CA 1
ATOM 4648 C C . ASN A 1 589 ? -27.636 12.940 0.184 1.00 96.31 589 ASN A C 1
ATOM 4650 O O . ASN A 1 589 ? -28.705 12.932 0.793 1.00 96.31 589 ASN A O 1
ATOM 4654 N N . GLU A 1 590 ? -27.142 11.846 -0.403 1.00 96.88 590 GLU A N 1
ATOM 4655 C CA . GLU A 1 590 ? -27.816 10.545 -0.336 1.00 96.88 590 GLU A CA 1
ATOM 4656 C C . GLU A 1 590 ? -27.958 10.046 1.108 1.00 96.88 590 GLU A C 1
ATOM 4658 O O . GLU A 1 590 ? -29.017 9.554 1.503 1.00 96.88 590 GLU A O 1
ATOM 4663 N N . TYR A 1 591 ? -26.913 10.216 1.918 1.00 97.06 591 TYR A N 1
ATOM 4664 C CA . TYR A 1 591 ? -26.892 9.786 3.309 1.00 97.06 591 TYR A CA 1
ATOM 4665 C C . TYR A 1 591 ? -27.892 10.571 4.165 1.00 97.06 591 TYR A C 1
ATOM 4667 O O . TYR A 1 591 ? -28.604 9.984 4.978 1.00 97.06 591 TYR A O 1
ATOM 4675 N N . HIS A 1 592 ? -28.038 11.879 3.932 1.00 96.56 592 HIS A N 1
ATOM 4676 C CA . HIS A 1 592 ? -29.081 12.691 4.570 1.00 96.56 592 HIS A CA 1
ATOM 4677 C C . HIS A 1 592 ? -30.495 12.179 4.276 1.00 96.56 592 HIS A C 1
ATOM 4679 O O . HIS A 1 592 ? -31.342 12.190 5.170 1.00 96.56 592 HIS A O 1
ATOM 4685 N N . GLU A 1 593 ? -30.773 11.718 3.054 1.00 97.25 593 GLU A N 1
ATOM 4686 C CA . GLU A 1 593 ? -32.071 11.113 2.730 1.00 97.25 593 GLU A CA 1
ATOM 4687 C C . GLU A 1 593 ? -32.241 9.739 3.386 1.00 97.25 593 GLU A C 1
ATOM 4689 O O . GLU A 1 593 ? -33.300 9.456 3.949 1.00 97.25 593 GLU A O 1
ATOM 4694 N N . PHE A 1 594 ? -31.189 8.917 3.401 1.00 97.81 594 PHE A N 1
ATOM 4695 C CA . PHE A 1 594 ? -31.194 7.629 4.096 1.00 97.81 594 PHE A CA 1
ATOM 4696 C C . PHE A 1 594 ? -31.511 7.777 5.592 1.00 97.81 594 PHE A C 1
ATOM 4698 O O . PHE A 1 594 ? -32.331 7.033 6.134 1.00 97.81 594 PHE A O 1
ATOM 4705 N N . LEU A 1 595 ? -30.933 8.777 6.263 1.00 96.50 595 LEU A N 1
ATOM 4706 C CA . LEU A 1 595 ? -31.160 9.026 7.690 1.00 96.50 595 LEU A CA 1
ATOM 4707 C C . LEU A 1 595 ? -32.612 9.407 8.032 1.00 96.50 595 LEU A C 1
ATOM 4709 O O . LEU A 1 595 ? -32.995 9.313 9.197 1.00 96.50 595 LEU A O 1
ATOM 4713 N N . LYS A 1 596 ? -33.435 9.798 7.050 1.00 96.06 596 LYS A N 1
ATOM 4714 C CA . LYS A 1 596 ? -34.865 10.108 7.246 1.00 96.06 596 LYS A CA 1
ATOM 4715 C C . LYS A 1 596 ? -35.772 8.880 7.162 1.00 96.06 596 LYS A C 1
ATOM 4717 O O . LYS A 1 596 ? -36.947 8.981 7.520 1.00 96.06 596 LYS A O 1
ATOM 4722 N N . LEU A 1 597 ? -35.266 7.756 6.653 1.00 97.75 597 LEU A N 1
ATOM 4723 C CA . LEU A 1 597 ? -36.044 6.528 6.521 1.00 97.75 597 LEU A CA 1
ATOM 4724 C C . LEU A 1 597 ? -36.431 5.961 7.899 1.00 97.75 597 LEU A C 1
ATOM 4726 O O . LEU A 1 597 ? -35.720 6.176 8.884 1.00 97.75 597 LEU A O 1
ATOM 4730 N N . PRO A 1 598 ? -37.540 5.205 7.997 1.00 97.75 598 PRO A N 1
ATOM 4731 C CA . PRO A 1 598 ? -37.846 4.434 9.194 1.00 97.75 598 PRO A CA 1
ATOM 4732 C C . PRO A 1 598 ? -36.713 3.462 9.540 1.00 97.75 598 PRO A C 1
ATOM 4734 O O . PRO A 1 598 ? -36.127 2.841 8.655 1.00 97.75 598 PRO A O 1
ATOM 4737 N N . ILE A 1 599 ? -36.462 3.260 10.836 1.00 97.31 599 ILE A N 1
ATOM 4738 C CA . ILE A 1 599 ? -35.371 2.397 11.318 1.00 97.31 599 ILE A CA 1
ATOM 4739 C C . ILE A 1 599 ? -35.408 0.975 10.738 1.00 97.31 599 ILE A C 1
ATOM 4741 O O . ILE A 1 599 ? -34.362 0.410 10.442 1.00 97.31 599 ILE A O 1
ATOM 4745 N N . GLU A 1 600 ? -36.592 0.397 10.523 1.00 97.38 600 GLU A N 1
ATOM 4746 C CA . GLU A 1 600 ? -36.702 -0.947 9.938 1.00 97.38 600 GLU A CA 1
ATOM 4747 C C . GLU A 1 600 ? -36.259 -0.991 8.470 1.00 97.38 600 GLU A C 1
ATOM 4749 O O . GLU A 1 600 ? -35.712 -1.998 8.041 1.00 97.38 600 GLU A O 1
ATOM 4754 N N . GLU A 1 601 ? -36.443 0.093 7.708 1.00 97.88 601 GLU A N 1
ATOM 4755 C CA . GLU A 1 601 ? -35.928 0.196 6.336 1.00 97.88 601 GLU A CA 1
ATOM 4756 C C . GLU A 1 601 ? -34.413 0.415 6.338 1.00 97.88 601 GLU A C 1
ATOM 4758 O O . GLU A 1 601 ? -33.700 -0.181 5.534 1.00 97.88 601 GLU A O 1
ATOM 4763 N N . GLN A 1 602 ? -33.905 1.210 7.286 1.00 98.19 602 GLN A N 1
ATOM 4764 C CA . GLN A 1 602 ? -32.466 1.413 7.472 1.00 98.19 602 GLN A CA 1
ATOM 4765 C C . GLN A 1 602 ? -31.756 0.111 7.856 1.00 98.19 602 GLN A C 1
ATOM 4767 O O . GLN A 1 602 ? -30.652 -0.143 7.400 1.00 98.19 602 GLN A O 1
ATOM 4772 N N . LEU A 1 603 ? -32.374 -0.756 8.655 1.00 98.31 603 LEU A N 1
ATOM 4773 C CA . LEU A 1 603 ? -31.754 -2.019 9.069 1.00 98.31 603 LEU A CA 1
ATOM 4774 C C . LEU A 1 603 ? -31.699 -3.083 7.967 1.00 98.31 603 LEU A C 1
ATOM 4776 O O . LEU A 1 603 ? -30.963 -4.057 8.120 1.00 98.31 603 LEU A O 1
ATOM 4780 N N . LEU A 1 604 ? -32.408 -2.903 6.845 1.00 97.75 604 LEU A N 1
ATOM 4781 C CA . LEU A 1 604 ? -32.327 -3.829 5.709 1.00 97.75 604 LEU A CA 1
ATOM 4782 C C . LEU A 1 604 ? -30.933 -3.870 5.076 1.00 97.75 604 LEU A C 1
ATOM 4784 O O . LEU A 1 604 ? -30.576 -4.895 4.502 1.00 97.75 604 LEU A O 1
ATOM 4788 N N . ILE A 1 605 ? -30.153 -2.790 5.199 1.00 97.81 605 ILE A N 1
ATOM 4789 C CA . ILE A 1 605 ? -28.774 -2.731 4.691 1.00 97.81 605 ILE A CA 1
ATOM 4790 C C . ILE A 1 605 ? -27.759 -3.401 5.629 1.00 97.81 605 ILE A C 1
ATOM 4792 O O . ILE A 1 605 ? -26.588 -3.523 5.284 1.00 97.81 605 ILE A O 1
ATOM 4796 N N . ILE A 1 606 ? -28.189 -3.804 6.830 1.00 98.38 606 ILE A N 1
ATOM 4797 C CA . ILE A 1 606 ? -27.327 -4.430 7.830 1.00 98.38 606 ILE A CA 1
ATOM 4798 C C . ILE A 1 606 ? -27.471 -5.959 7.736 1.00 98.38 606 ILE A C 1
ATOM 4800 O O . ILE A 1 606 ? -28.602 -6.467 7.833 1.00 98.38 606 ILE A O 1
ATOM 4804 N N . PRO A 1 607 ? -26.354 -6.701 7.576 1.00 96.62 607 PRO A N 1
ATOM 4805 C CA . PRO A 1 607 ? -26.356 -8.159 7.579 1.00 96.62 607 PRO A CA 1
ATOM 4806 C C . PRO A 1 607 ? -27.015 -8.759 8.827 1.00 96.62 607 PRO A C 1
ATOM 4808 O O . PRO A 1 607 ? -26.955 -8.193 9.918 1.00 96.62 607 PRO A O 1
ATOM 4811 N N . ASP A 1 608 ? -27.636 -9.925 8.651 1.00 94.62 608 ASP A N 1
ATOM 4812 C CA . ASP A 1 608 ? -28.220 -10.709 9.742 1.00 94.62 608 ASP A CA 1
ATOM 4813 C C . ASP A 1 608 ? -27.140 -11.642 10.321 1.00 94.62 608 ASP A C 1
ATOM 4815 O O . ASP A 1 608 ? -26.879 -12.741 9.798 1.00 94.62 608 ASP A O 1
ATOM 4819 N N . LEU A 1 609 ? -26.439 -11.121 11.331 1.00 93.06 609 LEU A N 1
ATOM 4820 C CA . LEU A 1 609 ? -25.334 -11.763 12.043 1.00 93.06 609 LEU A CA 1
ATOM 4821 C C . LEU A 1 609 ? -25.656 -11.910 13.522 1.00 93.06 609 LEU A C 1
ATOM 4823 O O . LEU A 1 609 ? -26.060 -10.883 14.128 1.00 93.06 609 LEU A O 1
#

Sequence (609 aa):
MKKVFCLITFISFICCTSDSPQEVIPPTLNYTLTIKSEEGGSVSSTGGSYQSGKVVTITATANPEYVFSGWSNGSTDNPLSVTMNSNQTITASFDKVTYTLSTSIEGEGTIKEALISSGRSTDYNSGSLVRLTAVPSNGWIFIGWTGDYVGEDNPIDVDVSKSKSFNASFVISYQLSAESSEGGSVSTSGGSYAEGTQVSITATPNDGYEFIGWTGSEETSLEINIILNSNIKLIANFQPIPLEKCLIGNNYDFDCDGRVNSEDYRPKDPSQTDDVWGKIVETKPEIFFASDISQKIRDGFMSDLNLITSELGNYGPLEWWIIGRDINSANELAEIYCRRRVDREQQTFNPNFYYESCIANMMYPNHNVGDQHVPSWWGSDYVGRFENYRAIEPPSGNAGLNGMRDWGIHLLSSSLPYHYDDNEWGNPKEDYSATLFHEYIHVVQSANLYTTQSFVDEVNNTRRVGWGPTSMAEGAASYINEFLLLTYIKDGKYDESPSSNRELRNVMRWKMFNVQEMLKKCPNFKLQDLNYGNICSPYDFGAWAVAYLLNKIDNQYAMQELFWPSINTLGYFPAFESIFGLTFDEFNNEYHEFLKLPIEEQLLIIPDL